Protein 7Y3H (pdb70)

Foldseek 3Di:
DVCLVVVLVVLCVVVVCVVVVVPDDDPVSVVVNVVSVVVVCVVVDDPVVVVVVVVLVVLLLVLLQVCLVLLLLLLADQDDKDFLVSSCVVSVHDSVVSVVSVVSCCVVVQWPADPDTIIHGDPNSNVSNDDALVVLLSNCCVVQQVLLVVCVVVLCVVVNPDQFADQFQFSRCVSVVHRGDGPVVVCVVDVVSVVSVVRNCVVCVPPPAPQVQDDCQVLLVVCVVDVPAQAEEEAQVQLCPSLQVNAVSHVSRHQQSYEYEHAPVSLVVSVVPDDDPDDHYHYYHDDLLDADPHAAYQEYEYAPPQQLGDLVSLLSSLLNVLVRHDQNHKYKYWFFAADVPGDPVQVVVQVSSSSNRGGHHHVVSVQVSQVSSQKHFPDWGADPPGRTIITIIGGD

B-factor: mean 44.66, std 18.36, range [20.9, 107.46]

Solvent-accessible surface area: 21126 Å² total; per-residue (Å²): 144,77,116,62,94,85,70,15,53,63,26,76,88,57,72,41,76,20,108,177,112,67,63,108,53,78,116,77,40,80,70,90,10,58,123,9,84,102,30,14,47,49,80,115,34,117,60,201,78,66,118,42,82,99,118,74,62,120,62,40,39,52,0,13,29,49,0,22,131,60,121,0,0,100,18,2,59,98,134,47,61,32,24,11,62,85,0,7,84,197,31,67,43,85,58,97,70,0,20,166,22,1,131,26,0,41,85,35,30,5,2,106,52,66,64,100,60,73,1,44,5,21,81,130,0,78,40,44,15,67,159,30,41,103,4,3,80,20,28,8,23,55,51,3,53,60,51,0,61,150,23,24,94,35,11,48,105,89,69,32,169,150,98,14,75,41,119,106,63,4,0,8,0,54,37,76,57,78,36,106,69,15,27,110,98,2,24,56,84,41,113,119,45,86,25,14,32,80,40,4,82,48,54,59,96,129,63,72,84,2,23,72,58,24,116,3,62,78,0,12,58,64,2,73,98,59,88,137,35,43,0,0,0,2,0,14,15,49,112,1,96,31,0,57,56,0,8,112,90,6,131,49,0,47,3,102,51,1,6,1,0,20,95,77,197,51,6,89,76,20,104,105,102,66,122,118,78,60,100,48,14,93,45,46,31,18,58,30,36,107,129,2,66,17,106,17,0,0,0,0,0,0,37,69,14,1,30,53,57,16,41,123,38,0,32,123,0,0,25,49,2,7,76,5,7,37,95,56,1,9,0,0,0,0,2,18,19,17,69,137,111,55,41,123,84,16,36,107,76,34,85,29,16,14,0,36,3,2,45,14,3,36,64,117,27,4,29,46,2,1,42,180,11,35,4,128,51,124,26,66,44,119,24,157,59,23,22,9,2,5,0,28,0,17,83,100

Sequence (396 aa):
VADQLDSLAALLTSRAQAVRNGAAVPPQQHVQLVKGLKDAAGLVNEAREDLGDLMMSFVQVTALRLLIKWKVFEAIPLEGTISYADVAARVGIDVNLITRLSWVLVATGVLKQDGSDKIQHTARSRPYASRNPLSAMMIIGFDEYLPALLAMPGYFDTYGKKEPFGEKHTVKAFSEGNPELTVNQILASSPERLGNMTLAMAAMENMYPLSGVYDFSWVAAKAASDSNRPLIVDVGGAKGHTLQAICKDTPALPIERCVLEDLPRVIQVVKDTSDAGAQAPQLLGMDFNQEQPVKGAVVYLIRRCLHDYSDEQCVRILGHLAAAMAADSVLLIGETVLTNPPSRPTAMMDILLATIGGKERTIDAFGAVVGRAGLRIKGVCKQEGGDFSYIECVKA

InterPro domains:
  IPR001077 O-methyltransferase, C-terminal domain [PF00891] (241-386)
  IPR012967 Caffeic acid 3-O-methyltransferase-like, dimerisation domain [PF08100] (65-139)
  IPR016461 O-methyltransferase-like [PS51683] (63-406)
  IPR029063 S-adenosyl-L-methionine-dependent methyltransferase superfamily [G3DSA:3.40.50.150] (148-405)
  IPR029063 S-adenosyl-L-methionine-dependent methyltransferase superfamily [SSF53335] (225-404)
  IPR036388 Winged helix-like DNA-binding domain superfamily [G3DSA:1.10.10.10] (57-147)
  IPR036390 Winged helix DNA-binding domain superfamily [SSF46785] (61-140)

Organism: NCBI:txid1149870

Radius of gyration: 24.53 Å; Cα contacts (8 Å, |Δi|>4): 609; chains: 1; bounding box: 54×55×73 Å

Nearest PDB structures (foldseek):
  7y3h-assembly1_A  TM=1.003E+00  e=1.665E-76  Apiospora montagnei NRRL 25634
  8gx4-assembly1_A  TM=9.996E-01  e=8.232E-72  Apiospora montagnei NRRL 25634
  8gzi-assembly1_A  TM=9.915E-01  e=2.692E-68  Apiospora montagnei NRRL 25634
  7ww0-assembly1_A  TM=8.535E-01  e=2.372E-49  Aspergillus carbonarius ITEM 5010
  7wvs-assembly1_A  TM=8.451E-01  e=5.154E-49  Aspergillus carbonarius ITEM 5010

Secondary structure (DSSP, 8-state):
-HHHHHHHHHHHHHHHHHHHHT----HHHHHHHHHHHHHHHHHH--HHHHHHHHHHHHHHHHHHHHHHHTTHHHHS-SSS-EEHHHHHHHHT--HHHHHHHHHHHHHHTSEEEETTTEEEE-TTTGGGGS-SHHHHHHHHIIIIIHHHHHTHHHHHHHH-SS---SSSS-HHHHHHT-TTS-HHHHHTTSHHHHHHHHHHHGGGSSSS-HHHH---HHHHHHHHH-TTS--EEEET-TT-HHHHHHHTT-TT--GGG-EEEE-HHHHHHHHHTS-TT----EEEE--TTS--SS-S-SEEEEES-GGGS-HHHHHHHHHHHHHH--TT-EEEEEEEEE-SSPPHHHHHHHHHHHTTT---EEHHHHHHHHHHTTEEEEEEEEPTTS-EEEEEEEE-

Structure (mmCIF, N/CA/C/O backbone):
data_7Y3H
#
_entry.id   7Y3H
#
_cell.length_a   98.467
_cell.length_b   98.467
_cell.length_c   80.612
_cell.angle_alpha   90.000
_cell.angle_beta   90.000
_cell.angle_gamma   120.000
#
_symmetry.space_group_name_H-M   'P 31 2 1'
#
loop_
_entity.id
_entity.type
_entity.pdbx_description
1 polymer ApiI
2 non-polymer S-ADENOSYLMETHIONINE
3 non-polymer 1,2-ETHANEDIOL
4 non-polymer 3-[[(1R,2R,4aS,8aR)-2-methyl-1,2,4a,5,6,7,8,8a-octahydronaphthalen-1-yl]carbonyl]-5-(4-hydroxyphenyl)-4-oxidanyl-1H-pyridin-2-one
5 non-polymer GLYCEROL
6 water water
#
loop_
_atom_site.group_PDB
_atom_site.id
_atom_site.type_symbol
_atom_site.label_atom_id
_atom_site.label_alt_id
_atom_site.label_comp_id
_atom_site.label_asym_id
_atom_site.label_entity_id
_atom_site.label_seq_id
_atom_site.pdbx_PDB_ins_code
_atom_site.Cartn_x
_atom_site.Cartn_y
_atom_site.Cartn_z
_atom_site.occupancy
_atom_site.B_iso_or_equiv
_atom_site.auth_seq_id
_atom_site.auth_comp_id
_atom_site.auth_asym_id
_atom_site.auth_atom_id
_atom_site.pdbx_PDB_model_num
ATOM 1 N N . VAL A 1 12 ? 9.93324 -12.08143 -4.15350 1.000 92.94182 12 VAL A N 1
ATOM 2 C CA . VAL A 1 12 ? 10.42443 -10.90481 -4.86284 1.000 95.83219 12 VAL A CA 1
ATOM 3 C C . VAL A 1 12 ? 9.46047 -10.51788 -5.97503 1.000 94.79993 12 VAL A C 1
ATOM 4 O O . VAL A 1 12 ? 9.82071 -9.80402 -6.91206 1.000 92.22102 12 VAL A O 1
ATOM 8 N N . ALA A 1 13 ? 8.22416 -11.00103 -5.86682 1.000 96.75831 13 ALA A N 1
ATOM 9 C CA . ALA A 1 13 ? 7.20685 -10.61784 -6.83647 1.000 96.94213 13 ALA A CA 1
ATOM 10 C C . ALA A 1 13 ? 6.73618 -9.18854 -6.60054 1.000 95.90996 13 ALA A C 1
ATOM 11 O O . ALA A 1 13 ? 6.60168 -8.40801 -7.55052 1.000 94.13881 13 ALA A O 1
ATOM 13 N N . ASP A 1 14 ? 6.49263 -8.82532 -5.33748 1.000 96.81599 14 ASP A N 1
ATOM 14 C CA . ASP A 1 14 ? 5.98061 -7.50067 -5.00511 1.000 95.65969 14 ASP A CA 1
ATOM 15 C C . ASP A 1 14 ? 7.03997 -6.41156 -5.10037 1.000 92.60681 14 ASP A C 1
ATOM 16 O O . ASP A 1 14 ? 6.68789 -5.22570 -5.11767 1.000 89.27860 14 ASP A O 1
ATOM 21 N N . GLN A 1 15 ? 8.32274 -6.78126 -5.15059 1.000 92.89018 15 GLN A N 1
ATOM 22 C CA . GLN A 1 15 ? 9.36619 -5.77927 -5.34380 1.000 91.74189 15 GLN A CA 1
ATOM 23 C C . GLN A 1 15 ? 9.25498 -5.13261 -6.72112 1.000 89.72030 15 GLN A C 1
ATOM 24 O O . GLN A 1 15 ? 9.40944 -3.91291 -6.85490 1.000 89.47247 15 GLN A O 1
ATOM 30 N N . LEU A 1 16 ? 8.96777 -5.92968 -7.75404 1.000 89.77702 16 LEU A N 1
ATOM 31 C CA . LEU A 1 16 ? 8.81369 -5.38680 -9.09972 1.000 88.64305 16 LEU A CA 1
ATOM 32 C C . LEU A 1 16 ? 7.60335 -4.46836 -9.21805 1.000 89.76206 16 LEU A C 1
ATOM 33 O O . LEU A 1 16 ? 7.56856 -3.62232 -10.11845 1.000 86.89409 16 LEU A O 1
ATOM 38 N N . ASP A 1 17 ? 6.61576 -4.61735 -8.33214 1.000 91.59014 17 ASP A N 1
ATOM 39 C CA . ASP A 1 17 ? 5.38696 -3.83228 -8.37450 1.000 90.72729 17 ASP A CA 1
ATOM 40 C C . ASP A 1 17 ? 5.51506 -2.51303 -7.62598 1.000 88.55061 17 ASP A C 1
ATOM 41 O O . ASP A 1 17 ? 4.98616 -1.49356 -8.08142 1.000 89.44535 17 ASP A O 1
ATOM 46 N N . SER A 1 18 ? 6.19553 -2.51190 -6.47717 1.000 88.19058 18 SER A N 1
ATOM 47 C CA . SER A 1 18 ? 6.48733 -1.25047 -5.80532 1.000 88.56668 18 SER A CA 1
ATOM 48 C C . SER A 1 18 ? 7.28327 -0.32318 -6.71556 1.000 88.71792 18 SER A C 1
ATOM 49 O O . SER A 1 18 ? 7.07676 0.89657 -6.70998 1.000 89.69265 18 SER A O 1
ATOM 52 N N . LEU A 1 19 ? 8.18975 -0.88861 -7.51699 1.000 87.13610 19 LEU A N 1
ATOM 53 C CA . LEU A 1 19 ? 8.96611 -0.08658 -8.45558 1.000 87.61684 19 LEU A CA 1
ATOM 54 C C . LEU A 1 19 ? 8.13190 0.32666 -9.66332 1.000 86.85305 19 LEU A C 1
ATOM 55 O O . LEU A 1 19 ? 8.23127 1.46920 -10.12501 1.000 86.17814 19 LEU A O 1
ATOM 60 N N . ALA A 1 20 ? 7.30993 -0.58829 -10.18975 1.000 88.17760 20 ALA A N 1
ATOM 61 C CA . ALA A 1 20 ? 6.44454 -0.24849 -11.31660 1.000 88.52787 20 ALA A CA 1
ATOM 62 C C . ALA A 1 20 ? 5.37733 0.76511 -10.92205 1.000 89.89622 20 ALA A C 1
ATOM 63 O O . ALA A 1 20 ? 4.92569 1.54527 -11.76839 1.000 90.76438 20 ALA A O 1
ATOM 65 N N . ALA A 1 21 ? 4.95578 0.76380 -9.65368 1.000 88.80972 21 ALA A N 1
ATOM 66 C CA . ALA A 1 21 ? 4.06991 1.80681 -9.15120 1.000 90.56196 21 ALA A CA 1
ATOM 67 C C . ALA A 1 21 ? 4.81578 3.09919 -8.84665 1.000 91.90025 21 ALA A C 1
ATOM 68 O O . ALA A 1 21 ? 4.20407 4.17413 -8.86148 1.000 91.24201 21 ALA A O 1
ATOM 70 N N . LEU A 1 22 ? 6.11944 3.01429 -8.56861 1.000 91.31927 22 LEU A N 1
ATOM 71 C CA . LEU A 1 22 ? 6.93513 4.20675 -8.37610 1.000 89.51652 22 LEU A CA 1
ATOM 72 C C . LEU A 1 22 ? 7.37462 4.80721 -9.70667 1.000 90.29935 22 LEU A C 1
ATOM 73 O O . LEU A 1 22 ? 7.58896 6.02253 -9.79525 1.000 89.80689 22 LEU A O 1
ATOM 78 N N . LEU A 1 23 ? 7.50406 3.98146 -10.74732 1.000 89.85223 23 LEU A N 1
ATOM 79 C CA . LEU A 1 23 ? 7.81529 4.47832 -12.08185 1.000 89.09826 23 LEU A CA 1
ATOM 80 C C . LEU A 1 23 ? 6.59870 5.04335 -12.79793 1.000 91.22813 23 LEU A C 1
ATOM 81 O O . LEU A 1 23 ? 6.75125 5.62607 -13.87715 1.000 91.47279 23 LEU A O 1
ATOM 86 N N . THR A 1 24 ? 5.40265 4.86944 -12.23990 1.000 91.03873 24 THR A N 1
ATOM 87 C CA . THR A 1 24 ? 4.22415 5.53961 -12.76897 1.000 92.86315 24 THR A CA 1
ATOM 88 C C . THR A 1 24 ? 4.02898 6.90827 -12.12768 1.000 92.17378 24 THR A C 1
ATOM 89 O O . THR A 1 24 ? 3.62470 7.85790 -12.80800 1.000 92.01314 24 THR A O 1
ATOM 93 N N . SER A 1 25 ? 4.32117 7.02653 -10.82890 1.000 91.21545 25 SER A N 1
ATOM 94 C CA . SER A 1 25 ? 4.30840 8.33328 -10.17837 1.000 89.44821 25 SER A CA 1
ATOM 95 C C . SER A 1 25 ? 5.29529 9.27849 -10.84968 1.000 92.50931 25 SER A C 1
ATOM 96 O O . SER A 1 25 ? 4.93399 10.38513 -11.26471 1.000 94.50413 25 SER A O 1
ATOM 99 N N . ARG A 1 26 ? 6.55061 8.84573 -10.97914 1.000 93.32250 26 ARG A N 1
ATOM 100 C CA . ARG A 1 26 ? 7.57013 9.65284 -11.64077 1.000 94.88487 26 ARG A CA 1
ATOM 101 C C . ARG A 1 26 ? 7.28044 9.84788 -13.12693 1.000 95.72560 26 ARG A C 1
ATOM 102 O O . ARG A 1 26 ? 7.81836 10.77987 -13.73589 1.000 95.92549 26 ARG A O 1
ATOM 110 N N . ALA A 1 27 ? 6.42072 9.01113 -13.71390 1.000 95.07867 27 ALA A N 1
ATOM 111 C CA . ALA A 1 27 ? 6.22741 9.01811 -15.16162 1.000 95.64748 27 ALA A CA 1
ATOM 112 C C . ALA A 1 27 ? 5.60337 10.32217 -15.64118 1.000 98.94859 27 ALA A C 1
ATOM 113 O O . ALA A 1 27 ? 6.14677 10.99854 -16.52390 1.000 98.65274 27 ALA A O 1
ATOM 115 N N . GLN A 1 28 ? 4.44966 10.68520 -15.08374 1.000 99.67196 28 GLN A N 1
ATOM 116 C CA . GLN A 1 28 ? 3.72193 11.84595 -15.57406 1.000 102.19558 28 GLN A CA 1
ATOM 117 C C . GLN A 1 28 ? 4.00302 13.11357 -14.77705 1.000 102.86081 28 GLN A C 1
ATOM 118 O O . GLN A 1 28 ? 3.65574 14.20461 -15.24297 1.000 104.18325 28 GLN A O 1
ATOM 124 N N . ALA A 1 29 ? 4.64771 13.00778 -13.61060 1.000 100.75125 29 ALA A N 1
ATOM 125 C CA . ALA A 1 29 ? 5.32551 14.17430 -13.05857 1.000 101.40894 29 ALA A CA 1
ATOM 126 C C . ALA A 1 29 ? 6.34797 14.73623 -14.04220 1.000 104.05912 29 ALA A C 1
ATOM 127 O O . ALA A 1 29 ? 6.68787 15.92261 -13.95998 1.000 103.55666 29 ALA A O 1
ATOM 129 N N . VAL A 1 30 ? 6.84352 13.90456 -14.96602 1.000 104.20846 30 VAL A N 1
ATOM 130 C CA . VAL A 1 30 ? 7.66730 14.38245 -16.07354 1.000 103.58084 30 VAL A CA 1
ATOM 131 C C . VAL A 1 30 ? 6.79915 15.02202 -17.15150 1.000 104.10760 30 VAL A C 1
ATOM 132 O O . VAL A 1 30 ? 7.11620 16.10299 -17.6625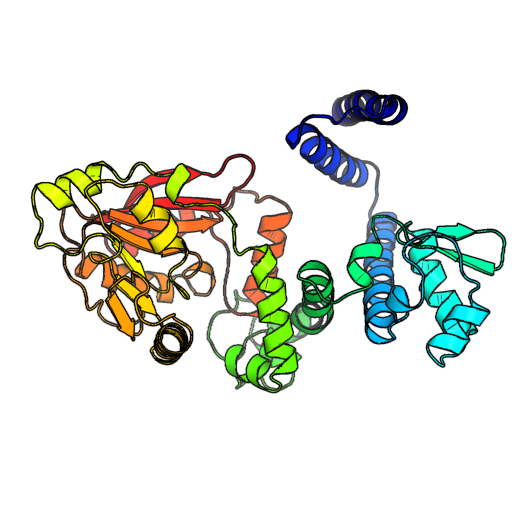3 1.000 103.44364 30 VAL A O 1
ATOM 136 N N . ARG A 1 31 ? 5.69331 14.36119 -17.51744 1.000 103.96924 31 ARG A N 1
ATOM 137 C CA . ARG A 1 31 ? 4.78423 14.93103 -18.50883 1.000 105.17142 31 ARG A CA 1
ATOM 138 C C . ARG A 1 31 ? 4.15323 16.22334 -18.01204 1.000 107.05873 31 ARG A C 1
ATOM 139 O O . ARG A 1 31 ? 3.80176 17.09467 -18.81646 1.000 107.45770 31 ARG A O 1
ATOM 147 N N . ASN A 1 32 ? 3.99595 16.36476 -16.69851 1.000 106.15955 32 ASN A N 1
ATOM 148 C CA . ASN A 1 32 ? 3.42726 17.58049 -16.13456 1.000 105.88241 32 ASN A CA 1
ATOM 149 C C . ASN A 1 32 ? 4.47794 18.65940 -15.90642 1.000 105.65796 32 ASN A C 1
ATOM 150 O O . ASN A 1 32 ? 4.16370 19.85119 -16.01132 1.000 104.31004 32 ASN A O 1
ATOM 155 N N . GLY A 1 33 ? 5.71821 18.27057 -15.61608 1.000 105.60982 33 GLY A N 1
ATOM 156 C CA . GLY A 1 33 ? 6.77313 19.21583 -15.31358 1.000 103.04160 33 GLY A CA 1
ATOM 157 C C . GLY A 1 33 ? 6.86824 19.62153 -13.86158 1.000 101.52492 33 GLY A C 1
ATOM 158 O O . GLY A 1 33 ? 7.65612 20.51849 -13.53563 1.000 100.74093 33 GLY A O 1
ATOM 159 N N . ALA A 1 34 ? 6.09788 18.98860 -12.98072 1.000 101.56240 34 ALA A N 1
ATOM 160 C CA . ALA A 1 34 ? 6.05340 19.35227 -11.57240 1.000 99.16599 34 ALA A CA 1
ATOM 161 C C . ALA A 1 34 ? 7.04412 18.50703 -10.78111 1.000 99.43842 34 ALA A C 1
ATOM 162 O O . ALA A 1 34 ? 7.02538 17.27460 -10.86843 1.000 100.00251 34 ALA A O 1
ATOM 164 N N . ALA A 1 35 ? 7.90258 19.17357 -10.00912 1.000 99.08526 35 ALA A N 1
ATOM 165 C CA . ALA A 1 35 ? 8.91111 18.47565 -9.22208 1.000 98.65576 35 ALA A CA 1
ATOM 166 C C . ALA A 1 35 ? 8.25746 17.59048 -8.16320 1.000 99.68309 35 ALA A C 1
ATOM 167 O O . ALA A 1 35 ? 7.13346 17.83947 -7.71895 1.000 99.04884 35 ALA A O 1
ATOM 169 N N . VAL A 1 36 ? 8.97992 16.55002 -7.75610 1.000 101.52606 36 VAL A N 1
ATOM 170 C CA . VAL A 1 36 ? 8.45606 15.53857 -6.83666 1.000 100.82543 36 VAL A CA 1
ATOM 171 C C . VAL A 1 36 ? 9.43507 15.38756 -5.68018 1.000 98.94573 36 VAL A C 1
ATOM 172 O O . VAL A 1 36 ? 10.60550 15.79202 -5.79453 1.000 97.63294 36 VAL A O 1
ATOM 176 N N . PRO A 1 37 ? 8.99293 14.82120 -4.54648 1.000 99.23742 37 PRO A N 1
ATOM 177 C CA . PRO A 1 37 ? 9.76526 14.92610 -3.28342 1.000 99.45704 37 PRO A CA 1
ATOM 178 C C . PRO A 1 37 ? 11.22343 14.53927 -3.45090 1.000 98.53405 37 PRO A C 1
ATOM 179 O O . PRO A 1 37 ? 11.56197 13.68053 -4.28007 1.000 97.68573 37 PRO A O 1
ATOM 183 N N . PRO A 1 38 ? 12.11757 15.15690 -2.66911 1.000 99.67032 38 PRO A N 1
ATOM 184 C CA . PRO A 1 38 ? 13.55041 14.84675 -2.81051 1.000 98.84223 38 PRO A CA 1
ATOM 185 C C . PRO A 1 38 ? 13.88168 13.39475 -2.52375 1.000 97.70160 38 PRO A C 1
ATOM 186 O O . PRO A 1 38 ? 14.75732 12.82194 -3.18667 1.000 96.16693 38 PRO A O 1
ATOM 190 N N . GLN A 1 39 ? 13.20682 12.77955 -1.55293 1.000 95.17305 39 GLN A N 1
ATOM 191 C CA . GLN A 1 39 ? 13.48933 11.40445 -1.17180 1.000 93.61282 39 GLN A CA 1
ATOM 192 C C . GLN A 1 39 ? 12.51309 10.40634 -1.79099 1.000 92.71911 39 GLN A C 1
ATOM 193 O O . GLN A 1 39 ? 12.50241 9.23512 -1.39183 1.000 91.19609 39 GLN A O 1
ATOM 199 N N . GLN A 1 40 ? 11.70164 10.83801 -2.76308 1.000 91.65435 40 GLN A N 1
ATOM 200 C CA . GLN A 1 40 ? 11.05782 9.89291 -3.66680 1.000 91.15072 40 GLN A CA 1
ATOM 201 C C . GLN A 1 40 ? 11.89123 9.63252 -4.91682 1.000 89.88388 40 GLN A C 1
ATOM 202 O O . GLN A 1 40 ? 11.68586 8.61278 -5.58821 1.000 85.61742 40 GLN A O 1
ATOM 208 N N . HIS A 1 41 ? 12.82100 10.53465 -5.24330 1.000 88.96400 41 HIS A N 1
ATOM 209 C CA . HIS A 1 41 ? 13.80538 10.24707 -6.27812 1.000 85.43268 41 HIS A CA 1
ATOM 210 C C . HIS A 1 41 ? 14.83418 9.23650 -5.78347 1.000 84.83920 41 HIS A C 1
ATOM 211 O O . HIS A 1 41 ? 15.29124 8.38050 -6.55137 1.000 82.72270 41 HIS A O 1
ATOM 218 N N . VAL A 1 42 ? 15.19737 9.30780 -4.49922 1.000 86.66825 42 VAL A N 1
ATOM 219 C CA . VAL A 1 42 ? 16.23689 8.42430 -3.97996 1.000 85.03901 42 VAL A CA 1
ATOM 220 C C . VAL A 1 42 ? 15.71791 7.00009 -3.78675 1.000 83.94318 42 VAL A C 1
ATOM 221 O O . VAL A 1 42 ? 16.48600 6.03772 -3.91172 1.000 81.77633 42 VAL A O 1
ATOM 225 N N . GLN A 1 43 ? 14.42708 6.82693 -3.49274 1.000 84.45854 43 GLN A N 1
ATOM 226 C CA . GLN A 1 43 ? 13.89594 5.47360 -3.38858 1.000 81.40495 43 GLN A CA 1
ATOM 227 C C . GLN A 1 43 ? 13.70629 4.85830 -4.76828 1.000 77.44690 43 GLN A C 1
ATOM 228 O O . GLN A 1 43 ? 13.90216 3.65157 -4.94436 1.000 73.75822 43 GLN A O 1
ATOM 234 N N . LEU A 1 44 ? 13.31687 5.67279 -5.75302 1.000 79.23258 44 LEU A N 1
ATOM 235 C CA . LEU A 1 44 ? 13.23756 5.19233 -7.12972 1.000 77.13892 44 LEU A CA 1
ATOM 236 C C . LEU A 1 44 ? 14.61635 4.80691 -7.65145 1.000 73.67772 44 LEU A C 1
ATOM 237 O O . LEU A 1 44 ? 14.76611 3.79488 -8.34829 1.000 71.03729 44 LEU A O 1
ATOM 242 N N . VAL A 1 45 ? 15.63517 5.60697 -7.32040 1.000 75.59378 45 VAL A N 1
ATOM 243 C CA . VAL A 1 45 ? 17.01130 5.28737 -7.69577 1.000 72.28018 45 VAL A CA 1
ATOM 244 C C . VAL A 1 45 ? 17.43892 3.96243 -7.07480 1.000 67.42506 45 VAL A C 1
ATOM 245 O O . VAL A 1 45 ? 18.07242 3.12555 -7.73226 1.000 59.78121 45 VAL A O 1
ATOM 249 N N . LYS A 1 46 ? 17.08319 3.74250 -5.80461 1.000 67.62488 46 LYS A N 1
ATOM 250 C CA . LYS A 1 46 ? 17.45225 2.49983 -5.13370 1.000 64.21794 46 LYS A CA 1
ATOM 251 C C . LYS A 1 46 ? 16.69408 1.31134 -5.71755 1.000 63.68437 46 LYS A C 1
ATOM 252 O O . LYS A 1 46 ? 17.26373 0.22694 -5.88861 1.000 61.84745 46 LYS A O 1
ATOM 258 N N . GLY A 1 47 ? 15.41605 1.50048 -6.04914 1.000 63.79555 47 GLY A N 1
ATOM 259 C CA . GLY A 1 47 ? 14.63439 0.40048 -6.58870 1.000 61.78712 47 GLY A CA 1
ATOM 260 C C . GLY A 1 47 ? 15.15368 -0.09172 -7.92567 1.000 63.24877 47 GLY A C 1
ATOM 261 O O . GLY A 1 47 ? 15.25325 -1.29955 -8.15586 1.000 61.74843 47 GLY A O 1
ATOM 262 N N . LEU A 1 48 ? 15.49699 0.83772 -8.82283 1.000 61.02455 48 LEU A N 1
ATOM 263 C CA . LEU A 1 48 ? 16.03140 0.46117 -10.12891 1.000 60.27325 48 LEU A CA 1
ATOM 264 C C . LEU A 1 48 ? 17.31193 -0.36202 -9.99812 1.000 56.21713 48 LEU A C 1
ATOM 265 O O . LEU A 1 48 ? 17.50008 -1.34757 -10.72190 1.000 53.98250 48 LEU A O 1
ATOM 270 N N . LYS A 1 49 ? 18.21062 0.03486 -9.09124 1.000 56.29836 49 LYS A N 1
ATOM 271 C CA . LYS A 1 49 ? 19.40208 -0.76591 -8.81767 1.000 53.85254 49 LYS A CA 1
ATOM 272 C C . LYS A 1 49 ? 19.02195 -2.17086 -8.37416 1.000 56.92108 49 LYS A C 1
ATOM 273 O O . LYS A 1 49 ? 19.50944 -3.16516 -8.92536 1.000 56.47513 49 LYS A O 1
ATOM 279 N N . ASP A 1 50 ? 18.15975 -2.26690 -7.35652 1.000 59.64454 50 ASP A N 1
ATOM 280 C CA . ASP A 1 50 ? 17.81833 -3.56300 -6.77890 1.000 60.06966 50 ASP A CA 1
ATOM 281 C C . ASP A 1 50 ? 17.10697 -4.44973 -7.79241 1.000 63.17374 50 ASP A C 1
ATOM 282 O O . ASP A 1 50 ? 17.39487 -5.64606 -7.89688 1.000 64.74641 50 ASP A O 1
ATOM 287 N N . ALA A 1 51 ? 16.16843 -3.87670 -8.54860 1.000 62.20307 51 ALA A N 1
ATOM 288 C CA . ALA A 1 51 ? 15.49233 -4.63165 -9.60007 1.000 62.23799 51 ALA A CA 1
ATOM 289 C C . ALA A 1 51 ? 16.48735 -5.12864 -10.63664 1.000 65.83601 51 ALA A C 1
ATOM 290 O O . ALA A 1 51 ? 16.44677 -6.29585 -11.04229 1.000 64.95391 51 ALA A O 1
ATOM 292 N N . ALA A 1 52 ? 17.38634 -4.24434 -11.08598 1.000 63.62837 52 ALA A N 1
ATOM 293 C CA . ALA A 1 52 ? 18.47608 -4.66606 -11.95904 1.000 63.08042 52 ALA A CA 1
ATOM 294 C C . ALA A 1 52 ? 19.23007 -5.83920 -11.35125 1.000 62.27328 52 ALA A C 1
ATOM 295 O O . ALA A 1 52 ? 19.62102 -6.77215 -12.06045 1.000 61.76223 52 ALA A O 1
ATOM 297 N N . GLY A 1 53 ? 19.41893 -5.82042 -10.03134 1.000 62.93959 53 GLY A N 1
ATOM 298 C CA . GLY A 1 53 ? 20.04050 -6.95565 -9.36993 1.000 62.11711 53 GLY A CA 1
ATOM 299 C C . GLY A 1 53 ? 19.23666 -8.23190 -9.53278 1.000 64.33020 53 GLY A C 1
ATOM 300 O O . GLY A 1 53 ? 19.77534 -9.27695 -9.90896 1.000 63.99982 53 GLY A O 1
ATOM 301 N N . LEU A 1 54 ? 17.92865 -8.15792 -9.26822 1.000 65.42867 54 LEU A N 1
ATOM 302 C CA . LEU A 1 54 ? 17.08270 -9.34656 -9.32984 1.000 66.04673 54 LEU A CA 1
ATOM 303 C C . LEU A 1 54 ? 17.02868 -9.92161 -10.74070 1.000 67.35762 54 LEU A C 1
ATOM 304 O O . LEU A 1 54 ? 17.30096 -11.10977 -10.94687 1.000 70.22307 54 LEU A O 1
ATOM 309 N N . VAL A 1 55 ? 16.68163 -9.09240 -11.72769 1.000 64.59388 55 VAL A N 1
ATOM 310 C CA . VAL A 1 55 ? 16.44095 -9.60903 -13.06949 1.000 64.60741 55 VAL A CA 1
ATOM 311 C C . VAL A 1 55 ? 17.73312 -10.10688 -13.70530 1.000 65.97689 55 VAL A C 1
ATOM 312 O O . VAL A 1 55 ? 17.71118 -11.03295 -14.52482 1.000 67.30562 55 VAL A O 1
ATOM 316 N N . ASN A 1 56 ? 18.87380 -9.53573 -13.33286 1.000 64.66195 56 ASN A N 1
ATOM 317 C CA . ASN A 1 56 ? 20.11364 -9.84964 -14.02719 1.000 62.95258 56 ASN A CA 1
ATOM 318 C C . ASN A 1 56 ? 20.73635 -11.13296 -13.50359 1.000 57.61481 56 ASN A C 1
ATOM 319 O O . ASN A 1 56 ? 20.55251 -11.52029 -12.34721 1.000 58.41493 56 ASN A O 1
ATOM 324 N N . GLU A 1 57 ? 21.48044 -11.79198 -14.37708 1.000 54.87972 57 GLU A N 1
ATOM 325 C CA . GLU A 1 57 ? 22.27959 -12.94666 -14.01607 1.000 53.53187 57 GLU A CA 1
ATOM 326 C C . GLU A 1 57 ? 23.74486 -12.61001 -14.29109 1.000 52.40105 57 GLU A C 1
ATOM 327 O O . GLU A 1 57 ? 24.06266 -11.56948 -14.87432 1.000 52.23658 57 GLU A O 1
ATOM 333 N N . ALA A 1 58 ? 24.64241 -13.49012 -13.83721 1.000 47.97573 58 ALA A N 1
ATOM 334 C CA . ALA A 1 58 ? 26.06521 -13.16910 -13.75945 1.000 49.69138 58 ALA A CA 1
ATOM 335 C C . ALA A 1 58 ? 26.62106 -12.67517 -15.09026 1.000 50.45976 58 ALA A C 1
ATOM 336 O O . ALA A 1 58 ? 27.47530 -11.78127 -15.11875 1.000 44.34669 58 ALA A O 1
ATOM 338 N N . ARG A 1 59 ? 26.14973 -13.24717 -16.20087 1.000 47.75154 59 ARG A N 1
ATOM 339 C CA . ARG A 1 59 ? 26.63182 -12.82533 -17.51059 1.000 53.92532 59 ARG A CA 1
ATOM 340 C C . ARG A 1 59 ? 26.33433 -11.35133 -17.74995 1.000 49.59375 59 ARG A C 1
ATOM 341 O O . ARG A 1 59 ? 27.19101 -10.60228 -18.23342 1.000 48.74290 59 ARG A O 1
ATOM 349 N N . GLU A 1 60 ? 25.12247 -10.91194 -17.41668 1.000 48.30502 60 GLU A N 1
ATOM 350 C CA . GLU A 1 60 ? 24.79675 -9.51258 -17.64947 1.000 49.44145 60 GLU A CA 1
ATOM 351 C C . GLU A 1 60 ? 25.49773 -8.61539 -16.64032 1.000 48.40267 60 GLU A C 1
ATOM 352 O O . GLU A 1 60 ? 25.84924 -7.47507 -16.96720 1.000 46.47610 60 GLU A O 1
ATOM 358 N N . ASP A 1 61 ? 25.72889 -9.12352 -15.42670 1.000 45.16392 61 ASP A N 1
ATOM 359 C CA . ASP A 1 61 ? 26.52182 -8.39577 -14.44207 1.000 45.31937 61 ASP A CA 1
ATOM 360 C C . ASP A 1 61 ? 27.89762 -8.06140 -14.99959 1.000 40.49224 61 ASP A C 1
ATOM 361 O O . ASP A 1 61 ? 28.33441 -6.91140 -14.93364 1.000 38.46602 61 ASP A O 1
ATOM 366 N N . LEU A 1 62 ? 28.59553 -9.05920 -15.55900 1.000 39.45647 62 LEU A N 1
ATOM 367 C CA . LEU A 1 62 ? 29.92730 -8.81173 -16.11062 1.000 39.41563 62 LEU A CA 1
ATOM 368 C C . LEU A 1 62 ? 29.87691 -7.81002 -17.26127 1.000 35.90199 62 LEU A C 1
ATOM 369 O O . LEU A 1 62 ? 30.75291 -6.94760 -17.37273 1.000 33.24254 62 LEU A O 1
ATOM 374 N N . GLY A 1 63 ? 28.88047 -7.93375 -18.14460 1.000 40.99038 63 GLY A N 1
ATOM 375 C CA . GLY A 1 63 ? 28.74914 -6.98736 -19.24434 1.000 36.81555 63 GLY A CA 1
ATOM 376 C C . GLY A 1 63 ? 28.47422 -5.57716 -18.75964 1.000 33.50228 63 GLY A C 1
ATOM 377 O O . GLY A 1 63 ? 29.08003 -4.61542 -19.24479 1.000 33.09370 63 GLY A O 1
ATOM 378 N N . ASP A 1 64 ? 27.57020 -5.43965 -17.78565 1.000 37.70405 64 ASP A N 1
ATOM 379 C CA . ASP A 1 64 ? 27.30079 -4.13751 -17.18030 1.000 38.03545 64 ASP A CA 1
ATOM 380 C C . ASP A 1 64 ? 28.54292 -3.56777 -16.51380 1.000 34.77673 64 ASP A C 1
ATOM 381 O O . ASP A 1 64 ? 28.81157 -2.36696 -16.61931 1.000 31.56968 64 ASP A O 1
ATOM 386 N N . LEU A 1 65 ? 29.28888 -4.40118 -15.78076 1.000 31.24194 65 LEU A N 1
ATOM 387 C CA . LEU A 1 65 ? 30.50874 -3.90628 -15.15150 1.000 33.17093 65 LEU A CA 1
ATOM 388 C C . LEU A 1 65 ? 31.50156 -3.44299 -16.20849 1.000 33.45768 65 LEU A C 1
ATOM 389 O O . LEU A 1 65 ? 32.04262 -2.33933 -16.12151 1.000 29.42574 65 LEU A O 1
ATOM 394 N N . MET A 1 66 ? 31.75296 -4.27584 -17.22091 1.000 31.26198 66 MET A N 1
ATOM 395 C CA . MET A 1 66 ? 32.72742 -3.89424 -18.24175 1.000 31.19157 66 MET A CA 1
ATOM 396 C C . MET A 1 66 ? 32.29709 -2.62990 -18.97370 1.000 28.16497 66 MET A C 1
ATOM 397 O O . MET A 1 66 ? 33.13916 -1.81139 -19.35971 1.000 34.80464 66 MET A O 1
ATOM 402 N N . MET A 1 67 ? 30.99049 -2.45748 -19.18285 1.000 29.66680 67 MET A N 1
ATOM 403 C CA . MET A 1 67 ? 30.49183 -1.23762 -19.81251 1.000 29.50261 67 MET A CA 1
ATOM 404 C C . MET A 1 67 ? 30.78468 -0.01376 -18.94347 1.000 32.35424 67 MET A C 1
ATOM 405 O O . MET A 1 67 ? 31.14494 1.05661 -19.45664 1.000 28.09483 67 MET A O 1
ATOM 410 N N . SER A 1 68 ? 30.66717 -0.16091 -17.61883 1.000 32.49934 68 SER A N 1
ATOM 411 C CA . SER A 1 68 ? 31.00374 0.94078 -16.71480 1.000 29.06359 68 SER A CA 1
ATOM 412 C C . SER A 1 68 ? 32.46399 1.34421 -16.82902 1.000 26.05450 68 SER A C 1
ATOM 413 O O . SER A 1 68 ? 32.78390 2.53788 -16.78437 1.000 29.88782 68 SER A O 1
ATOM 416 N N . PHE A 1 69 ? 33.37047 0.37473 -16.95455 1.000 25.56073 69 PHE A N 1
ATOM 417 C CA . PHE A 1 69 ? 34.78051 0.72408 -17.09956 1.000 25.63475 69 PHE A CA 1
ATOM 418 C C . PHE A 1 69 ? 35.05077 1.44711 -18.42125 1.000 27.39406 69 PHE A C 1
ATOM 419 O O . PHE A 1 69 ? 35.83582 2.40617 -18.46179 1.000 27.11680 69 PHE A O 1
ATOM 427 N N . VAL A 1 70 ? 34.43235 0.99805 -19.51266 1.000 26.99712 70 VAL A N 1
ATOM 428 C CA . VAL A 1 70 ? 34.62998 1.69810 -20.78565 1.000 26.16531 70 VAL A CA 1
ATOM 429 C C . VAL A 1 70 ? 34.01050 3.08972 -20.72305 1.000 26.20395 70 VAL A C 1
ATOM 430 O O . VAL A 1 70 ? 34.59617 4.07194 -21.20395 1.000 27.63517 70 VAL A O 1
ATOM 434 N N . GLN A 1 71 ? 32.81989 3.20001 -20.12584 1.000 27.40839 71 GLN A N 1
ATOM 435 C CA . GLN A 1 71 ? 32.17722 4.50344 -19.98206 1.000 29.14606 71 GLN A CA 1
ATOM 436 C C . GLN A 1 71 ? 33.06560 5.48916 -19.22015 1.000 31.27215 71 GLN A C 1
ATOM 437 O O . GLN A 1 71 ? 33.25406 6.63025 -19.66394 1.000 31.04637 71 GLN A O 1
ATOM 443 N N . VAL A 1 72 ? 33.62893 5.07174 -18.07656 1.000 28.08604 72 VAL A N 1
ATOM 444 C CA . VAL A 1 72 ? 34.46526 6.00440 -17.31327 1.000 30.91909 72 VAL A CA 1
ATOM 445 C C . VAL A 1 72 ? 35.72729 6.35551 -18.09500 1.000 29.11919 72 VAL A C 1
ATOM 446 O O . VAL A 1 72 ? 36.22445 7.48393 -17.99803 1.000 29.66583 72 VAL A O 1
ATOM 450 N N . THR A 1 73 ? 36.26196 5.41435 -18.87540 1.000 27.48469 73 THR A N 1
ATOM 451 C CA . THR A 1 73 ? 37.45481 5.69655 -19.67349 1.000 25.31217 73 THR A CA 1
ATOM 452 C C . THR A 1 73 ? 37.16115 6.74347 -20.74174 1.000 28.35915 73 THR A C 1
ATOM 453 O O . THR A 1 73 ? 37.95337 7.67904 -20.93219 1.000 27.62660 73 THR A O 1
ATOM 457 N N . ALA A 1 74 ? 36.00807 6.62217 -21.41603 1.000 25.40757 74 ALA A N 1
ATOM 458 C CA . ALA A 1 74 ? 35.59018 7.62802 -22.38731 1.000 30.42426 74 ALA A CA 1
ATOM 459 C C . ALA A 1 74 ? 35.37095 8.97759 -21.72162 1.000 30.92038 74 ALA A C 1
ATOM 460 O O . ALA A 1 74 ? 35.75743 10.01942 -22.26915 1.000 27.58151 74 ALA A O 1
ATOM 462 N N . LEU A 1 75 ? 34.74693 8.98149 -20.54162 1.000 27.48449 75 LEU A N 1
ATOM 463 C CA . LEU A 1 75 ? 34.57169 10.23338 -19.80605 1.000 28.96269 75 LEU A CA 1
ATOM 464 C C . LEU A 1 75 ? 35.91423 10.88078 -19.52234 1.000 29.92717 75 LEU A C 1
ATOM 465 O O . LEU A 1 75 ? 36.11037 12.07488 -19.77865 1.000 33.55230 75 LEU A O 1
ATOM 470 N N . ARG A 1 76 ? 36.86222 10.09419 -19.00565 1.000 28.32721 76 ARG A N 1
ATOM 471 C CA . ARG A 1 76 ? 38.15335 10.63559 -18.59519 1.000 30.27821 76 ARG A CA 1
ATOM 472 C C . ARG A 1 76 ? 38.89396 11.25119 -19.77437 1.000 31.55662 76 ARG A C 1
ATOM 473 O O . ARG A 1 76 ? 39.47165 12.34166 -19.66259 1.000 29.57551 76 ARG A O 1
ATOM 481 N N . LEU A 1 77 ? 38.89565 10.55421 -20.91366 1.000 29.09916 77 LEU A N 1
ATOM 482 C CA . LEU A 1 77 ? 39.62353 11.01476 -22.09185 1.000 30.29063 77 LEU A CA 1
ATOM 483 C C . LEU A 1 77 ? 38.97957 12.25939 -22.69229 1.000 28.71127 77 LEU A C 1
ATOM 484 O O . LEU A 1 77 ? 39.67576 13.20117 -23.07915 1.000 30.47626 77 LEU A O 1
ATOM 489 N N . LEU A 1 78 ? 37.65214 12.27867 -22.79312 1.000 28.95024 78 LEU A N 1
ATOM 490 C CA . LEU A 1 78 ? 36.99529 13.41947 -23.42833 1.000 29.71228 78 LEU A CA 1
ATOM 491 C C . LEU A 1 78 ? 37.07747 14.66202 -22.54227 1.000 33.64199 78 LEU A C 1
ATOM 492 O O . LEU A 1 78 ? 37.08048 15.79213 -23.05280 1.000 33.10828 78 LEU A O 1
ATOM 497 N N . ILE A 1 79 ? 37.16586 14.47081 -21.22129 1.000 28.62670 79 ILE A N 1
ATOM 498 C CA . ILE A 1 79 ? 37.49822 15.57374 -20.31827 1.000 31.81146 79 ILE A CA 1
ATOM 499 C C . ILE A 1 79 ? 38.91845 16.04506 -20.57630 1.000 29.78816 79 ILE A C 1
ATOM 500 O O . ILE A 1 79 ? 39.17121 17.23454 -20.81525 1.000 33.82215 79 ILE A O 1
ATOM 505 N N . LYS A 1 80 ? 39.86905 15.10841 -20.54155 1.000 33.89506 80 LYS A N 1
ATOM 506 C CA . LYS A 1 80 ? 41.27587 15.44523 -20.72552 1.000 34.17533 80 LYS A CA 1
ATOM 507 C C . LYS A 1 80 ? 41.51904 16.15219 -22.05353 1.000 35.70153 80 LYS A C 1
ATOM 508 O O . LYS A 1 80 ? 42.31752 17.09611 -22.12513 1.000 32.17822 80 LYS A O 1
ATOM 514 N N . TRP A 1 81 ? 40.85948 15.69604 -23.12079 1.000 30.76352 81 TRP A N 1
ATOM 515 C CA . TRP A 1 81 ? 41.06384 16.24397 -24.45817 1.000 33.17491 81 TRP A CA 1
ATOM 516 C C . TRP A 1 81 ? 40.25388 17.50651 -24.72976 1.000 32.32697 81 TRP A C 1
ATOM 517 O O . TRP A 1 81 ? 40.30625 18.01336 -25.85857 1.000 37.50884 81 TRP A O 1
ATOM 528 N N . LYS A 1 82 ? 39.48371 17.99017 -23.74830 1.000 34.86041 82 LYS A N 1
ATOM 529 C CA . LYS A 1 82 ? 38.66839 19.20058 -23.86632 1.000 35.18317 82 LYS A CA 1
ATOM 530 C C . LYS A 1 82 ? 37.52689 19.02273 -24.86866 1.000 35.72010 82 LYS A C 1
ATOM 531 O O . LYS A 1 82 ? 37.01695 19.99558 -25.43355 1.000 31.02618 82 LYS A O 1
ATOM 537 N N . VAL A 1 83 ? 37.09368 17.78112 -25.07642 1.000 32.60465 83 VAL A N 1
ATOM 538 C CA . VAL A 1 83 ? 36.01638 17.52471 -26.02235 1.000 31.86972 83 VAL A CA 1
ATOM 539 C C . VAL A 1 83 ? 34.69202 18.02409 -25.47268 1.000 34.08441 83 VAL A C 1
ATOM 540 O O . VAL A 1 83 ? 33.89988 18.63428 -26.19719 1.000 33.99822 83 VAL A O 1
ATOM 544 N N . PHE A 1 84 ? 34.42991 17.79066 -24.18110 1.000 33.93520 84 PHE A N 1
ATOM 545 C CA . PHE A 1 84 ? 33.20901 18.32429 -23.58151 1.000 35.68125 84 PHE A CA 1
ATOM 546 C C . PHE A 1 84 ? 33.16673 19.85224 -23.67561 1.000 35.46803 84 PHE A C 1
ATOM 547 O O . PHE A 1 84 ? 32.10312 20.43544 -23.91435 1.000 36.69391 84 PHE A O 1
ATOM 555 N N . GLU A 1 85 ? 34.31702 20.51399 -23.50169 1.000 37.66293 85 GLU A N 1
ATOM 556 C CA . GLU A 1 85 ? 34.39860 21.96655 -23.70007 1.000 40.79265 85 GLU A CA 1
ATOM 557 C C . GLU A 1 85 ? 34.04820 22.36104 -25.12817 1.000 37.97460 85 GLU A C 1
ATOM 558 O O . GLU A 1 85 ? 33.47089 23.42851 -25.36965 1.000 41.38659 85 GLU A O 1
ATOM 564 N N . ALA A 1 86 ? 34.42450 21.53267 -26.09119 1.000 37.77004 86 ALA A N 1
ATOM 565 C CA . ALA A 1 86 ? 34.22278 21.87347 -27.48984 1.000 38.87439 86 ALA A CA 1
ATOM 566 C C . ALA A 1 86 ? 32.78404 21.66080 -27.94002 1.000 40.34422 86 ALA A C 1
ATOM 567 O O . ALA A 1 86 ? 32.38323 22.21558 -28.96645 1.000 40.20704 86 ALA A O 1
ATOM 569 N N . ILE A 1 87 ? 31.99482 20.89264 -27.19827 1.000 37.13373 87 ILE A N 1
ATOM 570 C CA . ILE A 1 87 ? 30.58839 20.67947 -27.51911 1.000 36.83017 87 ILE A CA 1
ATOM 571 C C . ILE A 1 87 ? 29.79045 21.80741 -26.85362 1.000 39.93908 87 ILE A C 1
ATOM 572 O O . ILE A 1 87 ? 29.88545 21.96364 -25.63102 1.000 37.78634 87 ILE A O 1
ATOM 577 N N . PRO A 1 88 ? 29.03618 22.59461 -27.61144 1.000 38.76312 88 PRO A N 1
ATOM 578 C CA . PRO A 1 88 ? 28.28638 23.69150 -26.98618 1.000 40.70500 88 PRO A CA 1
ATOM 579 C C . PRO A 1 88 ? 27.25414 23.13908 -26.02271 1.000 38.45445 88 PRO A C 1
ATOM 580 O O . PRO A 1 88 ? 26.68450 22.06658 -26.24278 1.000 37.89725 88 PRO A O 1
ATOM 584 N N . LEU A 1 89 ? 26.99583 23.89625 -24.95076 1.000 36.66830 89 LEU A N 1
ATOM 585 C CA . LEU A 1 89 ? 26.06582 23.41946 -23.93170 1.000 39.29572 89 LEU A CA 1
ATOM 586 C C . LEU A 1 89 ? 24.66886 23.20184 -24.49507 1.000 42.79198 89 LEU A C 1
ATOM 587 O O . LEU A 1 89 ? 23.92458 22.35566 -23.98492 1.000 38.86753 89 LEU A O 1
ATOM 592 N N . GLU A 1 90 ? 24.29139 23.94908 -25.53524 1.000 39.88055 90 GLU A N 1
ATOM 593 C CA . GLU A 1 90 ? 23.03768 23.72595 -26.23419 1.000 43.15016 90 GLU A CA 1
ATOM 594 C C . GLU A 1 90 ? 23.30020 23.62950 -27.73412 1.000 38.70029 90 GLU A C 1
ATOM 595 O O . GLU A 1 90 ? 24.31093 24.12144 -28.24564 1.000 40.47837 90 GLU A O 1
ATOM 601 N N . GLY A 1 91 ? 22.38048 22.96606 -28.43089 1.000 39.83430 91 GLY A N 1
ATOM 602 C CA . GLY A 1 91 ? 22.51332 22.73900 -29.85722 1.000 42.54283 91 GLY A CA 1
ATOM 603 C C . GLY A 1 91 ? 23.50644 21.63249 -30.17304 1.000 44.15401 91 GLY A C 1
ATOM 604 O O . GLY A 1 91 ? 24.06113 20.96890 -29.29177 1.000 43.14725 91 GLY A O 1
ATOM 605 N N . THR A 1 92 ? 23.75370 21.44682 -31.46846 1.000 39.10573 92 THR A N 1
ATOM 606 C CA . THR A 1 92 ? 24.54161 20.31929 -31.93743 1.000 37.96611 92 THR A CA 1
ATOM 607 C C . THR A 1 92 ? 25.79025 20.79539 -32.66895 1.000 42.50101 92 THR A C 1
ATOM 608 O O . THR A 1 92 ? 25.86456 21.92141 -33.16401 1.000 40.23146 92 THR A O 1
ATOM 612 N N . ILE A 1 93 ? 26.77867 19.90936 -32.73140 1.000 34.72291 93 ILE A N 1
ATOM 613 C CA . ILE A 1 93 ? 28.00093 20.13506 -33.48699 1.000 35.90456 93 ILE A CA 1
ATOM 614 C C . ILE A 1 93 ? 28.40530 18.80171 -34.09772 1.000 37.29508 93 ILE A C 1
ATOM 615 O O . ILE A 1 93 ? 28.19083 17.74395 -33.50101 1.000 36.57355 93 ILE A O 1
ATOM 620 N N . SER A 1 94 ? 28.97146 18.84891 -35.30558 1.000 33.86967 94 SER A N 1
ATOM 621 C CA . SER A 1 94 ? 29.38460 17.62644 -35.97988 1.000 34.78650 94 SER A CA 1
ATOM 622 C C . SER A 1 94 ? 30.62057 17.03445 -35.30706 1.000 32.89680 94 SER A C 1
ATOM 623 O O . SER A 1 94 ? 31.40280 17.74596 -34.66862 1.000 30.93819 94 SER A O 1
ATOM 626 N N . TYR A 1 95 ? 30.77598 15.70687 -35.43594 1.000 32.00452 95 TYR A N 1
ATOM 627 C CA . TYR A 1 95 ? 31.99999 15.05850 -34.96298 1.000 32.55334 95 TYR A CA 1
ATOM 628 C C . TYR A 1 95 ? 33.21665 15.66372 -35.64384 1.000 34.06361 95 TYR A C 1
ATOM 629 O O . TYR A 1 95 ? 34.24340 15.90090 -34.99918 1.000 31.43537 95 TYR A O 1
ATOM 638 N N . ALA A 1 96 ? 33.10704 15.94817 -36.94760 1.000 31.33122 96 ALA A N 1
ATOM 639 C CA . ALA A 1 96 ? 34.21895 16.58094 -37.65589 1.000 35.15363 96 ALA A CA 1
ATOM 640 C C . ALA A 1 96 ? 34.59157 17.92428 -37.03635 1.000 33.23668 96 ALA A C 1
ATOM 641 O O . ALA A 1 96 ? 35.77725 18.22302 -36.86252 1.000 35.40822 96 ALA A O 1
ATOM 643 N N . ASP A 1 97 ? 33.59977 18.76246 -36.72753 1.000 32.36471 97 ASP A N 1
ATOM 644 C CA . ASP A 1 97 ? 33.91287 20.08192 -36.18519 1.000 33.70394 97 ASP A CA 1
ATOM 645 C C . ASP A 1 97 ? 34.53844 19.96173 -34.79960 1.000 35.23682 97 ASP A C 1
ATOM 646 O O . ASP A 1 97 ? 35.51000 20.66220 -34.48843 1.000 33.73859 97 ASP A O 1
ATOM 651 N N . VAL A 1 98 ? 34.01451 19.05857 -33.96476 1.000 32.86834 98 VAL A N 1
ATOM 652 C CA . VAL A 1 98 ? 34.62957 18.80667 -32.66184 1.000 32.43409 98 VAL A CA 1
ATOM 653 C C . VAL A 1 98 ? 36.08756 18.41150 -32.83697 1.000 33.34341 98 VAL A C 1
ATOM 654 O O . VAL A 1 98 ? 36.98750 18.97658 -32.20622 1.000 34.73790 98 VAL A O 1
ATOM 658 N N . ALA A 1 99 ? 36.34265 17.45970 -33.73493 1.000 34.31786 99 ALA A N 1
ATOM 659 C CA . ALA A 1 99 ? 37.68932 16.92833 -33.90881 1.000 31.72282 99 ALA A CA 1
ATOM 660 C C . ALA A 1 99 ? 38.65334 17.99469 -34.40497 1.000 37.98140 99 ALA A C 1
ATOM 661 O O . ALA A 1 99 ? 39.81811 18.03626 -33.98722 1.000 36.86238 99 ALA A O 1
ATOM 663 N N . ALA A 1 100 ? 38.19758 18.84578 -35.32682 1.000 35.73974 100 ALA A N 1
ATOM 664 C CA . ALA A 1 100 ? 39.01835 19.97019 -35.75383 1.000 35.71659 100 ALA A CA 1
ATOM 665 C C . ALA A 1 100 ? 39.29312 20.92447 -34.59926 1.000 35.90345 100 ALA A C 1
ATOM 666 O O . ALA A 1 100 ? 40.40265 21.45444 -34.47562 1.000 40.62025 100 ALA A O 1
ATOM 668 N N . ARG A 1 101 ? 38.29597 21.16336 -33.74755 1.000 35.28551 101 ARG A N 1
ATOM 669 C CA . ARG A 1 101 ? 38.48842 22.09643 -32.64221 1.000 39.23462 101 ARG A CA 1
ATOM 670 C C . ARG A 1 101 ? 39.56247 21.60796 -31.67266 1.000 40.49782 101 ARG A C 1
ATOM 671 O O . ARG A 1 101 ? 40.41875 22.38839 -31.24044 1.000 41.02779 101 ARG A O 1
ATOM 679 N N . VAL A 1 102 ? 39.53622 20.31816 -31.31425 1.000 37.46334 102 VAL A N 1
ATOM 680 C CA . VAL A 1 102 ? 40.49647 19.78279 -30.35246 1.000 36.80342 102 VAL A CA 1
ATOM 681 C C . VAL A 1 102 ? 41.72446 19.17880 -31.01289 1.000 36.81504 102 VAL A C 1
ATOM 682 O O . VAL A 1 102 ? 42.62514 18.71158 -30.30333 1.000 36.35992 102 VAL A O 1
ATOM 686 N N . GLY A 1 103 ? 41.79515 19.17339 -32.34228 1.000 36.64286 103 GLY A N 1
ATOM 687 C CA . GLY A 1 103 ? 42.97158 18.68808 -33.04503 1.000 36.11342 103 GLY A CA 1
ATOM 688 C C . GLY A 1 103 ? 43.22882 17.20403 -32.90003 1.000 38.30690 103 GLY A C 1
ATOM 689 O O . GLY A 1 103 ? 44.38831 16.79233 -32.73932 1.000 36.95818 103 GLY A O 1
ATOM 690 N N . ILE A 1 104 ? 42.17874 16.38437 -32.97424 1.000 34.67390 104 ILE A N 1
ATOM 691 C CA . ILE A 1 104 ? 42.27679 14.95346 -32.71463 1.000 32.00198 104 ILE A CA 1
ATOM 692 C C . ILE A 1 104 ? 41.51892 14.18327 -33.78708 1.000 30.92476 104 ILE A C 1
ATOM 693 O O . ILE A 1 104 ? 40.41959 14.57746 -34.18906 1.000 30.68742 104 ILE A O 1
ATOM 698 N N . ASP A 1 105 ? 42.11816 13.07693 -34.23702 1.000 30.89484 105 ASP A N 1
ATOM 699 C CA . ASP A 1 105 ? 41.51653 12.06100 -35.10086 1.000 34.17377 105 ASP A CA 1
ATOM 700 C C . ASP A 1 105 ? 40.00627 11.91139 -34.90496 1.000 30.92144 105 ASP A C 1
ATOM 701 O O . ASP A 1 105 ? 39.55436 11.41764 -33.86467 1.000 28.95053 105 ASP A O 1
ATOM 706 N N . VAL A 1 106 ? 39.22125 12.30575 -35.91542 1.000 30.97352 106 VAL A N 1
ATOM 707 C CA . VAL A 1 106 ? 37.76120 12.24557 -35.81329 1.000 27.67393 106 VAL A CA 1
ATOM 708 C C . VAL A 1 106 ? 37.27410 10.82365 -35.57517 1.000 25.84404 106 VAL A C 1
ATOM 709 O O . VAL A 1 106 ? 36.23248 10.61575 -34.94134 1.000 28.98261 106 VAL A O 1
ATOM 713 N N . ASN A 1 107 ? 37.99850 9.82454 -36.07908 1.000 23.30805 107 ASN A N 1
ATOM 714 C CA . ASN A 1 107 ? 37.59573 8.44052 -35.84496 1.000 26.13876 107 ASN A CA 1
ATOM 715 C C . ASN A 1 107 ? 37.65771 8.08958 -34.36547 1.000 29.07882 107 ASN A C 1
ATOM 716 O O . ASN A 1 107 ? 36.75982 7.42547 -33.83831 1.000 27.98201 107 ASN A O 1
ATOM 721 N N . LEU A 1 108 ? 38.72406 8.50820 -33.68727 1.000 29.95917 108 LEU A N 1
ATOM 722 C CA . LEU A 1 108 ? 38.86388 8.22315 -32.26388 1.000 27.66126 108 LEU A CA 1
ATOM 723 C C . LEU A 1 108 ? 37.84280 9.00454 -31.43712 1.000 27.55240 108 LEU A C 1
ATOM 724 O O . LEU A 1 108 ? 37.23582 8.45293 -30.50527 1.000 23.96450 108 LEU A O 1
ATOM 729 N N . ILE A 1 109 ? 37.62700 10.28368 -31.77149 1.000 28.34924 109 ILE A N 1
ATOM 730 C CA . ILE A 1 109 ? 36.56978 11.06056 -31.12316 1.000 25.71848 109 ILE A CA 1
ATOM 731 C C . ILE A 1 109 ? 35.22765 10.36478 -31.27514 1.000 27.08868 109 ILE A C 1
ATOM 732 O O . ILE A 1 109 ? 34.44201 10.29563 -30.32220 1.000 26.94870 109 ILE A O 1
ATOM 737 N N . THR A 1 110 ? 34.92731 9.86503 -32.48318 1.000 26.49396 110 THR A N 1
ATOM 738 C CA . THR A 1 110 ? 33.61894 9.25771 -32.72651 1.000 27.17468 110 THR A CA 1
ATOM 739 C C . THR A 1 110 ? 33.44297 7.98325 -31.90866 1.000 27.44881 110 THR A C 1
ATOM 740 O O . THR A 1 110 ? 32.40323 7.78563 -31.26976 1.000 26.96050 110 THR A O 1
ATOM 744 N N . ARG A 1 111 ? 34.44998 7.10269 -31.91541 1.000 25.11316 111 ARG A N 1
ATOM 745 C CA . ARG A 1 111 ? 34.31108 5.83395 -31.19896 1.000 24.46795 111 ARG A CA 1
ATOM 746 C C . ARG A 1 111 ? 34.10923 6.05782 -29.69721 1.000 24.86328 111 ARG A C 1
ATOM 747 O O . ARG A 1 111 ? 33.29977 5.37058 -29.05763 1.000 24.25266 111 ARG A O 1
ATOM 755 N N . LEU A 1 112 ? 34.82225 7.01879 -29.11198 1.000 23.37043 112 LEU A N 1
ATOM 756 C CA . LEU A 1 112 ? 34.66772 7.23717 -27.67197 1.000 26.42100 112 LEU A CA 1
ATOM 757 C C . LEU A 1 112 ? 33.35623 7.94395 -27.36932 1.000 26.28997 112 LEU A C 1
ATOM 758 O O . LEU A 1 112 ? 32.71866 7.66808 -26.33920 1.000 26.01030 112 LEU A O 1
ATOM 763 N N . SER A 1 113 ? 32.93697 8.85499 -28.25935 1.000 27.10373 113 SER A N 1
ATOM 764 C CA . SER A 1 113 ? 31.65334 9.53096 -28.09266 1.000 27.98305 113 SER A CA 1
ATOM 765 C C . SER A 1 113 ? 30.50765 8.53821 -28.15912 1.000 26.27752 113 SER A C 1
ATOM 766 O O . SER A 1 113 ? 29.51833 8.67257 -27.42993 1.000 25.58297 113 SER A O 1
ATOM 769 N N . TRP A 1 114 ? 30.62361 7.54178 -29.04253 1.000 25.40277 114 TRP A N 1
ATOM 770 C CA . TRP A 1 114 ? 29.59038 6.52414 -29.19955 1.000 25.08953 114 TRP A CA 1
ATOM 771 C C . TRP A 1 114 ? 29.35769 5.74552 -27.91518 1.000 28.04027 114 TRP A C 1
ATOM 772 O O . TRP A 1 114 ? 28.22931 5.30098 -27.66042 1.000 26.72393 114 TRP A O 1
ATOM 783 N N . VAL A 1 115 ? 30.41408 5.51711 -27.12692 1.000 24.16215 115 VAL A N 1
ATOM 784 C CA . VAL A 1 115 ? 30.23278 4.9131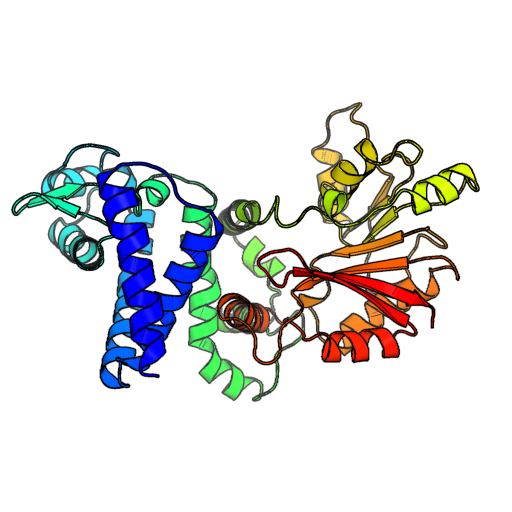8 -25.80745 1.000 24.68438 115 VAL A CA 1
ATOM 785 C C . VAL A 1 115 ? 29.26976 5.75069 -24.97458 1.000 25.61535 115 VAL A C 1
ATOM 786 O O . VAL A 1 115 ? 28.33033 5.23071 -24.35472 1.000 25.00668 115 VAL A O 1
ATOM 790 N N . LEU A 1 116 ? 29.48328 7.06502 -24.96070 1.000 27.06256 116 LEU A N 1
ATOM 791 C CA . LEU A 1 116 ? 28.63730 7.94189 -24.16210 1.000 27.58099 116 LEU A CA 1
ATOM 792 C C . LEU A 1 116 ? 27.26505 8.14424 -24.79825 1.000 29.92679 116 LEU A C 1
ATOM 793 O O . LEU A 1 116 ? 26.27909 8.34588 -24.07739 1.000 30.69506 116 LEU A O 1
ATOM 798 N N . VAL A 1 117 ? 27.16706 8.08408 -26.13427 1.000 27.94295 117 VAL A N 1
ATOM 799 C CA . VAL A 1 117 ? 25.85018 8.06808 -26.77736 1.000 29.05933 117 VAL A CA 1
ATOM 800 C C . VAL A 1 117 ? 25.07842 6.82685 -26.35340 1.000 31.85502 117 VAL A C 1
ATOM 801 O O . VAL A 1 117 ? 23.88775 6.89363 -26.01462 1.000 29.78420 117 VAL A O 1
ATOM 805 N N . ALA A 1 118 ? 25.74585 5.66779 -26.36843 1.000 28.06116 118 ALA A N 1
ATOM 806 C CA . ALA A 1 118 ? 25.03794 4.42496 -26.08118 1.000 28.45791 118 ALA A CA 1
ATOM 807 C C . ALA A 1 118 ? 24.55620 4.37381 -24.63384 1.000 29.24489 118 ALA A C 1
ATOM 808 O O . ALA A 1 118 ? 23.50225 3.79055 -24.35915 1.000 37.17867 118 ALA A O 1
ATOM 810 N N . THR A 1 119 ? 25.29440 4.96222 -23.69745 1.000 30.93560 119 THR A N 1
ATOM 811 C CA . THR A 1 119 ? 24.84421 4.95780 -22.30877 1.000 32.60114 119 THR A CA 1
ATOM 812 C C . THR A 1 119 ? 23.97483 6.16229 -21.97161 1.000 33.72346 119 THR A C 1
ATOM 813 O O . THR A 1 119 ? 23.44019 6.22859 -20.86058 1.000 38.65839 119 THR A O 1
ATOM 817 N N . GLY A 1 120 ? 23.82557 7.10820 -22.89391 1.000 33.58499 120 GLY A N 1
ATOM 818 C CA . GLY A 1 120 ? 22.96292 8.24944 -22.69451 1.000 34.71755 120 GLY A CA 1
ATOM 819 C C . GLY A 1 120 ? 23.60382 9.44174 -22.02389 1.000 35.15370 120 GLY A C 1
ATOM 820 O O . GLY A 1 120 ? 22.88107 10.35768 -21.61196 1.000 35.05961 120 GLY A O 1
ATOM 821 N N . VAL A 1 121 ? 24.93098 9.46243 -21.89769 1.000 30.56161 121 VAL A N 1
ATOM 822 C CA . VAL A 1 121 ? 25.62610 10.62545 -21.35598 1.000 33.68926 121 VAL A CA 1
ATOM 823 C C . VAL A 1 121 ? 25.68714 11.73614 -22.39658 1.000 35.65093 121 VAL A C 1
ATOM 824 O O . VAL A 1 121 ? 25.51138 12.92227 -22.08031 1.000 29.51033 121 VAL A O 1
ATOM 828 N N . LEU A 1 122 ? 25.92978 11.37457 -23.64955 1.000 30.59046 122 LEU A N 1
ATOM 829 C CA . LEU A 1 122 ? 25.78324 12.28016 -24.77313 1.000 30.75966 122 LEU A CA 1
ATOM 830 C C . LEU A 1 122 ? 24.60227 11.84051 -25.61975 1.000 32.36339 122 LEU A C 1
ATOM 831 O O . LEU A 1 122 ? 24.04850 10.75568 -25.44119 1.000 35.19715 122 LEU A O 1
ATOM 836 N N . LYS A 1 123 ? 24.20927 12.70830 -26.54340 1.000 31.96303 123 LYS A N 1
ATOM 837 C CA . LYS A 1 123 ? 23.13133 12.41175 -27.47329 1.000 35.78114 123 LYS A CA 1
ATOM 838 C C . LYS A 1 123 ? 23.61938 12.68067 -28.88963 1.000 33.3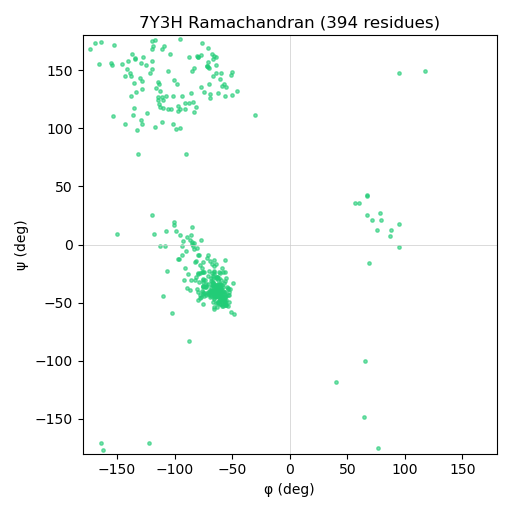5862 123 LYS A C 1
ATOM 839 O O . LYS A 1 123 ? 24.24505 13.71165 -29.14416 1.000 34.30808 123 LYS A O 1
ATOM 845 N N . GLN A 1 124 ? 23.35513 11.74783 -29.80030 1.000 32.39704 124 GLN A N 1
ATOM 846 C CA . GLN A 1 124 ? 23.70545 11.90863 -31.20201 1.000 34.59884 124 GLN A CA 1
ATOM 847 C C . GLN A 1 124 ? 22.48298 12.38154 -31.97928 1.000 36.54075 124 GLN A C 1
ATOM 848 O O . GLN A 1 124 ? 21.37043 11.90392 -31.74905 1.000 37.83204 124 GLN A O 1
ATOM 854 N N . ASP A 1 125 ? 22.69675 13.32910 -32.89089 1.000 39.01844 125 ASP A N 1
ATOM 855 C CA . ASP A 1 125 ? 21.64220 13.86752 -33.74693 1.000 40.94932 125 ASP A CA 1
ATOM 856 C C . ASP A 1 125 ? 21.95044 13.45640 -35.17914 1.000 38.90103 125 ASP A C 1
ATOM 857 O O . ASP A 1 125 ? 23.02288 13.77444 -35.69701 1.000 40.80388 125 ASP A O 1
ATOM 862 N N . GLY A 1 126 ? 21.02840 12.73426 -35.80771 1.000 38.89643 126 GLY A N 1
ATOM 863 C CA . GLY A 1 126 ? 21.32769 12.26671 -37.14591 1.000 41.00900 126 GLY A CA 1
ATOM 864 C C . GLY A 1 126 ? 22.49158 11.28637 -37.14446 1.000 38.94088 126 GLY A C 1
ATOM 865 O O . GLY A 1 126 ? 22.71783 10.55021 -36.18632 1.000 38.41589 126 GLY A O 1
ATOM 866 N N . SER A 1 127 ? 23.25182 11.28956 -38.23354 1.000 36.47608 127 SER A N 1
ATOM 867 C CA . SER A 1 127 ? 24.36339 10.35801 -38.38884 1.000 35.05808 127 SER A CA 1
ATOM 868 C C . SER A 1 127 ? 25.70174 10.91919 -37.93014 1.000 36.61036 127 SER A C 1
ATOM 869 O O . SER A 1 127 ? 26.67605 10.16156 -37.84711 1.000 36.42311 127 SER A O 1
ATOM 872 N N . ASP A 1 128 ? 25.78360 12.20916 -37.61678 1.000 34.40876 128 ASP A N 1
ATOM 873 C CA . ASP A 1 128 ? 27.10392 12.81452 -37.50868 1.000 37.06547 128 ASP A CA 1
ATOM 874 C C . ASP A 1 128 ? 27.20874 13.97376 -36.52118 1.000 36.21694 128 ASP A C 1
ATOM 875 O O . ASP A 1 128 ? 28.24692 14.64571 -36.51315 1.000 37.67216 128 ASP A O 1
ATOM 880 N N . LYS A 1 129 ? 26.19678 14.24982 -35.70760 1.000 36.47529 129 LYS A N 1
ATOM 881 C CA . LYS A 1 129 ? 26.22918 15.37836 -34.78847 1.000 38.71177 129 LYS A CA 1
ATOM 882 C C . LYS A 1 129 ? 26.06179 14.90406 -33.34912 1.000 36.65826 129 LYS A C 1
ATOM 883 O O . LYS A 1 129 ? 25.37195 13.91794 -33.07636 1.000 35.06816 129 LYS A O 1
ATOM 889 N N . ILE A 1 130 ? 26.70410 15.62825 -32.43183 1.000 34.42071 130 ILE A N 1
ATOM 890 C CA . ILE A 1 130 ? 26.73157 15.28753 -31.01799 1.000 36.79886 130 ILE A CA 1
ATOM 891 C C . ILE A 1 130 ? 26.23278 16.49240 -30.22952 1.000 34.59201 130 ILE A C 1
ATOM 892 O O . ILE A 1 130 ? 26.27888 17.62929 -30.71230 1.000 34.20863 130 ILE A O 1
ATOM 897 N N . GLN A 1 131 ? 25.69947 16.23470 -29.03365 1.000 36.23804 131 GLN A N 1
ATOM 898 C CA . GLN A 1 131 ? 25.17748 17.29825 -28.18117 1.000 36.43674 131 GLN A CA 1
ATOM 899 C C . GLN A 1 131 ? 25.22401 16.85503 -26.72252 1.000 39.51923 131 GLN A C 1
ATOM 900 O O . GLN A 1 131 ? 25.19171 15.66134 -26.41601 1.000 34.23765 131 GLN A O 1
ATOM 906 N N . HIS A 1 132 ? 25.29791 17.84490 -25.82602 1.000 36.32459 132 HIS A N 1
ATOM 907 C CA . HIS A 1 132 ? 25.31227 17.60860 -24.38604 1.000 34.31420 132 HIS A CA 1
ATOM 908 C C . HIS A 1 132 ? 23.94222 17.17180 -23.88920 1.000 35.75252 132 HIS A C 1
ATOM 909 O O . HIS A 1 132 ? 22.90683 17.49248 -24.48103 1.000 40.46379 132 HIS A O 1
ATOM 916 N N . THR A 1 133 ? 23.94320 16.42711 -22.79430 1.000 32.93327 133 THR A N 1
ATOM 917 C CA . THR A 1 133 ? 22.74968 16.20829 -21.98816 1.000 37.79952 133 THR A CA 1
ATOM 918 C C . THR A 1 133 ? 23.00393 16.80670 -20.61990 1.000 33.09373 133 THR A C 1
ATOM 919 O O . THR A 1 133 ? 24.09637 17.29801 -20.33789 1.000 35.12912 133 THR A O 1
ATOM 923 N N . ALA A 1 134 ? 21.98199 16.76561 -19.76630 1.000 38.07174 134 ALA A N 1
ATOM 924 C CA . ALA A 1 134 ? 22.18109 17.17973 -18.38352 1.000 39.27562 134 ALA A CA 1
ATOM 925 C C . ALA A 1 134 ? 23.29732 16.38164 -17.72876 1.000 39.61227 134 ALA A C 1
ATOM 926 O O . ALA A 1 134 ? 24.01344 16.90285 -16.86345 1.000 37.64620 134 ALA A O 1
ATOM 928 N N . ARG A 1 135 ? 23.47928 15.12505 -18.14308 1.000 34.59570 135 ARG A N 1
ATOM 929 C CA . ARG A 1 135 ? 24.46123 14.26494 -17.49459 1.000 36.15970 135 ARG A CA 1
ATOM 930 C C . ARG A 1 135 ? 25.89074 14.58768 -17.89704 1.000 36.53191 135 ARG A C 1
ATOM 931 O O . ARG A 1 135 ? 26.82208 14.22113 -17.17267 1.000 38.67338 135 ARG A O 1
ATOM 939 N N . SER A 1 136 ? 26.09425 15.26610 -19.02633 1.000 34.81584 136 SER A N 1
ATOM 940 C CA . SER A 1 136 ? 27.43594 15.53251 -19.51680 1.000 31.33651 136 SER A CA 1
ATOM 941 C C . SER A 1 136 ? 27.87112 16.97789 -19.34176 1.000 31.55523 136 SER A C 1
ATOM 942 O O . SER A 1 136 ? 29.07656 17.24144 -19.31479 1.000 34.92504 136 SER A O 1
ATOM 945 N N . ARG A 1 137 ? 26.93034 17.91360 -19.21781 1.000 33.04372 137 ARG A N 1
ATOM 946 C CA . ARG A 1 137 ? 27.29469 19.31978 -19.05654 1.000 37.35052 137 ARG A CA 1
ATOM 947 C C . ARG A 1 137 ? 28.26126 19.58461 -17.90445 1.000 33.99518 137 ARG A C 1
ATOM 948 O O . ARG A 1 137 ? 29.16622 20.41642 -18.08859 1.000 37.19429 137 ARG A O 1
ATOM 956 N N . PRO A 1 138 ? 28.18004 18.92538 -16.74095 1.000 33.91645 138 PRO A N 1
ATOM 957 C CA . PRO A 1 138 ? 29.18259 19.20964 -15.69648 1.000 37.76523 138 PRO A CA 1
ATOM 958 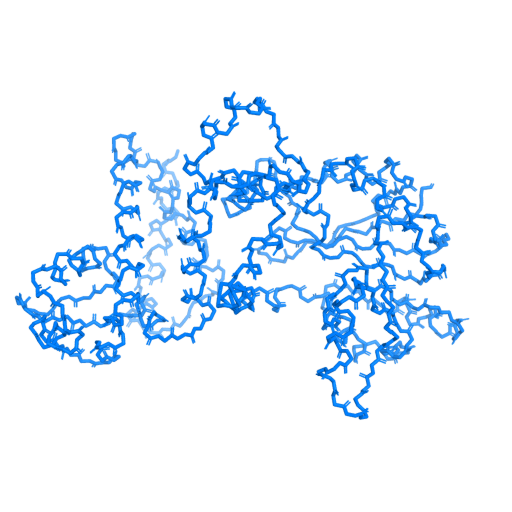C C . PRO A 1 138 ? 30.60924 18.95686 -16.14520 1.000 38.78461 138 PRO A C 1
ATOM 959 O O . PRO A 1 138 ? 31.53501 19.56386 -15.58883 1.000 40.02447 138 PRO A O 1
ATOM 963 N N . TYR A 1 139 ? 30.82392 18.10798 -17.14863 1.000 36.87103 139 TYR A N 1
ATOM 964 C CA . TYR A 1 139 ? 32.18337 17.77775 -17.56053 1.000 34.63026 139 TYR A CA 1
ATOM 965 C C . TYR A 1 139 ? 32.77284 18.78507 -18.53921 1.000 38.18625 139 TYR A C 1
ATOM 966 O O . TYR A 1 139 ? 33.92742 18.62309 -18.96141 1.000 34.84837 139 TYR A O 1
ATOM 975 N N . ALA A 1 140 ? 32.02144 19.82203 -18.89787 1.000 39.24593 140 ALA A N 1
ATOM 976 C CA . ALA A 1 140 ? 32.51580 20.84065 -19.81362 1.000 40.45705 140 ALA A CA 1
ATOM 977 C C . ALA A 1 140 ? 33.31632 21.94042 -19.11927 1.000 45.09359 140 ALA A C 1
ATOM 978 O O . ALA A 1 140 ? 33.75480 22.87409 -19.79785 1.000 43.68196 140 ALA A O 1
ATOM 980 N N . SER A 1 141 ? 33.52306 21.86022 -17.80325 1.000 39.09161 141 SER A N 1
ATOM 981 C CA . SER A 1 141 ? 34.29895 22.86739 -17.08313 1.000 43.02043 141 SER A CA 1
ATOM 982 C C . SER A 1 141 ? 34.93729 22.24760 -15.84976 1.000 41.23942 141 SER A C 1
ATOM 983 O O . SER A 1 141 ? 34.65204 21.10656 -15.48098 1.000 40.08351 141 SER A O 1
ATOM 986 N N . ARG A 1 142 ? 35.80453 23.02587 -15.20603 1.000 42.11974 142 ARG A N 1
ATOM 987 C CA . ARG A 1 142 ? 36.41872 22.61012 -13.95282 1.000 43.71281 142 ARG A CA 1
ATOM 988 C C . ARG A 1 142 ? 35.48220 22.94336 -12.79341 1.000 43.44036 142 ARG A C 1
ATOM 989 O O . ARG A 1 142 ? 35.08673 24.09736 -12.61447 1.000 43.12399 142 ARG A O 1
ATOM 997 N N . ASN A 1 143 ? 35.11510 21.92817 -12.01976 1.000 40.74226 143 ASN A N 1
ATOM 998 C CA . ASN A 1 143 ? 34.18229 22.06378 -10.90903 1.000 41.39590 143 ASN A CA 1
ATOM 999 C C . ASN A 1 143 ? 34.31573 20.81686 -10.03860 1.000 41.35411 143 ASN A C 1
ATOM 1000 O O . ASN A 1 143 ? 35.05776 19.88250 -10.39213 1.000 37.98389 143 ASN A O 1
ATOM 1005 N N . PRO A 1 144 ? 33.63879 20.76956 -8.88230 1.000 39.57227 144 PRO A N 1
ATOM 1006 C CA . PRO A 1 144 ? 33.81737 19.59573 -8.00449 1.000 42.89909 144 PRO A CA 1
ATOM 1007 C C . PRO A 1 144 ? 33.40810 18.26604 -8.63771 1.000 40.69092 144 PRO A C 1
ATOM 1008 O O . PRO A 1 144 ? 34.03273 17.23865 -8.34620 1.000 41.78689 144 PRO A O 1
ATOM 1012 N N . LEU A 1 145 ? 32.39063 18.24851 -9.49407 1.000 41.84122 145 LEU A N 1
ATOM 1013 C CA . LEU A 1 145 ? 31.98616 16.99829 -10.13254 1.000 45.13271 14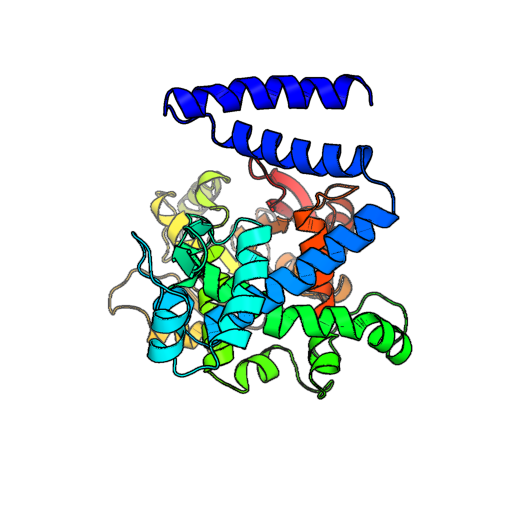5 LEU A CA 1
ATOM 1014 C C . LEU A 1 145 ? 33.05605 16.48488 -11.09126 1.000 40.14444 145 LEU A C 1
ATOM 1015 O O . LEU A 1 145 ? 33.43798 15.30942 -11.03363 1.000 41.93159 145 LEU A O 1
ATOM 1020 N N . SER A 1 146 ? 33.55580 17.34392 -11.98377 1.000 38.84951 146 SER A N 1
ATOM 1021 C CA . SER A 1 146 ? 34.56134 16.86880 -12.93141 1.000 41.38940 146 SER A CA 1
ATOM 1022 C C . SER A 1 146 ? 35.87080 16.54970 -12.22228 1.000 41.01367 146 SER A C 1
ATOM 1023 O O . SER A 1 146 ? 36.58300 15.61660 -12.61869 1.000 34.87010 146 SER A O 1
ATOM 1026 N N . ALA A 1 147 ? 36.17520 17.26795 -11.13940 1.000 37.52841 147 ALA A N 1
ATOM 1027 C CA . ALA A 1 147 ? 37.31950 16.89993 -10.31786 1.000 41.30799 147 ALA A CA 1
ATOM 1028 C C . ALA A 1 147 ? 37.13180 15.51951 -9.70063 1.000 36.04654 147 ALA A C 1
ATOM 1029 O O . ALA A 1 147 ? 38.08394 14.73614 -9.61957 1.000 34.77096 147 ALA A O 1
ATOM 1031 N N . MET A 1 148 ? 35.91200 15.20491 -9.25772 1.000 39.35892 148 MET A N 1
ATOM 1032 C CA . MET A 1 148 ? 35.66186 13.89051 -8.66794 1.000 38.07114 148 MET A CA 1
ATOM 1033 C C . MET A 1 148 ? 35.80227 12.79483 -9.71271 1.000 39.43261 148 MET A C 1
ATOM 1034 O O . MET A 1 148 ? 36.33480 11.71705 -9.42511 1.000 37.60249 148 MET A O 1
ATOM 1039 N N . MET A 1 149 ? 35.30922 13.05326 -10.92592 1.000 34.58631 149 MET A N 1
ATOM 1040 C CA . MET A 1 149 ? 35.53473 12.13319 -12.03765 1.000 36.78405 149 MET A CA 1
ATOM 1041 C C . MET A 1 149 ? 37.02383 11.84598 -12.20353 1.000 32.64894 149 MET A C 1
ATOM 1042 O O . MET A 1 149 ? 37.45050 10.68635 -12.20931 1.000 31.86100 149 MET A O 1
ATOM 1047 N N . ILE A 1 150 ? 37.83614 12.90209 -12.30449 1.000 33.91100 150 ILE A N 1
ATOM 1048 C CA . ILE A 1 150 ? 39.26862 12.75118 -12.55644 1.000 32.30483 150 ILE A CA 1
ATOM 1049 C C . ILE A 1 150 ? 39.94939 12.01192 -11.41124 1.000 34.77747 150 ILE A C 1
ATOM 1050 O O . ILE A 1 150 ? 40.79097 11.13099 -11.63080 1.000 33.60608 150 ILE A O 1
ATOM 1055 N N . ILE A 1 151 ? 39.60613 12.36305 -10.17280 1.000 33.37460 151 ILE A N 1
ATOM 1056 C CA . ILE A 1 151 ? 40.24985 11.73932 -9.01804 1.000 36.28734 151 ILE A CA 1
ATOM 1057 C C . ILE A 1 151 ? 39.90104 10.26137 -8.94325 1.000 29.83555 151 ILE A C 1
ATOM 1058 O O . ILE A 1 151 ? 40.77119 9.41209 -8.72193 1.000 34.11276 151 ILE A O 1
ATOM 1063 N N . GLY A 1 152 ? 38.62363 9.93360 -9.10996 1.000 35.29107 152 GLY A N 1
ATOM 1064 C CA . GLY A 1 152 ? 38.23318 8.53602 -9.08568 1.000 34.38405 152 GLY A CA 1
ATOM 1065 C C . GLY A 1 152 ? 39.04939 7.71171 -10.05315 1.000 32.57404 152 GLY A C 1
ATOM 1066 O O . GLY A 1 152 ? 39.54424 6.63711 -9.70669 1.000 34.73635 152 GLY A O 1
ATOM 1067 N N . PHE A 1 153 ? 39.26356 8.24276 -11.25759 1.000 32.58916 153 PHE A N 1
ATOM 1068 C CA . PHE A 1 153 ? 39.95972 7.51485 -12.31140 1.000 31.54129 153 PHE A CA 1
ATOM 1069 C C . PHE A 1 153 ? 41.46736 7.49464 -12.09369 1.000 31.67673 153 PHE A C 1
ATOM 1070 O O . PHE A 1 153 ? 42.10982 6.45745 -12.28354 1.000 34.68548 153 PHE A O 1
ATOM 1078 N N . ASP A 1 154 ? 42.04881 8.63355 -11.74286 1.000 29.08976 154 ASP A N 1
ATOM 1079 C CA . ASP A 1 154 ? 43.50199 8.75116 -11.66759 1.000 34.59955 154 ASP A CA 1
ATOM 1080 C C . ASP A 1 154 ? 44.06187 8.22538 -10.34973 1.000 35.44297 154 ASP A C 1
ATOM 1081 O O . ASP A 1 154 ? 45.18974 7.72925 -10.31640 1.000 41.65797 154 ASP A O 1
ATOM 1086 N N . GLU A 1 155 ? 43.30531 8.32250 -9.26751 1.000 32.04278 155 GLU A N 1
ATOM 1087 C CA . GLU A 1 155 ? 43.80963 7.94725 -7.94697 1.000 42.72556 155 GLU A CA 1
ATOM 1088 C C . GLU A 1 155 ? 43.29481 6.58480 -7.49747 1.000 38.49579 155 GLU A C 1
ATOM 1089 O O . GLU A 1 155 ? 44.08201 5.66378 -7.24380 1.000 46.22279 155 GLU A O 1
ATOM 1095 N N . TYR A 1 156 ? 41.97611 6.44175 -7.40678 1.000 29.97015 156 TYR A N 1
ATOM 1096 C CA . TYR A 1 156 ? 41.39220 5.26590 -6.77452 1.000 32.39746 156 TYR A CA 1
ATOM 1097 C C . TYR A 1 156 ? 41.34922 4.05199 -7.68902 1.000 32.84522 156 TYR A C 1
ATOM 1098 O O . TYR A 1 156 ? 41.53745 2.92532 -7.21634 1.000 28.08476 156 TYR A O 1
ATOM 1107 N N . LEU A 1 157 ? 41.05624 4.22889 -8.98286 1.000 28.41589 157 LEU A N 1
ATOM 1108 C CA . LEU A 1 157 ? 40.98922 3.05005 -9.84587 1.000 29.39534 157 LEU A CA 1
ATOM 1109 C C . LEU A 1 157 ? 42.30374 2.29315 -9.89391 1.000 25.24523 157 LEU A C 1
ATOM 1110 O O . LEU A 1 157 ? 42.26898 1.05633 -9.81371 1.000 28.29674 157 LEU A O 1
ATOM 1115 N N . PRO A 1 158 ? 43.47689 2.92635 -10.03526 1.000 28.92388 158 PRO A N 1
ATOM 1116 C CA . PRO A 1 158 ? 44.70745 2.11915 -10.04884 1.000 29.01559 158 PRO A CA 1
ATOM 1117 C C . PRO A 1 158 ? 44.93021 1.36062 -8.75375 1.000 29.50713 158 PRO A C 1
ATOM 1118 O O . PRO A 1 158 ? 45.45170 0.23672 -8.78346 1.000 26.63525 158 PRO A O 1
ATOM 1122 N N . ALA A 1 159 ? 44.53209 1.93782 -7.61527 1.000 27.37185 159 ALA A N 1
ATOM 1123 C CA . ALA A 1 159 ? 44.71075 1.25625 -6.34358 1.000 27.39688 159 ALA A CA 1
ATOM 1124 C C . ALA A 1 159 ? 43.81646 0.03463 -6.25247 1.000 25.63970 159 ALA A C 1
ATOM 1125 O O . ALA A 1 159 ? 44.24354 -1.00968 -5.74414 1.000 28.64830 159 ALA A O 1
ATOM 1127 N N . LEU A 1 160 ? 42.57118 0.14128 -6.74020 1.000 24.52571 160 LEU A N 1
ATOM 1128 C CA . LEU A 1 160 ? 41.67779 -1.00963 -6.72567 1.000 27.55265 160 LEU A CA 1
ATOM 1129 C C . LEU A 1 160 ? 42.20284 -2.11003 -7.62480 1.000 30.30743 160 LEU A C 1
ATOM 1130 O O . LEU A 1 160 ? 42.16789 -3.28879 -7.25720 1.000 25.88676 160 LEU A O 1
ATOM 1135 N N . LEU A 1 161 ? 42.65419 -1.74156 -8.83152 1.000 28.05802 161 LEU A N 1
ATOM 1136 C CA . LEU A 1 161 ? 43.22441 -2.70923 -9.74952 1.000 28.75268 161 LEU A CA 1
ATOM 1137 C C . LEU A 1 161 ? 44.42849 -3.43061 -9.15031 1.000 26.67059 161 LEU A C 1
ATOM 1138 O O . LEU A 1 161 ? 44.66477 -4.60476 -9.45131 1.000 29.96334 161 LEU A O 1
ATOM 1143 N N . ALA A 1 162 ? 45.22066 -2.73661 -8.34535 1.000 27.69568 162 ALA A N 1
ATOM 1144 C CA . ALA A 1 162 ? 46.43659 -3.28033 -7.76029 1.000 27.57420 162 ALA A CA 1
ATOM 1145 C C . ALA A 1 162 ? 46.19450 -4.14498 -6.52925 1.000 30.28426 162 ALA A C 1
ATOM 1146 O O . ALA A 1 162 ? 47.16789 -4.65587 -5.97038 1.000 30.17820 162 ALA A O 1
ATOM 1148 N N . MET A 1 163 ? 44.95314 -4.28740 -6.06580 1.000 28.81902 163 MET A N 1
ATOM 1149 C CA . MET A 1 163 ? 44.69771 -4.96482 -4.79441 1.000 29.68648 163 MET A CA 1
ATOM 1150 C C . MET A 1 163 ? 45.02951 -6.45609 -4.81791 1.000 29.60171 163 MET A C 1
ATOM 1151 O O . MET A 1 163 ? 45.57975 -6.95979 -3.82969 1.000 28.37642 163 MET A O 1
ATOM 1156 N N . PRO A 1 164 ? 44.70188 -7.21048 -5.87987 1.000 28.29325 164 PRO A N 1
ATOM 1157 C CA . PRO A 1 164 ? 45.10616 -8.62880 -5.88110 1.000 29.79069 164 PRO A CA 1
ATOM 1158 C C . PRO A 1 164 ? 46.59668 -8.81509 -5.67659 1.000 32.45063 164 PRO A C 1
ATOM 1159 O O . PRO A 1 164 ? 47.00575 -9.63222 -4.83673 1.000 32.83423 164 PRO A O 1
ATOM 1163 N N . GLY A 1 165 ? 47.42404 -8.06948 -6.41871 1.000 31.61344 165 GLY A N 1
ATOM 1164 C CA . GLY A 1 165 ? 48.85741 -8.11782 -6.19381 1.000 31.33462 165 GLY A CA 1
ATOM 1165 C C . GLY A 1 165 ? 49.26813 -7.54093 -4.85579 1.000 32.08117 165 GLY A C 1
ATOM 1166 O O . GLY A 1 165 ? 50.21879 -8.02293 -4.23133 1.000 33.59928 165 GLY A O 1
ATOM 1167 N N . TYR A 1 166 ? 48.56864 -6.50391 -4.39059 1.000 31.71234 166 TYR A N 1
ATOM 1168 C CA . TYR A 1 166 ? 48.89567 -5.93542 -3.08745 1.000 30.05710 166 TYR A CA 1
ATOM 1169 C C . TYR A 1 166 ? 48.73874 -6.97142 -1.98185 1.000 28.09964 166 TYR A C 1
ATOM 1170 O O . TYR A 1 166 ? 49.61283 -7.10900 -1.12354 1.000 30.30041 166 TYR A O 1
ATOM 1179 N N . PHE A 1 167 ? 47.61798 -7.69913 -1.96232 1.000 30.71710 167 PHE A N 1
ATOM 1180 C CA . PHE A 1 167 ? 47.40694 -8.61822 -0.84452 1.000 26.95625 167 PHE A CA 1
ATOM 1181 C C . PHE A 1 167 ? 48.25804 -9.88013 -0.96201 1.000 35.16342 167 PHE A C 1
ATOM 1182 O O . PHE A 1 167 ? 48.54051 -10.51860 0.06205 1.000 33.75033 167 PHE A O 1
ATOM 1190 N N . ASP A 1 168 ? 48.68797 -10.24603 -2.17978 1.000 33.42897 168 ASP A N 1
ATOM 1191 C CA . ASP A 1 168 ? 49.72129 -11.27057 -2.31073 1.000 37.47415 168 ASP A CA 1
ATOM 1192 C C . ASP A 1 168 ? 51.04827 -10.77379 -1.75574 1.000 37.36750 168 ASP A C 1
ATOM 1193 O O . ASP A 1 168 ? 51.79980 -11.53960 -1.14048 1.000 37.85890 168 ASP A O 1
ATOM 1198 N N . THR A 1 169 ? 51.33155 -9.48717 -1.92925 1.000 35.65273 169 THR A N 1
ATOM 1199 C CA . THR A 1 169 ? 52.62063 -8.94140 -1.53279 1.000 34.90484 169 THR A CA 1
ATOM 1200 C C . THR A 1 169 ? 52.69256 -8.67574 -0.02851 1.000 41.50992 169 THR A C 1
ATOM 1201 O O . THR A 1 169 ? 53.72005 -8.96380 0.59845 1.000 43.05230 169 THR A O 1
ATOM 1205 N N . TYR A 1 170 ? 51.61744 -8.14908 0.57430 1.000 33.72689 170 TYR A N 1
ATOM 1206 C CA . TYR A 1 170 ? 51.64143 -7.71250 1.96258 1.000 34.04620 170 TYR A CA 1
ATOM 1207 C C . TYR A 1 170 ? 50.85209 -8.62361 2.88572 1.000 37.05549 170 TYR A C 1
ATOM 1208 O O . TYR A 1 170 ? 50.82594 -8.38451 4.09560 1.000 35.54563 170 TYR A O 1
ATOM 1217 N N . GLY A 1 171 ? 50.22370 -9.65440 2.35917 1.000 34.84930 171 GLY A N 1
ATOM 1218 C CA . GLY A 1 171 ? 49.40909 -10.48668 3.21935 1.000 36.52943 171 GLY A CA 1
ATOM 1219 C C . GLY A 1 171 ? 47.95477 -10.07174 3.18675 1.000 35.71265 171 GLY A C 1
ATOM 1220 O O . GLY A 1 171 ? 47.60829 -8.90037 3.03023 1.000 33.68780 171 GLY A O 1
ATOM 1221 N N . LYS A 1 172 ? 47.08166 -11.06398 3.33495 1.000 36.68258 172 LYS A N 1
ATOM 1222 C CA . LYS A 1 172 ? 45.65212 -10.85889 3.12127 1.000 34.83761 172 LYS A CA 1
ATOM 1223 C C . LYS A 1 172 ? 45.01870 -10.44344 4.44639 1.000 33.15574 172 LYS A C 1
ATOM 1224 O O . LYS A 1 172 ? 44.36439 -11.22367 5.13888 1.000 31.03051 172 LYS A O 1
ATOM 1230 N N . LYS A 1 173 ? 45.21401 -9.17258 4.79031 1.000 32.96448 173 LYS A N 1
ATOM 1231 C CA . LYS A 1 173 ? 44.71038 -8.60605 6.04093 1.000 30.25659 173 LYS A CA 1
ATOM 1232 C C . LYS A 1 173 ? 44.33109 -7.16008 5.77572 1.000 27.58914 173 LYS A C 1
ATOM 1233 O O . LYS A 1 173 ? 44.85965 -6.53933 4.85256 1.000 27.16928 173 LYS A O 1
ATOM 1239 N N . GLU A 1 174 ? 43.41676 -6.62221 6.59486 1.000 26.29306 174 GLU A N 1
ATOM 1240 C CA . GLU A 1 174 ? 43.03968 -5.21845 6.45710 1.000 27.29696 174 GLU A CA 1
ATOM 1241 C C . GLU A 1 174 ? 44.29113 -4.35298 6.40738 1.000 27.08759 174 GLU A C 1
ATOM 1242 O O . GLU A 1 174 ? 45.13598 -4.44816 7.31101 1.000 27.00707 174 GLU A O 1
ATOM 1248 N N . PRO A 1 175 ? 44.42917 -3.47345 5.41749 1.000 24.91308 175 PRO A N 1
ATOM 1249 C CA . PRO A 1 175 ? 45.63488 -2.63645 5.35142 1.000 28.17037 175 PRO A CA 1
ATOM 1250 C C . PRO A 1 175 ? 45.50070 -1.37909 6.20454 1.000 27.33491 175 PRO A C 1
ATOM 1251 O O . PRO A 1 175 ? 44.51476 -0.64172 6.11023 1.000 27.39364 175 PRO A O 1
ATOM 1255 N N . PHE A 1 176 ? 46.51890 -1.12902 7.02632 1.000 29.65233 176 PHE A N 1
ATOM 1256 C CA . PHE A 1 176 ? 46.60344 0.05499 7.86822 1.000 30.26962 176 PHE A CA 1
ATOM 1257 C C . PHE A 1 176 ? 48.04378 0.54011 7.87338 1.000 29.54190 176 PHE A C 1
ATOM 1258 O O . PHE A 1 176 ? 48.97955 -0.23654 7.67495 1.000 30.18902 176 PHE A O 1
ATOM 1266 N N . GLY A 1 177 ? 48.22022 1.81551 8.18597 1.000 30.47756 177 GLY A N 1
ATOM 1267 C CA . GLY A 1 177 ? 49.56063 2.35556 8.26716 1.000 35.37026 177 GLY A CA 1
ATOM 1268 C C . GLY A 1 177 ? 49.76748 3.44927 7.24383 1.000 35.35009 177 GLY A C 1
ATOM 1269 O O . GLY A 1 177 ? 49.14341 3.44130 6.18108 1.000 33.02374 177 GLY A O 1
ATOM 1270 N N . GLU A 1 178 ? 50.62775 4.40559 7.58327 1.000 37.14637 178 GLU A N 1
ATOM 1271 C CA . GLU A 1 178 ? 50.83876 5.58755 6.75655 1.000 39.54725 178 GLU A CA 1
ATOM 1272 C C . GLU A 1 178 ? 51.62762 5.26135 5.49859 1.000 35.96887 178 GLU A C 1
ATOM 1273 O O . GLU A 1 178 ? 51.38923 5.85037 4.43864 1.000 38.85750 178 GLU A O 1
ATOM 1279 N N . LYS A 1 179 ? 52.59138 4.35945 5.60522 1.000 34.58151 179 LYS A N 1
ATOM 1280 C CA . LYS A 1 179 ? 53.37665 3.91448 4.46362 1.000 39.38869 179 LYS A CA 1
ATOM 1281 C C . LYS A 1 179 ? 52.90873 2.53420 4.03027 1.000 36.02160 179 LYS A C 1
ATOM 1282 O O . LYS A 1 179 ? 52.19077 1.84351 4.75886 1.000 32.57389 179 LYS A O 1
ATOM 1288 N N . HIS A 1 180 ? 53.30451 2.15680 2.81278 1.000 32.01711 180 HIS A N 1
ATOM 1289 C CA . HIS A 1 180 ? 52.90606 0.89991 2.18010 1.000 34.81684 180 HIS A CA 1
ATOM 1290 C C . HIS A 1 180 ? 51.38790 0.78573 2.01519 1.000 29.06043 180 HIS A C 1
ATOM 1291 O O . HIS A 1 180 ? 50.82162 -0.30638 2.13015 1.000 31.40229 180 HIS A O 1
ATOM 1298 N N . THR A 1 181 ? 50.72433 1.90886 1.73682 1.000 30.75169 181 THR A N 1
ATOM 1299 C CA . THR A 1 181 ? 49.31154 1.87726 1.37886 1.000 31.51712 181 THR A CA 1
ATOM 1300 C C . THR A 1 181 ? 49.12500 1.18609 0.03268 1.000 31.72182 181 THR A C 1
ATOM 1301 O O . THR A 1 181 ? 50.06427 1.05175 -0.76291 1.000 30.32388 181 THR A O 1
ATOM 1305 N N . VAL A 1 182 ? 47.89555 0.71070 -0.21140 1.000 28.87002 182 VAL A N 1
ATOM 1306 C CA . VAL A 1 182 ? 47.58500 0.19074 -1.53262 1.000 27.52205 182 VAL A CA 1
ATOM 1307 C C . VAL A 1 182 ? 47.87247 1.25803 -2.57674 1.000 30.82291 182 VAL A C 1
ATOM 1308 O O . VAL A 1 182 ? 48.44138 0.97012 -3.63823 1.000 31.73586 182 VAL A O 1
ATOM 1312 N N . LYS A 1 183 ? 47.49487 2.50500 -2.28297 1.000 28.83588 183 LYS A N 1
ATOM 1313 C CA . LYS A 1 183 ? 47.70120 3.59771 -3.23032 1.000 31.89634 183 LYS A CA 1
ATOM 1314 C C . LYS A 1 183 ? 49.17728 3.75300 -3.56856 1.000 33.98294 183 LYS A C 1
ATOM 1315 O O . LYS A 1 183 ? 49.55549 3.77271 -4.74670 1.000 34.44268 183 LYS A O 1
ATOM 1321 N N . ALA A 1 184 ? 50.03201 3.84632 -2.54340 1.000 31.95734 184 ALA A N 1
ATOM 1322 C CA . ALA A 1 184 ? 51.46190 4.03649 -2.78739 1.000 35.77571 184 ALA A CA 1
ATOM 1323 C C . ALA A 1 184 ? 52.06074 2.84208 -3.51339 1.000 39.33672 184 ALA A C 1
ATOM 1324 O O . ALA A 1 184 ? 52.91335 3.00447 -4.39834 1.000 40.39060 184 ALA A O 1
ATOM 1326 N N . PHE A 1 185 ? 51.62043 1.63306 -3.15804 1.000 33.41432 185 PHE A N 1
ATOM 1327 C CA . PHE A 1 185 ? 52.02921 0.43610 -3.88412 1.000 35.79092 185 PHE A CA 1
ATOM 1328 C C . PHE A 1 185 ? 51.64579 0.51920 -5.35927 1.000 35.99314 185 PHE A C 1
ATOM 1329 O O . PHE A 1 185 ? 52.45664 0.21207 -6.24013 1.000 36.78725 185 PHE A O 1
ATOM 1337 N N . SER A 1 186 ? 50.40333 0.91559 -5.64967 1.000 32.41092 186 SER A N 1
ATOM 1338 C CA . SER A 1 186 ? 49.95866 1.02848 -7.03377 1.000 35.24745 186 SER A CA 1
ATOM 1339 C C . SER A 1 186 ? 50.70027 2.11704 -7.79584 1.000 35.95587 186 SER A C 1
ATOM 1340 O O . SER A 1 186 ? 50.75854 2.05985 -9.02878 1.000 39.08192 186 SER A O 1
ATOM 1343 N N . GLU A 1 187 ? 51.25333 3.10216 -7.09142 1.000 38.33413 187 GLU A N 1
ATOM 1344 C CA . GLU A 1 187 ? 52.02011 4.18546 -7.69034 1.000 44.50352 187 GLU A CA 1
ATOM 1345 C C . GLU A 1 187 ? 53.46301 3.79234 -7.99858 1.000 47.49238 187 GLU A C 1
ATOM 1346 O O . GLU A 1 187 ? 54.13915 4.49978 -8.75262 1.000 44.97950 187 GLU A O 1
ATOM 1352 N N . GLY A 1 188 ? 53.94569 2.68019 -7.45529 1.000 45.85654 188 GLY A N 1
ATOM 1353 C CA . GLY A 1 188 ? 55.31990 2.26857 -7.63136 1.000 43.75318 188 GLY A CA 1
ATOM 1354 C C . GLY A 1 188 ? 56.26180 2.69190 -6.52588 1.000 49.08944 188 GLY A C 1
ATOM 1355 O O . GLY A 1 188 ? 57.44359 2.32869 -6.57308 1.000 52.37050 188 GLY A O 1
ATOM 1356 N N . ASN A 1 189 ? 55.78552 3.43344 -5.52727 1.000 44.49484 189 ASN A N 1
ATOM 1357 C CA . ASN A 1 189 ? 56.62203 3.89577 -4.41771 1.000 50.18734 189 ASN A CA 1
ATOM 1358 C C . ASN A 1 189 ? 55.93928 3.61242 -3.08646 1.000 43.48169 189 ASN A C 1
ATOM 1359 O O . ASN A 1 189 ? 55.39136 4.52296 -2.45156 1.000 39.20120 189 ASN A O 1
ATOM 1364 N N . PRO A 1 190 ? 55.97623 2.36286 -2.61758 1.000 45.39805 190 PRO A N 1
ATOM 1365 C CA . PRO A 1 190 ? 55.26613 2.02830 -1.36684 1.000 43.13221 190 PRO A CA 1
ATOM 1366 C C . PRO A 1 190 ? 55.83564 2.70128 -0.12644 1.000 45.15143 190 PRO A C 1
ATOM 1367 O O . PRO A 1 190 ? 55.15938 2.70602 0.91123 1.000 44.54324 190 PRO A O 1
ATOM 1371 N N . GLU A 1 191 ? 57.03228 3.29144 -0.19313 1.000 45.75190 191 GLU A N 1
ATOM 1372 C CA . GLU A 1 191 ? 57.59764 3.96072 0.96834 1.000 46.25372 191 GLU A CA 1
ATOM 1373 C C . GLU A 1 191 ? 57.06753 5.37252 1.16809 1.000 47.20507 191 GLU A C 1
ATOM 1374 O O . GLU A 1 191 ? 57.23223 5.92168 2.26223 1.000 49.62360 191 GLU A O 1
ATOM 1380 N N . LEU A 1 192 ? 56.42979 5.96884 0.16611 1.000 46.51251 192 LEU A N 1
ATOM 1381 C CA . LEU A 1 192 ? 55.86033 7.30122 0.31879 1.000 47.60677 192 LEU A CA 1
ATOM 1382 C C . LEU A 1 192 ? 54.46690 7.23407 0.94120 1.000 45.82489 192 LEU A C 1
ATOM 1383 O O . LEU A 1 192 ? 53.72466 6.27049 0.74314 1.000 41.83434 192 LEU A O 1
ATOM 1388 N N . THR A 1 193 ? 54.12142 8.27669 1.69278 1.000 45.99311 193 THR A N 1
ATOM 1389 C CA . THR A 1 193 ? 52.77055 8.46296 2.20171 1.000 45.80796 193 THR A CA 1
ATOM 1390 C C . THR A 1 193 ? 51.86128 9.04992 1.11720 1.000 47.63517 193 THR A C 1
ATOM 1391 O O . THR A 1 193 ? 52.32131 9.63106 0.13230 1.000 46.88411 193 THR A O 1
ATOM 1395 N N . VAL A 1 194 ? 50.54982 8.90887 1.32834 1.000 45.24499 194 VAL A N 1
ATOM 1396 C CA . VAL A 1 194 ? 49.56624 9.46260 0.39711 1.000 47.60809 194 VAL A CA 1
ATOM 1397 C C . VAL A 1 194 ? 49.71222 10.97889 0.28827 1.000 52.75945 194 VAL A C 1
ATOM 1398 O O . VAL A 1 194 ? 49.51952 11.55659 -0.79052 1.000 55.32666 194 VAL A O 1
ATOM 1402 N N . ASN A 1 195 ? 50.06743 11.64715 1.39181 1.000 49.97808 195 ASN A N 1
ATOM 1403 C CA . ASN A 1 195 ? 50.29171 13.09016 1.33680 1.000 53.80423 195 ASN A CA 1
ATOM 1404 C C . ASN A 1 195 ? 51.46443 13.42419 0.42822 1.000 58.66533 195 ASN A C 1
ATOM 1405 O O . ASN A 1 195 ? 51.35614 14.28655 -0.45206 1.000 58.85043 195 ASN A O 1
ATOM 1410 N N . GLN A 1 196 ? 52.60433 12.75928 0.64596 1.000 55.75339 196 GLN A N 1
ATOM 1411 C CA . GLN A 1 196 ? 53.77931 12.97951 -0.19036 1.000 57.45988 196 GLN A CA 1
ATOM 1412 C C . GLN A 1 196 ? 53.47977 12.72165 -1.66121 1.000 60.45167 196 GLN A C 1
ATOM 1413 O O . GLN A 1 196 ? 54.02981 13.40114 -2.53601 1.000 64.72910 196 GLN A O 1
ATOM 1419 N N . ILE A 1 197 ? 52.59850 11.76554 -1.95240 1.000 59.19736 197 ILE A N 1
ATOM 1420 C CA . ILE A 1 197 ? 52.32953 11.39238 -3.33500 1.000 58.48227 197 ILE A CA 1
ATOM 1421 C C . ILE A 1 197 ? 51.40634 12.40650 -4.00418 1.000 63.67406 197 ILE A C 1
ATOM 1422 O O . ILE A 1 197 ? 51.62141 12.79426 -5.15911 1.000 62.78094 197 ILE A O 1
ATOM 1427 N N . LEU A 1 198 ? 50.35791 12.84643 -3.30026 1.000 61.37711 198 LEU A N 1
ATOM 1428 C CA . LEU A 1 198 ? 49.48296 13.87526 -3.85569 1.000 63.24264 198 LEU A CA 1
ATOM 1429 C C . LEU A 1 198 ? 50.16965 15.23551 -3.92047 1.000 67.76528 198 LEU A C 1
ATOM 1430 O O . LEU A 1 198 ? 49.76146 16.08748 -4.72011 1.000 67.91630 198 LEU A O 1
ATOM 1435 N N . ALA A 1 199 ? 51.20311 15.45382 -3.10519 1.000 64.45560 199 ALA A N 1
ATOM 1436 C CA . ALA A 1 199 ? 52.02831 16.65100 -3.20623 1.000 64.04439 199 ALA A CA 1
ATOM 1437 C C . ALA A 1 199 ? 53.05482 16.57970 -4.32866 1.000 67.16348 199 ALA A C 1
ATOM 1438 O O . ALA A 1 199 ? 53.70546 17.58897 -4.60987 1.000 70.69778 199 ALA A O 1
ATOM 1440 N N . SER A 1 200 ? 53.22479 15.41830 -4.96541 1.000 70.21815 200 SER A N 1
ATOM 1441 C CA . SER A 1 200 ? 54.20055 15.27100 -6.04097 1.000 69.03241 200 SER A CA 1
ATOM 1442 C C . SER A 1 200 ? 53.95051 16.23162 -7.19316 1.000 71.88743 200 SER A C 1
ATOM 1443 O O . SER A 1 200 ? 54.85750 16.46111 -8.00314 1.000 73.16783 200 SER A O 1
ATOM 1446 N N . SER A 1 201 ? 52.74255 16.76071 -7.30554 1.000 71.58113 201 SER A N 1
ATOM 1447 C CA . SER A 1 201 ? 52.36410 17.68251 -8.36150 1.000 72.41252 201 SER A CA 1
ATOM 1448 C C . SER A 1 201 ? 51.22507 18.54365 -7.84057 1.000 72.48695 201 SER A C 1
ATOM 1449 O O . SER A 1 201 ? 50.10902 18.03974 -7.64802 1.000 71.39009 201 SER A O 1
ATOM 1452 N N . PRO A 1 202 ? 51.46239 19.83554 -7.59661 1.000 72.12754 202 PRO A N 1
ATOM 1453 C CA . PRO A 1 202 ? 50.39493 20.69248 -7.05290 1.000 72.18366 202 PRO A CA 1
ATOM 1454 C C . PRO A 1 202 ? 49.12192 20.71166 -7.89257 1.000 70.22279 202 PRO A C 1
ATOM 1455 O O . PRO A 1 202 ? 48.08542 21.17270 -7.40128 1.000 71.68752 202 PRO A O 1
ATOM 1459 N N . GLU A 1 203 ? 49.15701 20.21144 -9.12642 1.000 68.07482 203 GLU A N 1
ATOM 1460 C CA . GLU A 1 203 ? 47.93384 20.08551 -9.90774 1.000 69.16475 203 GLU A CA 1
ATOM 1461 C C . GLU A 1 203 ? 47.08888 18.92703 -9.38708 1.000 67.77643 203 GLU A C 1
ATOM 1462 O O . GLU A 1 203 ? 45.86375 19.03502 -9.27460 1.000 66.04055 203 GLU A O 1
ATOM 1468 N N . ARG A 1 204 ? 47.73293 17.80569 -9.05085 1.000 68.25088 204 ARG A N 1
ATOM 1469 C CA . ARG A 1 204 ? 47.00367 16.69289 -8.45717 1.000 66.50645 204 ARG A CA 1
ATOM 1470 C C . ARG A 1 204 ? 46.44966 17.06899 -7.08990 1.000 60.47924 204 ARG A C 1
ATOM 1471 O O . ARG A 1 204 ? 45.32143 16.69816 -6.74812 1.000 61.11506 204 ARG A O 1
ATOM 1479 N N . LEU A 1 205 ? 47.22456 17.81348 -6.29363 1.000 61.36726 205 LEU A N 1
ATOM 1480 C CA . LEU A 1 205 ? 46.70046 18.31824 -5.02836 1.000 59.28777 205 LEU A CA 1
ATOM 1481 C C . LEU A 1 205 ? 45.50112 19.22245 -5.26115 1.000 60.00602 205 LEU A C 1
ATOM 1482 O O . LEU A 1 205 ? 44.53369 19.19649 -4.48780 1.000 59.28133 205 LEU A O 1
ATOM 1487 N N . GLY A 1 206 ? 45.55171 20.03527 -6.31910 1.000 60.71659 206 GLY A N 1
ATOM 1488 C CA . GLY A 1 206 ? 44.47334 20.97199 -6.57108 1.000 57.51791 206 GLY A CA 1
ATOM 1489 C C . GLY A 1 206 ? 43.18571 20.28338 -6.97062 1.000 51.79888 206 GLY A C 1
ATOM 1490 O O . GLY A 1 206 ? 42.09689 20.71398 -6.58230 1.000 52.89181 206 GLY A O 1
ATOM 1491 N N . ASN A 1 207 ? 43.28617 19.20202 -7.74230 1.000 50.40346 207 ASN A N 1
ATOM 1492 C CA . ASN A 1 207 ? 42.07916 18.47205 -8.10455 1.000 51.40004 207 ASN A CA 1
ATOM 1493 C C . ASN A 1 207 ? 41.43298 17.83505 -6.87569 1.000 49.16987 207 ASN A C 1
ATOM 1494 O O . ASN A 1 207 ? 40.21059 17.91378 -6.70297 1.000 43.38587 207 ASN A O 1
ATOM 1499 N N . MET A 1 208 ? 42.23424 17.22230 -5.99880 1.000 46.78903 208 MET A N 1
ATOM 1500 C CA . MET A 1 208 ? 41.66266 16.61217 -4.79911 1.000 49.10618 208 MET A CA 1
ATOM 1501 C C . MET A 1 208 ? 40.99996 17.65463 -3.90680 1.000 46.79475 208 MET A C 1
ATOM 1502 O O . MET A 1 208 ? 39.92648 17.41063 -3.34289 1.000 46.60357 208 MET A O 1
ATOM 1507 N N . THR A 1 209 ? 41.61952 18.82562 -3.76905 1.000 47.81224 209 THR A N 1
ATOM 1508 C CA . THR A 1 209 ? 41.01308 19.87501 -2.96061 1.000 49.12598 209 THR A CA 1
ATOM 1509 C C . THR A 1 209 ? 39.67032 20.29919 -3.54396 1.000 51.52581 209 THR A C 1
ATOM 1510 O O . THR A 1 209 ? 38.65693 20.33635 -2.83611 1.000 50.22498 209 THR A O 1
ATOM 1514 N N . LEU A 1 210 ? 39.63733 20.58914 -4.84830 1.000 49.98070 210 LEU A N 1
ATOM 1515 C CA . LEU A 1 210 ? 38.37898 20.95421 -5.49319 1.000 47.70384 210 LEU A CA 1
ATOM 1516 C C . LEU A 1 210 ? 37.34497 19.83706 -5.37537 1.000 45.25662 210 LEU A C 1
ATOM 1517 O O . LEU A 1 210 ? 36.16943 20.09097 -5.09181 1.000 44.11315 210 LEU A O 1
ATOM 1522 N N . ALA A 1 211 ? 37.76253 18.59488 -5.61167 1.000 46.95464 211 ALA A N 1
ATOM 1523 C CA . ALA A 1 211 ? 36.83399 17.47410 -5.54921 1.000 44.62865 211 ALA A CA 1
ATOM 1524 C C . ALA A 1 211 ? 36.22443 17.33672 -4.15709 1.000 48.67824 211 ALA A C 1
ATOM 1525 O O . ALA A 1 211 ? 35.01635 17.10077 -4.01896 1.000 45.62466 211 ALA A O 1
ATOM 1527 N N . MET A 1 212 ? 37.04691 17.47728 -3.11442 1.000 45.05188 212 MET A N 1
ATOM 1528 C CA . MET A 1 212 ? 36.54630 17.36828 -1.74984 1.000 50.48931 212 MET A CA 1
ATOM 1529 C C . MET A 1 212 ? 35.64432 18.53267 -1.36344 1.000 54.92645 212 MET A C 1
ATOM 1530 O O . MET A 1 212 ? 34.94604 18.44046 -0.34861 1.000 51.75065 212 MET A O 1
ATOM 1535 N N . ALA A 1 213 ? 35.63260 19.62065 -2.14224 1.000 51.84869 213 ALA A N 1
ATOM 1536 C CA . ALA A 1 213 ? 34.67426 20.68830 -1.88062 1.000 54.43521 213 ALA A CA 1
ATOM 1537 C C . ALA A 1 213 ? 33.23788 20.19802 -1.99863 1.000 56.97997 213 ALA A C 1
ATOM 1538 O O . ALA A 1 213 ? 32.34057 20.78159 -1.38016 1.000 63.30170 213 ALA A O 1
ATOM 1540 N N . ALA A 1 214 ? 33.00592 19.12406 -2.76229 1.000 59.86793 214 ALA A N 1
ATOM 1541 C CA . ALA A 1 214 ? 31.65681 18.58623 -2.91587 1.000 59.22571 214 ALA A CA 1
ATOM 1542 C C . ALA A 1 214 ? 31.07590 18.10219 -1.59150 1.000 66.44689 214 ALA A C 1
ATOM 1543 O O . ALA A 1 214 ? 29.85215 18.13419 -1.40732 1.000 71.63595 214 ALA A O 1
ATOM 1545 N N . MET A 1 215 ? 31.92269 17.63525 -0.66819 1.000 65.29121 215 MET A N 1
ATOM 1546 C CA . MET A 1 215 ? 31.48111 17.21631 0.65786 1.000 65.06641 215 MET A CA 1
ATOM 1547 C C . MET A 1 215 ? 31.75064 18.27178 1.72085 1.000 66.94995 215 MET A C 1
ATOM 1548 O O . MET A 1 215 ? 31.73243 17.95465 2.91581 1.000 69.86307 215 MET A O 1
ATOM 1553 N N . GLU A 1 216 ? 32.00986 19.51416 1.30922 1.000 67.72392 216 GLU A N 1
ATOM 1554 C CA . GLU A 1 216 ? 32.29636 20.57849 2.26702 1.000 71.47527 216 GLU A CA 1
ATOM 1555 C C . GLU A 1 216 ? 31.10470 20.83778 3.18041 1.000 76.23488 216 GLU A C 1
ATOM 1556 O O . GLU A 1 216 ? 31.24370 20.89149 4.40979 1.000 74.73060 216 GLU A O 1
ATOM 1562 N N . ASN A 1 217 ? 29.92099 21.01033 2.59233 1.000 77.37326 217 ASN A N 1
ATOM 1563 C CA . ASN A 1 217 ? 28.74072 21.35066 3.37839 1.000 77.74740 217 ASN A CA 1
ATOM 1564 C C . ASN A 1 217 ? 28.19969 20.14562 4.13690 1.000 74.19903 217 ASN A C 1
ATOM 1565 O O . ASN A 1 217 ? 27.65478 20.30825 5.23491 1.000 74.56529 217 ASN A O 1
ATOM 1570 N N . MET A 1 218 ? 28.34437 18.94597 3.56694 1.000 74.61021 218 MET A N 1
ATOM 1571 C CA . MET A 1 218 ? 28.12703 17.67392 4.25348 1.000 69.66942 218 MET A CA 1
ATOM 1572 C C . MET A 1 218 ? 26.92486 17.70454 5.18633 1.000 64.80007 218 MET A C 1
ATOM 1573 O O . MET A 1 218 ? 25.79440 17.93355 4.74665 1.000 70.19761 218 MET A O 1
ATOM 1578 N N . TYR A 1 219 ? 27.15451 17.49990 6.47833 1.000 65.47702 219 TYR A N 1
ATOM 1579 C CA . TYR A 1 219 ? 26.06821 17.44552 7.45389 1.000 62.67509 219 TYR A CA 1
ATOM 1580 C C . TYR A 1 219 ? 26.36386 18.39326 8.60223 1.000 62.62440 219 TYR A C 1
ATOM 1581 O O . TYR A 1 219 ? 27.19200 18.07649 9.47459 1.000 61.91759 219 TYR A O 1
ATOM 1590 N N . PRO A 1 220 ? 25.69967 19.54658 8.64446 1.000 64.54141 220 PRO A N 1
ATOM 1591 C CA . PRO A 1 220 ? 26.03448 20.56346 9.64880 1.000 60.84862 220 PRO A CA 1
ATOM 1592 C C . PRO A 1 220 ? 25.79510 20.05171 11.06008 1.000 60.55802 220 PRO A C 1
ATOM 1593 O O . PRO A 1 220 ? 24.73627 19.50218 11.37524 1.000 63.36918 220 PRO A O 1
ATOM 1597 N N . LEU A 1 221 ? 26.80224 20.23009 11.91010 1.000 56.61821 221 LEU A N 1
ATOM 1598 C CA . LEU A 1 221 ? 26.62556 19.93634 13.32159 1.000 55.52151 221 LEU A CA 1
ATOM 1599 C C . LEU A 1 221 ? 25.64472 20.90756 13.96439 1.000 60.41649 221 LEU A C 1
ATOM 1600 O O . LEU A 1 221 ? 24.99594 20.56120 14.95593 1.000 60.69923 221 LEU A O 1
ATOM 1605 N N . SER A 1 222 ? 25.49584 22.10566 13.38694 1.000 63.09864 222 SER A N 1
ATOM 1606 C CA . SER A 1 222 ? 24.67446 23.14928 13.99557 1.000 62.74522 222 SER A CA 1
ATOM 1607 C C . SER A 1 222 ? 23.22370 22.71027 14.13957 1.000 64.75873 222 SER A C 1
ATOM 1608 O O . SER A 1 222 ? 22.63426 22.82185 15.22220 1.000 68.49802 222 SER A O 1
ATOM 1611 N N . GLY A 1 223 ? 22.62516 22.21809 13.05284 1.000 64.24361 223 GLY A N 1
ATOM 1612 C CA . GLY A 1 223 ? 21.22399 21.84299 13.09797 1.000 62.95966 223 GLY A CA 1
ATOM 1613 C C . GLY A 1 223 ? 20.93279 20.55616 13.83683 1.000 66.19383 223 GLY A C 1
ATOM 1614 O O . GLY A 1 223 ? 19.81128 20.37311 14.32135 1.000 66.90699 223 GLY A O 1
ATOM 1615 N N . VAL A 1 224 ? 21.91523 19.66615 13.94930 1.000 67.70247 224 VAL A N 1
ATOM 1616 C CA . VAL A 1 224 ? 21.64628 18.33514 14.48227 1.000 64.91237 224 VAL A CA 1
ATOM 1617 C C . VAL A 1 224 ? 21.76421 18.28258 16.00269 1.000 65.39777 224 VAL A C 1
ATOM 1618 O O . VAL A 1 224 ? 21.11763 17.44564 16.64166 1.000 66.67910 224 VAL A O 1
ATOM 1622 N N . TYR A 1 225 ? 22.53830 19.18182 16.60256 1.000 61.84115 225 TYR A N 1
ATOM 1623 C CA . TYR A 1 225 ? 22.93463 19.06505 17.99436 1.000 62.55476 225 TYR A CA 1
ATOM 1624 C C . TYR A 1 225 ? 22.65816 20.38196 18.71239 1.000 61.04777 225 TYR A C 1
ATOM 1625 O O . TYR A 1 225 ? 22.83704 21.46131 18.14296 1.000 61.84604 225 TYR A O 1
ATOM 1634 N N . ASP A 1 226 ? 22.22827 20.28636 19.97156 1.000 60.89256 226 ASP A N 1
ATOM 1635 C CA . ASP A 1 226 ? 21.49935 21.38310 20.60573 1.000 62.41378 226 ASP A CA 1
ATOM 1636 C C . ASP A 1 226 ? 22.42246 22.49780 21.10021 1.000 65.08053 226 ASP A C 1
ATOM 1637 O O . ASP A 1 226 ? 22.13083 23.68293 20.90393 1.000 69.88427 226 ASP A O 1
ATOM 1642 N N . PHE A 1 227 ? 23.49829 22.14171 21.80151 1.000 62.33511 227 PHE A N 1
ATOM 1643 C CA . PHE A 1 227 ? 24.57752 23.06307 22.16174 1.000 59.40617 227 PHE A CA 1
ATOM 1644 C C . PHE A 1 227 ? 24.20225 24.13130 23.18693 1.000 59.55869 227 PHE A C 1
ATOM 1645 O O . PHE A 1 227 ? 25.08908 24.74610 23.78823 1.000 61.29979 227 PHE A O 1
ATOM 1653 N N . SER A 1 228 ? 22.91380 24.36040 23.42490 1.000 62.93580 228 SER A N 1
ATOM 1654 C CA . SER A 1 228 ? 22.56007 25.34702 24.43927 1.000 61.34082 228 SER A CA 1
ATOM 1655 C C . SER A 1 228 ? 23.04163 24.92687 25.82629 1.000 61.19415 228 SER A C 1
ATOM 1656 O O . SER A 1 228 ? 23.35313 25.78692 26.66160 1.000 61.18491 228 SER A O 1
ATOM 1659 N N . TRP A 1 229 ? 23.16722 23.62020 26.07890 1.000 59.10063 229 TRP A N 1
ATOM 1660 C CA . TRP A 1 229 ? 23.75331 23.18930 27.34381 1.000 56.12354 229 TRP A CA 1
ATOM 1661 C C . TRP A 1 229 ? 25.20207 23.64408 27.46022 1.000 56.29202 229 TRP A C 1
ATOM 1662 O O . TRP A 1 229 ? 25.70009 23.86916 28.56994 1.000 51.91365 229 TRP A O 1
ATOM 1673 N N . VAL A 1 230 ? 25.88504 23.81047 26.32597 1.000 59.03727 230 VAL A N 1
ATOM 1674 C CA . VAL A 1 230 ? 27.23483 24.36058 26.35104 1.000 56.89813 230 VAL A CA 1
ATOM 1675 C C . VAL A 1 230 ? 27.19627 25.84257 26.70628 1.000 51.58162 230 VAL A C 1
ATOM 1676 O O . VAL A 1 230 ? 28.04062 26.33857 27.46680 1.000 50.96980 230 VAL A O 1
ATOM 1680 N N . ALA A 1 231 ? 26.22097 26.57174 26.15513 1.000 57.99733 231 ALA A N 1
ATOM 1681 C CA . ALA A 1 231 ? 26.02859 27.96961 26.52977 1.000 58.27146 231 ALA A CA 1
ATOM 1682 C C . ALA A 1 231 ? 25.82973 28.10771 28.03397 1.000 60.44553 231 ALA A C 1
ATOM 1683 O O . ALA A 1 231 ? 26.42952 28.98359 28.67273 1.000 58.68705 231 ALA A O 1
ATOM 1685 N N . ALA A 1 232 ? 24.99457 27.24212 28.61747 1.000 61.95763 232 ALA A N 1
ATOM 1686 C CA . ALA A 1 232 ? 24.84173 27.21521 30.06662 1.000 52.68941 232 ALA A CA 1
ATOM 1687 C C . ALA A 1 232 ? 26.19387 27.07524 30.74598 1.000 57.25604 232 ALA A C 1
ATOM 1688 O O . ALA A 1 232 ? 26.53189 27.85132 31.64527 1.000 54.93891 232 ALA A O 1
ATOM 1690 N N . LYS A 1 233 ? 26.99821 26.10026 30.30512 1.000 57.90070 233 LYS A N 1
ATOM 1691 C CA . LYS A 1 233 ? 28.35784 25.98673 30.82320 1.000 53.57659 233 LYS A CA 1
ATOM 1692 C C . LYS A 1 233 ? 29.17569 27.21781 30.46197 1.000 52.46397 233 LYS A C 1
ATOM 1693 O O . LYS A 1 233 ? 30.04262 27.64388 31.23114 1.000 52.93317 233 LYS A O 1
ATOM 1699 N N . ALA A 1 234 ? 28.92651 27.78931 29.27627 1.000 59.40973 234 ALA A N 1
ATOM 1700 C CA . ALA A 1 234 ? 29.60855 29.02049 28.88543 1.000 56.24920 234 ALA A CA 1
ATOM 1701 C C . ALA A 1 234 ? 29.21988 30.17345 29.80333 1.000 57.57006 234 ALA A C 1
ATOM 1702 O O . ALA A 1 234 ? 30.06727 30.99420 30.17319 1.000 55.12812 234 ALA A O 1
ATOM 1704 N N . ALA A 1 235 ? 27.94637 30.23942 30.19937 1.000 56.52272 235 ALA A N 1
ATOM 1705 C CA . ALA A 1 235 ? 27.53491 31.24299 31.17707 1.000 56.36458 235 ALA A CA 1
ATOM 1706 C C . ALA A 1 235 ? 27.98125 30.85594 32.58294 1.000 56.54178 235 ALA A C 1
ATOM 1707 O O . ALA A 1 235 ? 28.61458 31.65402 33.28135 1.000 54.25660 235 ALA A O 1
ATOM 1709 N N . SER A 1 236 ? 27.66929 29.62320 33.01161 1.000 59.74511 236 SER A N 1
ATOM 1710 C CA . SER A 1 236 ? 28.03489 29.16390 34.35250 1.000 54.80112 236 SER A CA 1
ATOM 1711 C C . SER A 1 236 ? 29.53764 29.14678 34.57176 1.000 52.75988 236 SER A C 1
ATOM 1712 O O . SER A 1 236 ? 29.98996 29.16315 35.71967 1.000 51.13808 236 SER A O 1
ATOM 1715 N N . ASP A 1 237 ? 30.31676 29.05305 33.50069 1.000 54.18746 237 ASP A N 1
ATOM 1716 C CA . ASP A 1 237 ? 31.76459 29.23681 33.55160 1.000 53.93543 237 ASP A CA 1
ATOM 1717 C C . ASP A 1 237 ? 32.15353 29.94879 32.25929 1.000 58.21070 237 ASP A C 1
ATOM 1718 O O . ASP A 1 237 ? 32.16706 29.33921 31.18295 1.000 51.60297 237 ASP A O 1
ATOM 1723 N N . SER A 1 238 ? 32.42319 31.24632 32.36551 1.000 58.08889 238 SER A N 1
ATOM 1724 C CA . SER A 1 238 ? 32.86230 32.08086 31.25520 1.000 52.47407 238 SER A CA 1
ATOM 1725 C C . SER A 1 238 ? 34.38177 32.09773 31.09246 1.000 53.94815 238 SER A C 1
ATOM 1726 O O . SER A 1 238 ? 34.89551 32.84939 30.25216 1.000 56.22250 238 SER A O 1
ATOM 1729 N N . ASN A 1 239 ? 35.09690 31.27686 31.87018 1.000 53.82020 239 ASN A N 1
ATOM 1730 C CA . ASN A 1 239 ? 36.54557 31.11524 31.81270 1.000 55.55068 239 ASN A CA 1
ATOM 1731 C C . ASN A 1 239 ? 36.93863 29.76785 31.19005 1.000 60.92077 239 ASN A C 1
ATOM 1732 O O . ASN A 1 239 ? 38.09431 29.34424 31.27986 1.000 61.07443 239 ASN A O 1
ATOM 1737 N N . ARG A 1 240 ? 35.99341 29.05845 30.59303 1.000 55.13420 240 ARG A N 1
ATOM 1738 C CA . ARG A 1 240 ? 36.31688 27.65672 30.32218 1.000 54.27650 240 ARG A CA 1
ATOM 1739 C C . ARG A 1 240 ? 36.37382 27.40223 28.82389 1.000 46.66317 240 ARG A C 1
ATOM 1740 O O . ARG A 1 240 ? 35.54315 27.93891 28.08586 1.000 48.07973 240 ARG A O 1
ATOM 1748 N N . PRO A 1 241 ? 37.33314 26.61229 28.33994 1.000 49.05362 241 PRO A N 1
ATOM 1749 C CA . PRO A 1 241 ? 37.33629 26.26614 26.91288 1.000 44.76428 241 PRO A CA 1
ATOM 1750 C C . PRO A 1 241 ? 36.01515 25.61477 26.53304 1.000 41.17478 241 PRO A C 1
ATOM 1751 O O . PRO A 1 241 ? 35.54860 24.68980 27.19568 1.000 44.14669 241 PRO A O 1
ATOM 1755 N N . LEU A 1 242 ? 35.38005 26.14061 25.49341 1.000 44.81185 242 LEU A N 1
ATOM 1756 C CA . LEU A 1 242 ? 34.07719 25.60984 25.12184 1.000 45.40267 242 LEU A CA 1
ATOM 1757 C C . LEU A 1 242 ? 34.22418 24.42690 24.16513 1.000 42.50863 242 LEU A C 1
ATOM 1758 O O . LEU A 1 242 ? 34.21077 23.27367 24.61277 1.000 40.33737 242 LEU A O 1
ATOM 1763 N N . ILE A 1 243 ? 34.38674 24.68030 22.86699 1.000 39.32983 243 ILE A N 1
ATOM 1764 C CA . ILE A 1 243 ? 34.41944 23.61409 21.87088 1.000 37.14739 243 ILE A CA 1
ATOM 1765 C C . ILE A 1 243 ? 35.79870 23.55153 21.22888 1.000 39.29184 243 ILE A C 1
ATOM 1766 O O . ILE A 1 243 ? 36.26318 24.53713 20.64105 1.000 36.46388 243 ILE A O 1
ATOM 1771 N N . VAL A 1 244 ? 36.41742 22.37304 21.29550 1.000 32.60496 244 VAL A N 1
ATOM 1772 C CA . VAL A 1 244 ? 37.70316 22.07764 20.67365 1.000 32.21906 244 VAL A CA 1
ATOM 1773 C C . VAL A 1 244 ? 37.43757 21.20433 19.44222 1.000 29.93378 244 VAL A C 1
ATOM 1774 O O . VAL A 1 244 ? 36.90871 20.09262 19.56786 1.000 30.91383 244 VAL A O 1
ATOM 1778 N N . ASP A 1 245 ? 37.77125 21.70811 18.24650 1.000 29.99403 245 ASP A N 1
ATOM 1779 C CA . ASP A 1 245 ? 37.58990 20.95442 16.99849 1.000 32.34996 245 ASP A CA 1
ATOM 1780 C C . ASP A 1 245 ? 38.91690 20.26900 16.69109 1.000 32.64111 245 ASP A C 1
ATOM 1781 O O . ASP A 1 245 ? 39.85378 20.89183 16.18158 1.000 31.83616 245 ASP A O 1
ATOM 1786 N N . VAL A 1 246 ? 38.99601 18.98346 17.01987 1.000 29.63554 246 VAL A N 1
ATOM 1787 C CA . VAL A 1 246 ? 40.23377 18.21610 16.92834 1.000 28.12339 246 VAL A CA 1
ATOM 1788 C C . VAL A 1 246 ? 40.40081 17.74581 15.49003 1.000 30.38204 246 VAL A C 1
ATOM 1789 O O . VAL A 1 246 ? 39.62575 16.91487 15.00587 1.000 29.17451 246 VAL A O 1
ATOM 1793 N N . GLY A 1 247 ? 41.43243 18.24653 14.81599 1.000 30.01988 247 GLY A N 1
ATOM 1794 C CA . GLY A 1 247 ? 41.57547 18.00320 13.38111 1.000 28.88154 247 GLY A CA 1
ATOM 1795 C C . GLY A 1 247 ? 40.49566 18.67402 12.55434 1.000 32.74603 247 GLY A C 1
ATOM 1796 O O . GLY A 1 247 ? 39.95565 18.06216 11.61767 1.000 31.12924 247 GLY A O 1
ATOM 1797 N N . GLY A 1 248 ? 40.15746 19.91264 12.88332 1.000 30.57763 248 GLY A N 1
ATOM 1798 C CA . GLY A 1 248 ? 39.03375 20.58636 12.27327 1.000 33.39906 248 GLY A CA 1
ATOM 1799 C C . GLY A 1 248 ? 39.30879 21.31406 10.97377 1.000 34.51225 248 GLY A C 1
ATOM 1800 O O . GLY A 1 248 ? 38.40359 21.97639 10.45530 1.000 35.02887 248 GLY A O 1
ATOM 1801 N N . ALA A 1 249 ? 40.53094 21.22531 10.44600 1.000 32.36804 249 ALA A N 1
ATOM 1802 C CA . ALA A 1 249 ? 40.89065 21.75323 9.12872 1.000 35.38627 249 ALA A CA 1
ATOM 1803 C C . ALA A 1 249 ? 40.79240 23.27228 9.06645 1.000 37.69919 249 ALA A C 1
ATOM 1804 O O . ALA A 1 249 ? 41.69749 23.97530 9.51652 1.000 41.92860 249 ALA A O 1
ATOM 1806 N N . LYS A 1 250 ? 39.70865 23.79135 8.50215 1.000 45.48360 250 LYS A N 1
ATOM 1807 C CA . LYS A 1 250 ? 39.54821 25.22762 8.34519 1.000 46.58905 250 LYS A CA 1
ATOM 1808 C C . LYS A 1 250 ? 38.71512 25.85513 9.44534 1.000 49.34740 250 LYS A C 1
ATOM 1809 O O . LYS A 1 250 ? 38.69352 27.08671 9.55579 1.000 54.49146 250 LYS A O 1
ATOM 1815 N N . GLY A 1 251 ? 38.03330 25.05222 10.25726 1.000 46.21441 251 GLY A N 1
ATOM 1816 C CA . GLY A 1 251 ? 37.18404 25.61335 11.28003 1.000 49.35206 251 GLY A CA 1
ATOM 1817 C C . GLY A 1 251 ? 35.84618 26.10424 10.78231 1.000 52.67988 251 GLY A C 1
ATOM 1818 O O . GLY A 1 251 ? 35.21821 26.93705 11.44035 1.000 52.63582 251 GLY A O 1
ATOM 1819 N N . HIS A 1 252 ? 35.38337 25.61791 9.63274 1.000 52.56536 252 HIS A N 1
ATOM 1820 C CA . HIS A 1 252 ? 34.06412 26.03276 9.17268 1.000 54.66495 252 HIS A CA 1
ATOM 1821 C C . HIS A 1 252 ? 32.95985 25.39114 10.00694 1.000 54.15921 252 HIS A C 1
ATOM 1822 O O . HIS A 1 252 ? 31.93285 26.02959 10.26239 1.000 55.40040 252 HIS A O 1
ATOM 1829 N N . THR A 1 253 ? 33.16515 24.15562 10.47626 1.000 51.84877 253 THR A N 1
ATOM 1830 C CA . THR A 1 253 ? 32.22428 23.56302 11.42480 1.000 48.56613 253 THR A CA 1
ATOM 1831 C C . THR A 1 253 ? 32.07005 24.44318 12.65590 1.000 50.25776 253 THR A C 1
ATOM 1832 O O . THR A 1 253 ? 30.95121 24.77697 13.06483 1.000 52.57662 253 THR A O 1
ATOM 1836 N N . LEU A 1 254 ? 33.19518 24.83369 13.25422 1.000 47.87666 254 LEU A N 1
ATOM 1837 C CA . LEU A 1 254 ? 33.17133 25.62888 14.47353 1.000 46.28581 254 LEU A CA 1
ATOM 1838 C C . LEU A 1 254 ? 32.44682 26.95303 14.26651 1.000 54.73404 254 LEU A C 1
ATOM 1839 O O . LEU A 1 254 ? 31.63613 27.36332 15.10467 1.000 56.51097 254 LEU A O 1
ATOM 1844 N N . GLN A 1 255 ? 32.72514 27.64251 13.15994 1.000 55.93850 255 GLN A N 1
ATOM 1845 C CA . GLN A 1 255 ? 32.08534 28.93516 12.93969 1.000 60.49846 255 GLN A CA 1
ATOM 1846 C C . GLN A 1 255 ? 30.58375 28.77223 12.74780 1.000 57.32055 255 GLN A C 1
ATOM 1847 O O . GLN A 1 255 ? 29.78969 29.51616 13.33254 1.000 65.08804 255 GLN A O 1
ATOM 1853 N N . ALA A 1 256 ? 30.17558 27.78436 11.94590 1.000 56.43710 256 ALA A N 1
ATOM 1854 C CA . ALA A 1 256 ? 28.75399 27.55464 11.71440 1.000 58.92579 256 ALA A CA 1
ATOM 1855 C C . ALA A 1 256 ? 27.99170 27.34990 13.01486 1.000 59.99445 256 ALA A C 1
ATOM 1856 O O . ALA A 1 256 ? 26.80506 27.68239 13.09499 1.000 61.10082 256 ALA A O 1
ATOM 1858 N N . ILE A 1 257 ? 28.66077 26.83149 14.04939 1.000 62.44230 257 ILE A N 1
ATOM 1859 C CA . ILE A 1 257 ? 27.99439 26.54560 15.31579 1.000 57.91528 257 ILE A CA 1
ATOM 1860 C C . ILE A 1 257 ? 27.73738 27.82657 16.09861 1.000 64.30628 257 ILE A C 1
ATOM 1861 O O . ILE A 1 257 ? 26.66195 28.00722 16.68058 1.000 65.78107 257 ILE A O 1
ATOM 1866 N N . CYS A 1 258 ? 28.71887 28.73155 16.14078 1.000 63.42529 258 CYS A N 1
ATOM 1867 C CA . CYS A 1 258 ? 28.74471 29.74552 17.19202 1.000 62.97966 258 CYS A CA 1
ATOM 1868 C C . CYS A 1 258 ? 27.81019 30.92437 16.94611 1.000 65.61893 258 CYS A C 1
ATOM 1869 O O . CYS A 1 258 ? 27.41809 31.59205 17.91887 1.000 66.72638 258 CYS A O 1
ATOM 1872 N N . LYS A 1 259 ? 27.46080 31.20681 15.68633 1.000 61.51948 259 LYS A N 1
ATOM 1873 C CA . LYS A 1 259 ? 26.38359 32.15565 15.42592 1.000 67.44828 259 LYS A CA 1
ATOM 1874 C C . LYS A 1 259 ? 25.06234 31.63697 15.97807 1.000 68.91355 259 LYS A C 1
ATOM 1875 O O . LYS A 1 259 ? 24.18228 32.42501 16.34607 1.000 68.92946 259 LYS A O 1
ATOM 1881 N N . ASP A 1 260 ? 24.91444 30.31121 16.03367 1.000 66.31384 260 ASP A N 1
ATOM 1882 C CA . ASP A 1 260 ? 23.68810 29.68479 16.51298 1.000 66.61592 260 ASP A CA 1
ATOM 1883 C C . ASP A 1 260 ? 23.55080 29.82576 18.02345 1.000 68.14959 260 ASP A C 1
ATOM 1884 O O . ASP A 1 260 ? 22.44362 30.02034 18.53720 1.000 71.53456 260 ASP A O 1
ATOM 1889 N N . THR A 1 261 ? 24.66819 29.74540 18.74735 1.000 65.68766 261 THR A N 1
ATOM 1890 C CA . THR A 1 261 ? 24.67779 29.58134 20.19455 1.000 66.30026 261 THR A CA 1
ATOM 1891 C C . THR A 1 261 ? 24.90017 30.92628 20.88283 1.000 64.20674 261 THR A C 1
ATOM 1892 O O . THR A 1 261 ? 26.05337 31.37720 20.99693 1.000 60.10729 261 THR A O 1
ATOM 1896 N N . PRO A 1 262 ? 23.83567 31.59545 21.37785 1.000 64.05833 262 PRO A N 1
ATOM 1897 C CA . PRO A 1 262 ? 23.98328 32.96340 21.89497 1.000 59.87476 262 PRO A CA 1
ATOM 1898 C C . PRO A 1 262 ? 25.13738 33.15076 22.86545 1.000 58.27222 262 PRO A C 1
ATOM 1899 O O . PRO A 1 262 ? 26.04307 33.94449 22.58778 1.000 61.62566 262 PRO A O 1
ATOM 1903 N N . ALA A 1 263 ? 25.13595 32.42237 23.98224 1.000 54.08411 263 ALA A N 1
ATOM 1904 C CA . ALA A 1 263 ? 26.11739 32.65200 25.03748 1.000 57.15512 263 ALA A CA 1
ATOM 1905 C C . ALA A 1 263 ? 27.43169 31.91990 24.80164 1.000 60.56348 263 ALA A C 1
ATOM 1906 O O . ALA A 1 263 ? 28.23236 31.81393 25.74095 1.000 55.49704 263 ALA A O 1
ATOM 1908 N N . LEU A 1 264 ? 27.65442 31.44160 23.58086 1.000 56.78026 264 LEU A N 1
ATOM 1909 C CA . LEU A 1 264 ? 28.83832 30.66918 23.20227 1.000 59.99249 264 LEU A CA 1
ATOM 1910 C C . LEU A 1 264 ? 29.45603 31.28431 21.95142 1.000 58.49064 264 LEU A C 1
ATOM 1911 O O . LEU A 1 264 ? 28.89159 31.13918 20.84678 1.000 59.77951 264 LEU A O 1
ATOM 1916 N N . PRO A 1 265 ? 30.57975 31.95802 22.06211 1.000 54.37762 265 PRO A N 1
ATOM 1917 C CA . PRO A 1 265 ? 31.13792 32.67573 20.90505 1.000 55.94762 265 PRO A CA 1
ATOM 1918 C C . PRO A 1 265 ? 32.35667 32.01000 20.27731 1.000 53.11189 265 PRO A C 1
ATOM 1919 O O . PRO A 1 265 ? 33.15997 31.38557 20.97763 1.000 47.48207 265 PRO A O 1
ATOM 1923 N N . ILE A 1 266 ? 32.52353 32.18954 18.96004 1.000 50.03871 266 ILE A N 1
ATOM 1924 C CA . ILE A 1 266 ? 33.63332 31.57456 18.22439 1.000 48.65042 266 ILE A CA 1
ATOM 1925 C C . ILE A 1 266 ? 34.97086 31.81599 18.92003 1.000 45.34319 266 ILE A C 1
ATOM 1926 O O . ILE A 1 266 ? 35.85019 30.94504 18.90853 1.000 44.84380 266 ILE A O 1
ATOM 1931 N N . GLU A 1 267 ? 35.12877 32.97020 19.58134 1.000 46.39826 267 GLU A N 1
ATOM 1932 C CA . GLU A 1 267 ? 36.38361 33.31035 20.25639 1.000 44.72335 267 GLU A CA 1
ATOM 1933 C C . GLU A 1 267 ? 36.68997 32.42568 21.45969 1.000 39.23152 267 GLU A C 1
ATOM 1934 O O . GLU A 1 267 ? 37.83201 32.41097 21.92456 1.000 40.31285 267 GLU A O 1
ATOM 1940 N N . ARG A 1 268 ? 35.71016 31.70474 21.98915 1.000 46.84451 268 ARG A N 1
ATOM 1941 C CA . ARG A 1 268 ? 35.93385 30.83463 23.13743 1.000 44.87909 268 ARG A CA 1
ATOM 1942 C C . ARG A 1 268 ? 36.20100 29.38381 22.72465 1.000 44.04480 268 ARG A C 1
ATOM 1943 O O . ARG A 1 268 ? 36.28738 28.49836 23.58339 1.000 38.51289 268 ARG A O 1
ATOM 1951 N N . CYS A 1 269 ? 36.35996 29.13002 21.43356 1.000 43.02650 269 CYS A N 1
ATOM 1952 C CA . CYS A 1 269 ? 36.58440 27.79182 20.91255 1.000 40.67656 269 CYS A CA 1
ATOM 1953 C C . CYS A 1 269 ? 38.01719 27.65730 20.40996 1.000 41.93967 269 CYS A C 1
ATOM 1954 O O . CYS A 1 269 ? 38.77428 28.62790 20.35227 1.000 39.24127 269 CYS A O 1
ATOM 1957 N N . VAL A 1 270 ? 38.40973 26.42752 20.08168 1.000 36.88262 270 VAL A N 1
ATOM 1958 C CA . VAL A 1 270 ? 39.79139 26.13051 19.72013 1.000 35.36326 270 VAL A CA 1
ATOM 1959 C C . VAL A 1 270 ? 39.77907 25.23495 18.48907 1.000 35.73388 270 VAL A C 1
ATOM 1960 O O . VAL A 1 270 ? 39.24909 24.12006 18.54194 1.000 32.51390 270 VAL A O 1
ATOM 1964 N N . LEU A 1 271 ? 40.34655 25.72801 17.38565 1.000 33.59060 271 LEU A N 1
ATOM 1965 C CA . LEU A 1 271 ? 40.57432 24.92672 16.18984 1.000 32.86933 271 LEU A CA 1
ATOM 1966 C C . LEU A 1 271 ? 41.96072 24.30488 16.28399 1.000 34.85751 271 LEU A C 1
ATOM 1967 O O . LEU A 1 271 ? 42.96014 25.02307 16.40876 1.000 34.24295 271 LEU A O 1
ATOM 1972 N N . GLU A 1 272 ? 42.02260 22.97462 16.23962 1.000 33.65496 272 GLU A N 1
ATOM 1973 C CA . GLU A 1 272 ? 43.27728 22.23829 16.32373 1.000 31.82022 272 GLU A CA 1
ATOM 1974 C C . GLU A 1 272 ? 43.49660 21.48399 15.02524 1.000 30.80067 272 GLU A C 1
ATOM 1975 O O . GLU A 1 272 ? 42.57244 20.83919 14.51921 1.000 30.16533 272 GLU A O 1
ATOM 1981 N N . ASP A 1 273 ? 44.71626 21.54709 14.50027 1.000 34.23712 273 ASP A N 1
ATOM 1982 C CA . ASP A 1 273 ? 45.10198 20.72932 13.35466 1.000 29.46115 273 ASP A CA 1
ATOM 1983 C C . ASP A 1 273 ? 46.62434 20.69505 13.29331 1.000 29.53959 273 ASP A C 1
ATOM 1984 O O . ASP A 1 273 ? 47.30822 21.22710 14.16943 1.000 32.32204 273 ASP A O 1
ATOM 1989 N N . LEU A 1 274 ? 47.15596 20.04552 12.26061 1.000 35.01425 274 LEU A N 1
ATOM 1990 C CA . LEU A 1 274 ? 48.60027 20.03249 12.09904 1.000 33.80291 274 LEU A CA 1
ATOM 1991 C C . LEU A 1 274 ? 49.11469 21.46840 11.95158 1.000 36.80403 274 LEU A C 1
ATOM 1992 O O . LEU A 1 274 ? 48.40484 22.33901 11.43325 1.000 34.75078 274 LEU A O 1
ATOM 1997 N N . PRO A 1 275 ? 50.3319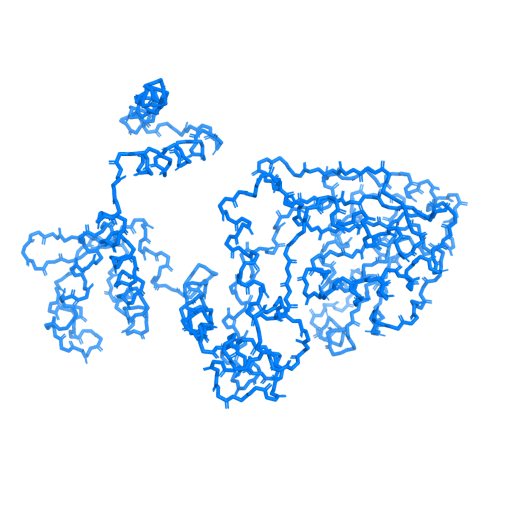8 21.74776 12.43465 1.000 40.12463 275 PRO A N 1
ATOM 1998 C CA . PRO A 1 275 ? 50.87628 23.11479 12.32290 1.000 40.01000 275 PRO A CA 1
ATOM 1999 C C . PRO A 1 275 ? 50.84879 23.68393 10.91282 1.000 40.46030 275 PRO A C 1
ATOM 2000 O O . PRO A 1 275 ? 50.53802 24.86983 10.74569 1.000 44.56830 275 PRO A O 1
ATOM 2004 N N . ARG A 1 276 ? 51.17494 22.88192 9.89635 1.000 38.73710 276 ARG A N 1
ATOM 2005 C CA . ARG A 1 276 ? 51.15298 23.38865 8.52659 1.000 47.01362 276 ARG A CA 1
ATOM 2006 C C . ARG A 1 276 ? 49.73838 23.76655 8.10465 1.000 46.58830 276 ARG A C 1
ATOM 2007 O O . ARG A 1 276 ? 49.54078 24.72700 7.34661 1.000 40.89133 276 ARG A O 1
ATOM 2015 N N . VAL A 1 277 ? 48.74160 23.00884 8.57441 1.000 40.36660 277 VAL A N 1
ATOM 2016 C CA . VAL A 1 277 ? 47.34666 23.32438 8.27964 1.000 38.91502 277 VAL A CA 1
ATOM 2017 C C . VAL A 1 277 ? 46.93438 24.60003 9.00335 1.000 40.36499 277 VAL A C 1
ATOM 2018 O O . VAL A 1 277 ? 46.30135 25.48912 8.41964 1.000 38.62856 277 VAL A O 1
ATOM 2022 N N . ILE A 1 278 ? 47.30206 24.71631 10.28135 1.000 38.70649 278 ILE A N 1
ATOM 2023 C CA . ILE A 1 278 ? 46.96559 25.91315 11.04603 1.000 39.83387 278 ILE A CA 1
ATOM 2024 C C . ILE A 1 278 ? 47.60640 27.14887 10.42222 1.000 44.75362 278 ILE A C 1
ATOM 2025 O O . ILE A 1 278 ? 46.97277 28.20412 10.31513 1.000 40.44848 278 ILE A O 1
ATOM 2030 N N . GLN A 1 279 ? 48.86140 27.03204 9.97633 1.000 45.42945 279 GLN A N 1
ATOM 2031 C CA . GLN A 1 279 ? 49.53225 28.17635 9.35808 1.000 47.80406 279 GLN A CA 1
ATOM 2032 C C . GLN A 1 279 ? 48.77837 28.67085 8.12687 1.000 47.22563 279 GLN A C 1
ATOM 2033 O O . GLN A 1 279 ? 48.70863 29.88007 7.87761 1.000 50.74523 279 GLN A O 1
ATOM 2039 N N . VAL A 1 280 ? 48.20530 27.75343 7.34536 1.000 43.68548 280 VAL A N 1
ATOM 2040 C CA . VAL A 1 280 ? 47.44363 28.14775 6.16778 1.000 43.95302 280 VAL A CA 1
ATOM 2041 C C . VAL A 1 280 ? 46.12996 28.81431 6.56479 1.000 46.72505 280 VAL A C 1
ATOM 2042 O O . VAL A 1 280 ? 45.63971 29.71434 5.86616 1.000 45.32206 280 VAL A O 1
ATOM 2046 N N . VAL A 1 281 ? 45.52227 28.37922 7.66808 1.000 44.38194 281 VAL A N 1
ATOM 2047 C CA . VAL A 1 281 ? 44.34731 29.07800 8.17961 1.000 46.77216 281 VAL A CA 1
ATOM 2048 C C . VAL A 1 281 ? 44.69614 30.53529 8.46971 1.000 45.11162 281 VAL A C 1
ATOM 2049 O O . VAL A 1 281 ? 43.98846 31.45958 8.05090 1.000 46.93519 281 VAL A O 1
ATOM 2053 N N . LYS A 1 282 ? 45.82354 30.75567 9.15124 1.000 42.15943 282 LYS A N 1
ATOM 2054 C CA . LYS A 1 282 ? 46.27554 32.10843 9.46680 1.000 46.40151 282 LYS A CA 1
ATOM 2055 C C . LYS A 1 282 ? 46.48985 32.94239 8.20662 1.000 49.32254 282 LYS A C 1
ATOM 2056 O O . LYS A 1 282 ? 46.02543 34.08413 8.11694 1.000 48.61447 282 LYS A O 1
ATOM 2062 N N . ASP A 1 283 ? 47.20840 32.39260 7.22569 1.000 50.07575 283 ASP A N 1
ATOM 2063 C CA . ASP A 1 283 ? 47.58972 33.15438 6.04053 1.000 49.74856 283 ASP A CA 1
ATOM 2064 C C . ASP A 1 283 ? 46.42955 33.44146 5.09451 1.000 50.73941 283 ASP A C 1
ATOM 2065 O O . ASP A 1 283 ? 46.60296 34.23175 4.16108 1.000 57.56793 283 ASP A O 1
ATOM 2070 N N . THR A 1 284 ? 45.26964 32.81568 5.27873 1.000 50.20009 284 THR A N 1
ATOM 2071 C CA . THR A 1 284 ? 44.14599 32.99056 4.36463 1.000 47.94540 284 THR A CA 1
ATOM 2072 C C . THR A 1 284 ? 42.91968 33.56982 5.06871 1.000 49.05215 284 THR A C 1
ATOM 2073 O O . THR A 1 284 ? 41.78965 33.37621 4.62086 1.000 52.47499 284 THR A O 1
ATOM 2077 N N . SER A 1 285 ? 43.12859 34.29592 6.15967 1.000 49.39836 285 SER A N 1
ATOM 2078 C CA . SER A 1 285 ? 42.05276 34.92613 6.91516 1.000 52.18615 285 SER A CA 1
ATOM 2079 C C . SER A 1 285 ? 42.15567 36.44968 6.82906 1.000 51.96397 285 SER A C 1
ATOM 2080 O O . SER A 1 285 ? 43.25170 37.01530 6.91496 1.000 53.91081 285 SER A O 1
ATOM 2083 N N . ASP A 1 286 ? 41.00918 37.10891 6.64840 1.000 52.04200 286 ASP A N 1
ATOM 2084 C CA . ASP A 1 286 ? 40.96203 38.56660 6.57663 1.000 50.68683 286 ASP A CA 1
ATOM 2085 C C . ASP A 1 286 ? 41.22400 39.18315 7.95231 1.000 56.68825 286 ASP A C 1
ATOM 2086 O O . ASP A 1 286 ? 40.91295 38.59453 8.99138 1.000 55.01249 286 ASP A O 1
ATOM 2091 N N . ALA A 1 287 ? 41.76616 40.40568 7.94230 1.000 58.29417 287 ALA A N 1
ATOM 2092 C CA . ALA A 1 287 ? 42.45167 40.96928 9.10901 1.000 59.30794 287 ALA A CA 1
ATOM 2093 C C . ALA A 1 287 ? 41.62431 40.88682 10.39340 1.000 65.98569 287 ALA A C 1
ATOM 2094 O O . ALA A 1 287 ? 42.06199 40.31190 11.39981 1.000 67.31043 287 ALA A O 1
ATOM 2096 N N . GLY A 1 288 ? 40.43810 41.48026 10.39226 1.000 63.91734 288 GLY A N 1
ATOM 2097 C CA . GLY A 1 288 ? 39.68000 41.54727 11.62482 1.000 57.58629 288 GLY A CA 1
ATOM 2098 C C . GLY A 1 288 ? 38.57881 40.51422 11.72593 1.000 62.17219 288 GLY A C 1
ATOM 2099 O O . GLY A 1 288 ? 37.64843 40.67388 12.52004 1.000 60.96434 288 GLY A O 1
ATOM 2100 N N . ALA A 1 289 ? 38.66293 39.45539 10.92369 1.000 61.61030 289 ALA A N 1
ATOM 2101 C CA . ALA A 1 289 ? 37.63606 38.42276 10.95447 1.000 59.30179 289 ALA A CA 1
ATOM 2102 C C . ALA A 1 289 ? 37.56660 37.78715 12.33936 1.000 57.30522 289 ALA A C 1
ATOM 2103 O O . ALA A 1 289 ? 38.58547 37.62452 13.01543 1.000 59.55958 289 ALA A O 1
ATOM 2105 N N . GLN A 1 290 ? 36.35129 37.46364 12.78127 1.000 58.39734 290 GLN A N 1
ATOM 2106 C CA . GLN A 1 290 ? 36.18777 36.82096 14.08065 1.000 59.16192 290 GLN A CA 1
ATOM 2107 C C . GLN A 1 290 ? 36.62985 35.36335 13.97684 1.000 56.97548 290 GLN A C 1
ATOM 2108 O O . GLN A 1 290 ? 36.24420 34.65242 13.04247 1.000 59.17623 290 GLN A O 1
ATOM 2114 N N . ALA A 1 291 ? 37.47133 34.92552 14.91289 1.000 51.92915 291 ALA A N 1
ATOM 2115 C CA . ALA A 1 291 ? 38.13556 33.63735 14.76071 1.000 54.08600 291 ALA A CA 1
ATOM 2116 C C . ALA A 1 291 ? 38.22305 32.93248 16.10086 1.000 46.73014 291 ALA A C 1
ATOM 2117 O O . ALA A 1 291 ? 38.29156 33.59438 17.14229 1.000 47.89528 291 ALA A O 1
ATOM 2119 N N . PRO A 1 292 ? 38.23065 31.59967 16.10879 1.000 45.75348 292 PRO A N 1
ATOM 2120 C CA . PRO A 1 292 ? 38.57247 30.85748 17.32128 1.000 41.32389 292 PRO A CA 1
ATOM 2121 C C . PRO A 1 292 ? 40.07383 30.88911 17.54335 1.000 43.46320 292 PRO A C 1
ATOM 2122 O O . PRO A 1 292 ? 40.84327 31.35408 16.70081 1.000 43.96504 292 PRO A O 1
ATOM 2126 N N . GLN A 1 293 ? 40.48536 30.36410 18.69114 1.000 36.08599 293 GLN A N 1
ATOM 2127 C CA . GLN A 1 293 ? 41.90692 30.15733 18.91144 1.000 42.60840 293 GLN A CA 1
ATOM 2128 C C . GLN A 1 293 ? 42.43352 29.08250 17.96499 1.000 44.16221 293 GLN A C 1
ATOM 2129 O O . GLN A 1 293 ? 41.74385 28.10806 17.64741 1.000 39.50219 293 GLN A O 1
ATOM 2135 N N . LEU A 1 294 ? 43.67338 29.26615 17.52006 1.000 40.35542 294 LEU A N 1
ATOM 2136 C CA . LEU A 1 294 ? 44.30937 28.37009 16.56425 1.000 41.23310 294 LEU A CA 1
ATOM 2137 C C . LEU A 1 294 ? 45.48490 27.68174 17.23806 1.000 42.00467 294 LEU A C 1
ATOM 2138 O O . LEU A 1 294 ? 46.36172 28.34614 17.79527 1.000 43.55578 294 LEU A O 1
ATOM 2143 N N . LEU A 1 295 ? 45.50725 26.35191 17.17787 1.000 38.93832 295 LEU A N 1
ATOM 2144 C CA . LEU A 1 295 ? 46.50558 25.56423 17.89143 1.000 33.20325 295 LEU A CA 1
ATOM 2145 C C . LEU A 1 295 ? 47.01767 24.47471 16.96512 1.000 38.20143 295 LEU A C 1
ATOM 2146 O O . LEU A 1 295 ? 46.26497 23.55700 16.61829 1.000 34.22578 295 LEU A O 1
ATOM 2151 N N . GLY A 1 296 ? 48.28344 24.58239 16.55736 1.000 38.21607 296 GLY A N 1
ATOM 2152 C CA . GLY A 1 296 ? 48.93044 23.49595 15.82394 1.000 38.75134 296 GLY A CA 1
ATOM 2153 C C . GLY A 1 296 ? 49.33090 22.38566 16.78394 1.000 38.66889 296 GLY A C 1
ATOM 2154 O O . GLY A 1 296 ? 49.84956 22.63697 17.86943 1.000 38.12969 296 GLY A O 1
ATOM 2155 N N . MET A 1 297 ? 49.05077 21.14237 16.38621 1.000 35.98650 297 MET A N 1
ATOM 2156 C CA . MET A 1 297 ? 49.22285 20.01724 17.30270 1.000 38.29506 297 MET A CA 1
ATOM 2157 C C . MET A 1 297 ? 49.10626 18.71316 16.52661 1.000 36.99731 297 MET A C 1
ATOM 2158 O O . MET A 1 297 ? 48.76997 18.69227 15.34109 1.000 35.46607 297 MET A O 1
ATOM 2163 N N . ASP A 1 298 ? 49.38143 17.62219 17.22575 1.000 35.02924 298 ASP A N 1
ATOM 2164 C CA . ASP A 1 298 ? 49.32476 16.26976 16.68113 1.000 36.12220 298 ASP A CA 1
ATOM 2165 C C . ASP A 1 298 ? 48.36337 15.49260 17.57338 1.000 36.33368 298 ASP A C 1
ATOM 2166 O O . ASP A 1 298 ? 48.64778 15.29123 18.76116 1.000 36.22575 298 ASP A O 1
ATOM 2171 N N . PHE A 1 299 ? 47.20750 15.08574 17.03139 1.000 34.05178 299 PHE A N 1
ATOM 2172 C CA . PHE A 1 299 ? 46.23500 14.43616 17.90730 1.000 33.57596 299 PHE A CA 1
ATOM 2173 C C . PHE A 1 299 ? 46.60072 12.98585 18.22992 1.000 31.54446 299 PHE A C 1
ATOM 2174 O O . PHE A 1 299 ? 45.84930 12.31083 18.94021 1.000 34.42019 299 PHE A O 1
ATOM 2182 N N . ASN A 1 300 ? 47.75019 12.50760 17.76711 1.000 33.17043 300 ASN A N 1
ATOM 2183 C CA . ASN A 1 300 ? 48.29122 11.25852 18.28025 1.000 35.90581 300 ASN A CA 1
ATOM 2184 C C . ASN A 1 300 ? 49.06992 11.45494 19.57293 1.000 40.73408 300 ASN A C 1
ATOM 2185 O O . ASN A 1 300 ? 49.51550 10.46271 20.16550 1.000 40.80593 300 ASN A O 1
ATOM 2190 N N . GLN A 1 301 ? 49.23758 12.69638 20.02261 1.000 37.68046 301 GLN A N 1
ATOM 2191 C CA . GLN A 1 301 ? 49.92264 13.01367 21.27492 1.000 42.25915 301 GLN A CA 1
ATOM 2192 C C . GLN A 1 301 ? 48.97160 13.73705 22.22487 1.000 39.41332 301 GLN A C 1
ATOM 2193 O O . GLN A 1 301 ? 47.83510 14.07268 21.87213 1.000 38.19467 301 GLN A O 1
ATOM 2199 N N . GLU A 1 302 ? 49.46744 13.98618 23.44120 1.000 41.63130 302 GLU A N 1
ATOM 2200 C CA . GLU A 1 302 ? 48.66000 14.56302 24.51654 1.000 40.94006 302 GLU A CA 1
ATOM 2201 C C . GLU A 1 302 ? 47.84505 15.75225 24.02583 1.000 40.85213 302 GLU A C 1
ATOM 2202 O O . GLU A 1 302 ? 48.35943 16.63404 23.33410 1.000 46.75867 302 GLU A O 1
ATOM 2208 N N . GLN A 1 303 ? 46.56156 15.74283 24.36594 1.000 39.12042 303 GLN A N 1
ATOM 2209 C CA . GLN A 1 303 ? 45.66984 16.83878 24.03763 1.000 38.06719 303 GLN A CA 1
ATOM 2210 C C . GLN A 1 303 ? 46.04051 18.06259 24.86754 1.000 40.68739 303 GLN A C 1
ATOM 2211 O O . GLN A 1 303 ? 46.11319 17.96709 26.09902 1.000 43.94565 303 GLN A O 1
ATOM 2217 N N . PRO A 1 304 ? 46.29035 19.21405 24.24710 1.000 39.09760 304 PRO A N 1
ATOM 2218 C CA . PRO A 1 304 ? 46.76396 20.37335 25.02307 1.000 42.49832 304 PRO A CA 1
ATOM 2219 C C . PRO A 1 304 ? 45.67489 21.13534 25.76345 1.000 40.44295 304 PRO A C 1
ATOM 2220 O O . PRO A 1 304 ? 45.97525 21.80038 26.75810 1.000 45.57623 304 PRO A O 1
ATOM 2224 N N . VAL A 1 305 ? 44.42917 21.08683 25.29870 1.000 38.62176 305 VAL A N 1
ATOM 2225 C CA . VAL A 1 305 ? 43.34177 21.84571 25.90763 1.000 38.30167 305 VAL A CA 1
ATOM 2226 C C . VAL A 1 305 ? 42.58380 20.93322 26.86603 1.000 43.56328 305 VAL A C 1
ATOM 2227 O O . VAL A 1 305 ? 41.93010 19.97450 26.43786 1.000 36.15890 305 VAL A O 1
ATOM 2231 N N . LYS A 1 306 ? 42.63596 21.24618 28.15868 1.000 39.71739 306 LYS A N 1
ATOM 2232 C CA . LYS A 1 306 ? 42.04121 20.40193 29.18558 1.000 37.49859 306 LYS A CA 1
ATOM 2233 C C . LYS A 1 306 ? 40.69203 20.95360 29.62890 1.000 44.28544 306 LYS A C 1
ATOM 2234 O O . LYS A 1 306 ? 40.50701 22.17064 29.73651 1.000 44.22434 306 LYS A O 1
ATOM 2240 N N . GLY A 1 307 ? 39.74428 20.04871 29.87196 1.000 41.17843 307 GLY A N 1
ATOM 2241 C CA . GLY A 1 307 ? 38.48928 20.42867 30.48870 1.000 35.68155 307 GLY A CA 1
ATOM 2242 C C . GLY A 1 307 ? 37.54368 21.22372 29.63257 1.000 44.47623 307 GLY A C 1
ATOM 2243 O O . GLY A 1 307 ? 36.66205 21.90213 30.17766 1.000 39.02941 307 GLY A O 1
ATOM 2244 N N . ALA A 1 308 ? 37.68538 21.16878 28.30579 1.000 36.36396 308 ALA A N 1
ATOM 2245 C CA . ALA A 1 308 ? 36.71465 21.83710 27.46343 1.000 37.83185 308 ALA A CA 1
ATOM 2246 C C . ALA A 1 308 ? 35.34819 21.19386 27.64446 1.000 33.01795 308 ALA A C 1
ATOM 2247 O O . ALA A 1 308 ? 35.22162 20.07356 28.13850 1.000 40.69172 308 ALA A O 1
ATOM 2249 N N . VAL A 1 309 ? 34.31267 21.92543 27.24950 1.000 35.75030 309 VAL A N 1
ATOM 2250 C CA . VAL A 1 309 ? 32.95774 21.39253 27.36357 1.000 38.62676 309 VAL A CA 1
ATOM 2251 C C . VAL A 1 309 ? 32.71744 20.31663 26.31172 1.000 36.82804 309 VAL A C 1
ATOM 2252 O O . VAL A 1 309 ? 32.11994 19.27465 26.59975 1.000 31.84312 309 VAL A O 1
ATOM 2256 N N . VAL A 1 310 ? 33.15763 20.56089 25.07327 1.000 32.25985 310 VAL A N 1
ATOM 2257 C CA . VAL A 1 310 ? 32.95224 19.63014 23.96120 1.000 32.98237 310 VAL A CA 1
ATOM 2258 C C . VAL A 1 310 ? 34.26685 19.47074 23.21219 1.000 36.43664 310 VAL A C 1
ATOM 2259 O O . VAL A 1 310 ? 34.93243 20.46731 22.90179 1.000 34.21734 310 VAL A O 1
ATOM 2263 N N . TYR A 1 311 ? 34.65187 18.22110 22.95297 1.000 32.45219 311 TYR A N 1
ATOM 2264 C CA . TYR A 1 311 ? 35.68085 17.88677 21.97709 1.000 27.87234 311 TYR A CA 1
ATOM 2265 C C . TYR A 1 311 ? 34.99632 17.26985 20.76492 1.000 31.50568 311 TYR A C 1
ATOM 2266 O O . TYR A 1 311 ? 34.17596 16.35619 20.90235 1.000 33.01835 311 TYR A O 1
ATOM 2275 N N . LEU A 1 312 ? 35.29288 17.79799 19.58951 1.000 29.86890 312 LEU A N 1
ATOM 2276 C CA . LEU A 1 312 ? 34.74363 17.29042 18.34381 1.000 30.78667 312 LEU A CA 1
ATOM 2277 C C . LEU A 1 312 ? 35.87769 16.67962 17.53088 1.000 30.37123 312 LEU A C 1
ATOM 2278 O O . LEU A 1 312 ? 36.94273 17.29049 17.39863 1.000 30.97576 312 LEU A O 1
ATOM 2283 N N . ILE A 1 313 ? 35.66537 15.47149 17.00970 1.000 26.89051 313 ILE A N 1
ATOM 2284 C CA . ILE A 1 313 ? 36.62378 14.84587 16.10425 1.000 27.27614 313 ILE A CA 1
ATOM 2285 C C . ILE A 1 313 ? 35.83172 14.30343 14.92040 1.000 26.62956 313 ILE A C 1
ATOM 2286 O O . ILE A 1 313 ? 35.20570 13.23682 14.99761 1.000 26.09039 313 ILE A O 1
ATOM 2291 N N . ARG A 1 314 ? 35.81873 15.06431 13.83346 1.000 25.54859 314 ARG A N 1
ATOM 2292 C CA . ARG A 1 314 ? 34.93189 14.82776 12.69977 1.000 27.71223 314 ARG A CA 1
ATOM 2293 C C . ARG A 1 314 ? 35.75255 14.35326 11.50906 1.000 27.06435 314 ARG A C 1
ATOM 2294 O O . ARG A 1 314 ? 36.68334 15.04150 11.08256 1.000 26.26085 314 ARG A O 1
ATOM 2302 N N . ARG A 1 315 ? 35.39127 13.18979 10.96659 1.000 27.21002 315 ARG A N 1
ATOM 2303 C CA . ARG A 1 315 ? 36.00448 12.65467 9.74799 1.000 28.54817 315 ARG A CA 1
ATOM 2304 C C . ARG A 1 315 ? 37.51311 12.50796 9.89528 1.000 28.39636 315 ARG A C 1
ATOM 2305 O O . ARG A 1 315 ? 38.27074 12.71777 8.94387 1.000 29.41189 315 ARG A O 1
ATOM 2313 N N . CYS A 1 316 ? 37.95660 12.13883 11.09473 1.000 28.42998 316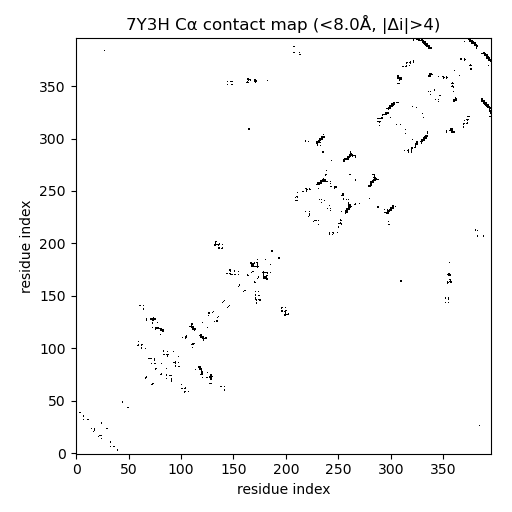 CYS A N 1
ATOM 2314 C CA . CYS A 1 316 ? 39.35859 11.82146 11.31616 1.000 27.56099 316 CYS A CA 1
ATOM 2315 C C . CYS A 1 316 ? 39.59119 10.34390 11.57819 1.000 26.78366 316 CYS A C 1
ATOM 2316 O O . CYS A 1 316 ? 40.48866 9.75164 10.96336 1.000 28.46789 316 CYS A O 1
ATOM 2319 N N . LEU A 1 317 ? 38.75729 9.71403 12.41582 1.000 24.65648 317 LEU A N 1
ATOM 2320 C CA . LEU A 1 317 ? 39.04525 8.34623 12.85630 1.000 23.89255 317 LEU A CA 1
ATOM 2321 C C . LEU A 1 317 ? 38.98802 7.34371 11.70832 1.000 25.40206 317 LEU A C 1
ATOM 2322 O O . LEU A 1 317 ? 39.62257 6.28363 11.78516 1.000 25.26362 317 LEU A O 1
ATOM 2327 N N . HIS A 1 318 ? 38.23449 7.64292 10.64640 1.000 24.24370 318 HIS A N 1
ATOM 2328 C CA . HIS A 1 318 ? 38.10234 6.65119 9.58225 1.000 23.84577 318 HIS A CA 1
ATOM 2329 C C . HIS A 1 318 ? 39.38689 6.48179 8.78962 1.000 23.13547 318 HIS A C 1
ATOM 2330 O O . HIS A 1 318 ? 39.46945 5.55566 7.97877 1.000 26.51817 318 HIS A O 1
ATOM 2337 N N . ASP A 1 319 ? 40.39186 7.33543 8.99923 1.000 24.04071 319 ASP A N 1
ATOM 2338 C CA . ASP A 1 319 ? 41.66277 7.15622 8.30649 1.000 27.51411 319 ASP A CA 1
ATOM 2339 C C . ASP A 1 319 ? 42.59478 6.15839 8.99749 1.000 30.17282 319 ASP A C 1
ATOM 2340 O O . ASP A 1 319 ? 43.67414 5.88929 8.46049 1.000 28.40599 319 ASP A O 1
ATOM 2345 N N . TYR A 1 320 ? 42.21386 5.58093 10.14127 1.000 25.70304 320 TYR A N 1
ATOM 2346 C CA . TYR A 1 320 ? 43.17735 4.89240 11.00286 1.000 26.38495 320 TYR A CA 1
ATOM 2347 C C . TYR A 1 320 ? 42.66916 3.53948 11.49431 1.000 27.07869 320 TYR A C 1
ATOM 2348 O O . TYR A 1 320 ? 41.46960 3.26128 11.51693 1.000 25.45318 320 TYR A O 1
ATOM 2357 N N . SER A 1 321 ? 43.61856 2.69987 11.90445 1.000 25.82312 321 SER A N 1
ATOM 2358 C CA . SER A 1 321 ? 43.31352 1.40913 12.51112 1.000 23.56737 321 SER A CA 1
ATOM 2359 C C . SER A 1 321 ? 42.64315 1.59666 13.87505 1.000 28.65097 321 SER A C 1
ATOM 2360 O O . SER A 1 321 ? 42.68263 2.67460 14.47453 1.000 23.59616 321 SER A O 1
ATOM 2363 N N . ASP A 1 322 ? 42.02440 0.51661 14.36388 1.000 27.24459 322 ASP A N 1
ATOM 2364 C CA . ASP A 1 322 ? 41.45531 0.52369 15.71784 1.000 30.36616 322 ASP A CA 1
ATOM 2365 C C . ASP A 1 322 ? 42.48697 0.93439 16.75651 1.000 26.32652 322 ASP A C 1
ATOM 2366 O O . ASP A 1 322 ? 42.19904 1.73641 17.65111 1.000 26.60546 322 ASP A O 1
ATOM 2371 N N . GLU A 1 323 ? 43.70789 0.40605 16.65053 1.000 29.80643 323 GLU A N 1
ATOM 2372 C CA . GLU A 1 323 ? 44.69620 0.67925 17.69411 1.000 33.03815 323 GLU A CA 1
ATOM 2373 C C . GLU A 1 323 ? 45.08401 2.15058 17.71266 1.000 30.79924 323 GLU A C 1
ATOM 2374 O O . GLU A 1 323 ? 45.21900 2.75314 18.78677 1.000 27.69009 323 GLU A O 1
ATOM 2380 N N . GLN A 1 324 ? 45.25309 2.74974 16.53537 1.000 25.13228 324 GLN A N 1
ATOM 2381 C CA . GLN A 1 324 ? 45.59360 4.16558 16.48012 1.000 28.98902 324 GLN A CA 1
ATOM 2382 C C . GLN A 1 324 ? 44.42355 5.02781 16.95642 1.000 27.05616 324 GLN A C 1
ATOM 2383 O O . GLN A 1 324 ? 44.62496 6.02639 17.66649 1.000 26.47747 324 GLN A O 1
ATOM 2389 N N . CYS A 1 325 ? 43.19005 4.65551 16.58370 1.000 25.35970 325 CYS A N 1
ATOM 2390 C CA . CYS A 1 325 ? 42.00685 5.36182 17.09736 1.000 27.56346 325 CYS A CA 1
ATOM 2391 C C . CYS A 1 325 ? 41.92267 5.29984 18.61430 1.000 25.83781 325 CYS A C 1
ATOM 2392 O O . CYS A 1 325 ? 41.46227 6.25401 19.25534 1.000 24.45374 325 CYS A O 1
ATOM 2395 N N . VAL A 1 326 ? 42.27313 4.15696 19.20101 1.000 26.10019 326 VAL A N 1
ATOM 2396 C CA . VAL A 1 326 ? 42.23464 4.07619 20.66001 1.000 29.36857 326 VAL A CA 1
ATOM 2397 C C . VAL A 1 326 ? 43.23916 5.04644 21.26455 1.000 26.93703 326 VAL A C 1
ATOM 2398 O O . VAL A 1 326 ? 42.94935 5.71946 22.26236 1.000 27.77994 326 VAL A O 1
ATOM 2402 N N . ARG A 1 327 ? 44.42027 5.15692 20.65283 1.000 27.71040 327 ARG A N 1
ATOM 2403 C CA . ARG A 1 327 ? 45.43099 6.10203 21.12438 1.000 31.64492 327 ARG A CA 1
ATOM 2404 C C . ARG A 1 327 ? 44.90487 7.52997 21.06765 1.000 31.36298 327 ARG A C 1
ATOM 2405 O O . ARG A 1 327 ? 44.98638 8.27642 22.05165 1.000 25.98028 327 ARG A O 1
ATOM 2413 N N . ILE A 1 328 ? 44.37401 7.92613 19.90538 1.000 27.70708 328 ILE A N 1
ATOM 2414 C CA . ILE A 1 328 ? 43.81963 9.26952 19.71750 1.000 28.64774 328 ILE A CA 1
ATOM 2415 C C . ILE A 1 328 ? 42.72982 9.56294 20.75066 1.000 27.91811 328 ILE A C 1
ATOM 2416 O O . ILE A 1 328 ? 42.73708 10.61034 21.41569 1.000 27.77470 328 ILE A O 1
ATOM 2421 N N . LEU A 1 329 ? 41.75190 8.66702 20.86757 1.000 24.24782 329 LEU A N 1
ATOM 2422 C CA . LEU A 1 329 ? 40.64168 8.90511 21.78597 1.000 26.18614 329 LEU A CA 1
ATOM 2423 C C . LEU A 1 329 ? 41.08550 8.89975 23.24272 1.000 26.53415 329 LEU A C 1
ATOM 2424 O O . LEU A 1 329 ? 40.50412 9.62039 24.06538 1.000 27.25269 329 LEU A O 1
ATOM 2429 N N . GLY A 1 330 ? 42.06301 8.06742 23.59153 1.000 26.49414 330 GLY A N 1
ATOM 2430 C CA . GLY A 1 330 ? 42.53606 8.04509 24.96150 1.000 31.72788 330 GLY A CA 1
ATOM 2431 C C . GLY A 1 330 ? 43.10714 9.38294 25.38938 1.000 33.51003 330 GLY A C 1
ATOM 2432 O O . GLY A 1 330 ? 42.93322 9.80022 26.53229 1.000 32.37271 330 GLY A O 1
ATOM 2433 N N . HIS A 1 331 ? 43.77565 10.08464 24.46517 1.000 28.99731 331 HIS A N 1
ATOM 2434 C CA . HIS A 1 331 ? 44.29711 11.41447 24.77619 1.000 32.91958 331 HIS A CA 1
ATOM 2435 C C . HIS A 1 331 ? 43.17118 12.39312 25.04865 1.000 29.41397 331 HIS A C 1
ATOM 2436 O O . HIS A 1 331 ? 43.28327 13.25601 25.92776 1.000 31.80265 331 HIS A O 1
ATOM 2443 N N . LEU A 1 332 ? 42.07401 12.28062 24.30197 1.000 28.77036 332 LEU A N 1
ATOM 2444 C CA . LEU A 1 332 ? 40.93927 13.17205 24.52170 1.000 27.25842 332 LEU A CA 1
ATOM 2445 C C . LEU A 1 332 ? 40.22001 12.82718 25.81911 1.000 30.39318 332 LEU A C 1
ATOM 2446 O O . LEU A 1 332 ? 39.83385 13.72425 26.57919 1.000 30.20178 332 LEU A O 1
ATOM 2451 N N . ALA A 1 333 ? 40.03474 11.53187 26.08750 1.000 28.92311 333 ALA A N 1
ATOM 2452 C CA . ALA A 1 333 ? 39.45908 11.10439 27.36272 1.000 31.71154 333 ALA A CA 1
ATOM 2453 C C . ALA A 1 333 ? 40.25951 11.63884 28.54559 1.000 34.01770 333 ALA A C 1
ATOM 2454 O O . ALA A 1 333 ? 39.68671 12.04192 29.56115 1.000 34.45663 333 ALA A O 1
ATOM 2456 N N . ALA A 1 334 ? 41.58717 11.62589 28.44346 1.000 35.55934 334 ALA A N 1
ATOM 2457 C CA . ALA A 1 334 ? 42.40229 12.09067 29.56160 1.000 40.77171 334 ALA A CA 1
ATOM 2458 C C . ALA A 1 334 ? 42.21910 13.58849 29.78781 1.000 42.28374 334 ALA A C 1
ATOM 2459 O O . ALA A 1 334 ? 42.13663 14.04874 30.93662 1.000 39.68486 334 ALA A O 1
ATOM 2461 N N . ALA A 1 335 ? 42.11037 14.35601 28.70141 1.000 37.82966 335 ALA A N 1
ATOM 2462 C CA . ALA A 1 335 ? 41.94027 15.80048 28.80615 1.000 35.59449 335 ALA A CA 1
ATOM 2463 C C . ALA A 1 335 ? 40.53208 16.18787 29.22845 1.000 38.52730 335 ALA A C 1
ATOM 2464 O O . ALA A 1 335 ? 40.33189 17.28877 29.75122 1.000 38.03467 335 ALA A O 1
ATOM 2466 N N . MET A 1 336 ? 39.54926 15.32335 28.99039 1.000 33.54089 336 MET A N 1
ATOM 2467 C CA . MET A 1 336 ? 38.15914 15.64151 29.28525 1.000 33.63036 336 MET A CA 1
ATOM 2468 C C . MET A 1 336 ? 37.90932 15.69542 30.79279 1.000 35.33395 336 MET A C 1
ATOM 2469 O O . MET A 1 336 ? 38.57607 15.02144 31.58255 1.000 36.45010 336 MET A O 1
ATOM 2474 N N . ALA A 1 337 ? 36.92496 16.50370 31.18132 1.000 38.86007 337 ALA A N 1
ATOM 2475 C CA . ALA A 1 337 ? 36.38239 16.48805 32.52936 1.000 38.58395 337 ALA A CA 1
ATOM 2476 C C . ALA A 1 337 ? 35.14362 15.59157 32.57868 1.000 38.11491 337 ALA A C 1
ATOM 2477 O O . ALA A 1 337 ? 34.67773 15.06438 31.56411 1.000 34.92378 337 ALA A O 1
ATOM 2479 N N . ALA A 1 338 ? 34.58077 15.43465 33.77768 1.000 36.68152 338 ALA A N 1
ATOM 2480 C CA . ALA A 1 338 ? 33.46788 14.51252 33.97331 1.000 35.61750 338 ALA A CA 1
ATOM 2481 C C . ALA A 1 338 ? 32.20843 14.95528 33.24488 1.000 37.08184 338 ALA A C 1
ATOM 2482 O O . ALA A 1 338 ? 31.41773 14.10724 32.82082 1.000 41.13498 338 ALA A O 1
ATOM 2484 N N . ASP A 1 339 ? 31.98474 16.25550 33.09919 1.000 35.91671 339 ASP A N 1
ATOM 2485 C CA . ASP A 1 339 ? 30.82577 16.74324 32.36260 1.000 40.66688 339 ASP A CA 1
ATOM 2486 C C . ASP A 1 339 ? 31.11713 17.01061 30.88233 1.000 35.27904 339 ASP A C 1
ATOM 2487 O O . ASP A 1 339 ? 30.22301 17.46595 30.15822 1.000 37.03019 339 ASP A O 1
ATOM 2492 N N . SER A 1 340 ? 32.33312 16.72802 30.41721 1.000 37.66188 340 SER A N 1
ATOM 2493 C CA . SER A 1 340 ? 32.69661 16.91892 29.01913 1.000 32.42692 340 SER A CA 1
ATOM 2494 C C . SER A 1 340 ? 32.00357 15.89237 28.12812 1.000 35.18866 340 SER A C 1
ATOM 2495 O O . SER A 1 340 ? 31.60463 14.80949 28.56380 1.000 33.62222 340 SER A O 1
ATOM 2498 N N . VAL A 1 341 ? 31.86965 16.24532 26.85425 1.000 33.03072 341 VAL A N 1
ATOM 2499 C CA . VAL A 1 341 ? 31.31594 15.35647 25.84377 1.000 30.55660 341 VAL A CA 1
ATOM 2500 C C . VAL A 1 341 ? 32.29475 15.30729 24.67270 1.000 33.74668 341 VAL A C 1
ATOM 2501 O O . VAL A 1 341 ? 32.91272 16.31851 24.32035 1.000 32.01781 341 VAL A O 1
ATOM 2505 N N . LEU A 1 342 ? 32.46739 14.12018 24.10086 1.000 27.83646 342 LEU A N 1
ATOM 2506 C CA . LEU A 1 342 ? 33.22245 13.93317 22.87009 1.000 28.48933 342 LEU A CA 1
ATOM 2507 C C . LEU A 1 342 ? 32.26019 13.55324 21.76063 1.000 29.71643 342 LEU A C 1
ATOM 2508 O O . LEU A 1 342 ? 31.45945 12.62907 21.92102 1.000 29.13395 342 LEU A O 1
ATOM 2513 N N . LEU A 1 343 ? 32.31170 14.27907 20.65277 1.000 29.51568 343 LEU A N 1
ATOM 2514 C CA . LEU A 1 343 ? 31.45446 14.01563 19.51264 1.000 27.90078 343 LEU A CA 1
ATOM 2515 C C . LEU A 1 343 ? 32.31596 13.46687 18.38238 1.000 29.95452 343 LEU A C 1
ATOM 2516 O O . LEU A 1 343 ? 33.21746 14.15623 17.89014 1.000 28.70320 343 LEU A O 1
ATOM 2521 N N . ILE A 1 344 ? 32.04245 12.23005 17.97896 1.000 26.82852 344 ILE A N 1
ATOM 2522 C CA . ILE A 1 344 ? 32.71143 11.60910 16.83597 1.000 22.88951 344 ILE A CA 1
ATOM 2523 C C . ILE A 1 344 ? 31.80284 11.77374 15.62502 1.000 25.85148 344 ILE A C 1
ATOM 2524 O O . ILE A 1 344 ? 30.66278 11.29314 15.63073 1.000 28.39341 344 ILE A O 1
ATOM 2529 N N . GLY A 1 345 ? 32.29154 12.46381 14.59941 1.000 25.24379 345 GLY A N 1
ATOM 2530 C CA . GLY A 1 345 ? 31.51222 12.66849 13.38261 1.000 25.42851 345 GLY A CA 1
ATOM 2531 C C . GLY A 1 345 ? 31.97729 11.70647 12.31234 1.000 26.99646 345 GLY A C 1
ATOM 2532 O O . GLY A 1 345 ? 33.06415 11.89427 11.76515 1.000 27.24629 345 GLY A O 1
ATOM 2533 N N . GLU A 1 346 ? 31.20720 10.64880 12.05302 1.000 25.53449 346 GLU A N 1
ATOM 2534 C CA . GLU A 1 346 ? 31.60335 9.60910 11.10418 1.000 28.59812 346 GLU A CA 1
ATOM 2535 C C . GLU A 1 346 ? 30.34529 8.93848 10.58390 1.000 28.18374 346 GLU A C 1
ATOM 2536 O O . GLU A 1 346 ? 29.31142 8.92863 11.25552 1.000 26.69662 346 GLU A O 1
ATOM 2542 N N . THR A 1 347 ? 30.45972 8.34442 9.39676 1.000 25.95591 347 THR A N 1
ATOM 2543 C CA . THR A 1 347 ? 29.51099 7.31323 8.98808 1.000 23.83057 347 THR A CA 1
ATOM 2544 C C . THR A 1 347 ? 29.46365 6.19757 10.02853 1.000 28.66031 347 THR A C 1
ATOM 2545 O O . THR A 1 347 ? 30.49742 5.72963 10.52123 1.000 25.80125 347 THR A O 1
ATOM 2549 N N . VAL A 1 348 ? 28.25848 5.75659 10.35760 1.000 26.69406 348 VAL A N 1
ATOM 2550 C CA . VAL A 1 348 ? 28.06719 4.56309 11.15949 1.000 25.59744 348 VAL A CA 1
ATOM 2551 C C . VAL A 1 348 ? 27.46644 3.50946 10.23677 1.000 26.88154 348 VAL A C 1
ATOM 2552 O O . VAL A 1 348 ? 26.28310 3.58330 9.87689 1.000 28.32429 348 VAL A O 1
ATOM 2556 N N . LEU A 1 349 ? 28.28465 2.53833 9.83370 1.000 25.36778 349 LEU A N 1
ATOM 2557 C CA . LEU A 1 349 ? 27.80137 1.47655 8.95707 1.000 24.41926 349 LEU A CA 1
ATOM 2558 C C . LEU A 1 349 ? 26.65132 0.72006 9.60082 1.000 27.27015 349 LEU A C 1
ATOM 2559 O O . LEU A 1 349 ? 26.69914 0.39043 10.78419 1.000 27.42303 349 LEU A O 1
ATOM 2564 N N . THR A 1 350 ? 25.61366 0.44569 8.81379 1.000 29.46077 350 THR A N 1
ATOM 2565 C CA . THR A 1 350 ? 24.67146 -0.59433 9.18989 1.000 31.11857 350 THR A CA 1
ATOM 2566 C C . THR A 1 350 ? 25.29066 -1.95451 8.89520 1.000 29.90609 350 THR A C 1
ATOM 2567 O O . THR A 1 350 ? 26.28913 -2.06500 8.17378 1.000 28.16910 350 THR A O 1
ATOM 2571 N N . ASN A 1 351 ? 24.71844 -2.99485 9.49418 1.000 26.80818 351 ASN A N 1
ATOM 2572 C CA . ASN A 1 351 ? 25.16649 -4.36463 9.24574 1.000 30.27736 351 ASN A CA 1
ATOM 2573 C C . ASN A 1 351 ? 24.01954 -5.14118 8.61847 1.000 30.34881 351 ASN A C 1
ATOM 2574 O O . ASN A 1 351 ? 23.10498 -5.57871 9.33549 1.000 30.15411 351 ASN A O 1
ATOM 2579 N N . PRO A 1 352 ? 24.01874 -5.35892 7.29043 1.000 30.58177 352 PRO A N 1
ATOM 2580 C CA . PRO A 1 352 ? 25.05350 -4.96064 6.32695 1.000 28.88491 352 PRO A CA 1
ATOM 2581 C C . PRO A 1 352 ? 24.96380 -3.48336 5.92345 1.000 28.84759 352 PRO A C 1
ATOM 2582 O O . PRO A 1 352 ? 23.91673 -2.85376 6.12227 1.000 28.96937 352 PRO A O 1
ATOM 2586 N N . PRO A 1 353 ? 26.04586 -2.93715 5.37024 1.000 27.89771 353 PRO A N 1
ATOM 2587 C CA . PRO A 1 353 ? 26.06857 -1.51510 5.02012 1.000 24.74614 353 PRO A CA 1
ATOM 2588 C C . PRO A 1 353 ? 25.36039 -1.22956 3.70111 1.000 28.30742 353 PRO A C 1
ATOM 2589 O O . PRO A 1 353 ? 25.13573 -2.11218 2.87311 1.000 28.75435 353 PRO A O 1
ATOM 2593 N N . SER A 1 354 ? 25.02645 0.04578 3.52090 1.000 27.15182 354 SER A N 1
ATOM 2594 C CA . SER A 1 354 ? 24.50046 0.55724 2.26070 1.000 30.52905 354 SER A CA 1
ATOM 2595 C C . SER A 1 354 ? 25.54643 0.47700 1.14982 1.000 28.84427 354 SER A C 1
ATOM 2596 O O . SER A 1 354 ? 26.75458 0.35961 1.39239 1.000 26.02521 354 SER A O 1
ATOM 2599 N N . ARG A 1 355 ? 25.06500 0.56332 -0.09847 1.000 23.30686 355 ARG A N 1
ATOM 2600 C CA . ARG A 1 355 ? 25.97382 0.57254 -1.24408 1.000 29.16584 355 ARG A CA 1
ATOM 2601 C C . ARG A 1 355 ? 27.02255 1.67525 -1.16138 1.000 26.55140 355 ARG A C 1
ATOM 2602 O O . ARG A 1 355 ? 28.22475 1.36606 -1.30350 1.000 25.43485 355 ARG A O 1
ATOM 2610 N N . PRO A 1 356 ? 26.66783 2.94976 -0.94397 1.000 25.88281 356 PRO A N 1
ATOM 2611 C CA . PRO A 1 356 ? 27.70673 3.98403 -0.96617 1.000 28.55786 356 PRO A CA 1
ATOM 2612 C C . PRO A 1 356 ? 28.68866 3.87451 0.17904 1.000 26.39110 356 PRO A C 1
ATOM 2613 O O . PRO A 1 356 ? 29.84916 4.25145 -0.00254 1.000 26.71229 356 PRO A O 1
ATOM 2617 N N . THR A 1 357 ? 28.26241 3.41628 1.35703 1.000 25.69134 357 THR A N 1
ATOM 2618 C CA . THR A 1 357 ? 29.20204 3.33852 2.47001 1.000 27.96225 357 THR A CA 1
ATOM 2619 C C . THR A 1 357 ? 30.10648 2.12350 2.35041 1.000 25.83522 357 THR A C 1
ATOM 2620 O O . THR A 1 357 ? 31.27255 2.18322 2.75345 1.000 26.88386 357 THR A O 1
ATOM 2624 N N . ALA A 1 358 ? 29.60771 1.02506 1.77381 1.000 26.57916 358 ALA A N 1
ATOM 2625 C CA . ALA A 1 358 ? 30.49375 -0.09136 1.48355 1.000 27.08668 358 ALA A CA 1
ATOM 2626 C C . ALA A 1 358 ? 31.50401 0.29434 0.42013 1.000 25.56694 358 ALA A C 1
ATOM 2627 O O . ALA A 1 358 ? 32.67587 -0.09586 0.49425 1.000 23.99336 358 ALA A O 1
ATOM 2629 N N . MET A 1 359 ? 31.06478 1.04352 -0.59543 1.000 27.09265 359 MET A N 1
ATOM 2630 C CA . MET A 1 359 ? 32.00634 1.56743 -1.57689 1.000 25.21975 359 MET A CA 1
ATOM 2631 C C . MET A 1 359 ? 33.10954 2.37454 -0.90243 1.000 23.58471 359 MET A C 1
ATOM 2632 O O . MET A 1 359 ? 34.29891 2.14932 -1.15462 1.000 21.95602 359 MET A O 1
ATOM 2637 N N . MET A 1 360 ? 32.72808 3.34130 -0.05466 1.000 23.09686 360 MET A N 1
ATOM 2638 C CA . MET A 1 360 ? 33.72662 4.17987 0.60503 1.000 24.88806 360 MET A CA 1
ATOM 2639 C C . MET A 1 360 ? 34.61508 3.36105 1.53426 1.000 22.64188 360 MET A C 1
ATOM 2640 O O . MET A 1 360 ? 35.81025 3.64887 1.67495 1.000 24.03370 360 MET A O 1
ATOM 2645 N N . ASP A 1 361 ? 34.05208 2.33616 2.18008 1.000 23.32985 361 ASP A N 1
ATOM 2646 C CA . ASP A 1 361 ? 34.86375 1.48202 3.04903 1.000 25.17422 361 ASP A CA 1
ATOM 2647 C C . ASP A 1 361 ? 36.05284 0.89337 2.29049 1.000 24.53428 361 ASP A C 1
ATOM 2648 O O . ASP A 1 361 ? 37.17852 0.84421 2.80744 1.000 22.43030 361 ASP A O 1
ATOM 2653 N N . ILE A 1 362 ? 35.82270 0.41251 1.07216 1.000 23.45005 362 ILE A N 1
ATOM 2654 C CA . ILE A 1 362 ? 36.92634 -0.16583 0.31843 1.000 21.27762 362 ILE A CA 1
ATOM 2655 C C . ILE A 1 362 ? 37.83609 0.93163 -0.23265 1.000 21.55697 362 ILE A C 1
ATOM 2656 O O . ILE A 1 362 ? 39.05768 0.75881 -0.30014 1.000 23.41525 362 ILE A O 1
ATOM 2661 N N . LEU A 1 363 ? 37.28026 2.07343 -0.65523 1.000 21.52011 363 LEU A N 1
ATOM 2662 C CA . LEU A 1 363 ? 38.17067 3.16253 -1.06456 1.000 21.76656 363 LEU A CA 1
ATOM 2663 C C . LEU A 1 363 ? 39.09278 3.56215 0.08704 1.000 27.01846 363 LEU A C 1
ATOM 2664 O O . LEU A 1 363 ? 40.29125 3.79554 -0.11614 1.000 23.92939 363 LEU A O 1
ATOM 2669 N N . LEU A 1 364 ? 38.55410 3.63999 1.31134 1.000 23.98476 364 LEU A N 1
ATOM 2670 C CA . LEU A 1 364 ? 39.39366 3.97508 2.46214 1.000 23.20773 364 LEU A CA 1
ATOM 2671 C C . LEU A 1 364 ? 40.47398 2.92368 2.69686 1.000 23.23966 364 LEU A C 1
ATOM 2672 O O . LEU A 1 364 ? 41.57704 3.25610 3.14657 1.000 25.49454 364 LEU A O 1
ATOM 2677 N N . ALA A 1 365 ? 40.16664 1.64413 2.45483 1.000 22.70662 365 ALA A N 1
ATOM 2678 C CA . ALA A 1 365 ? 41.20429 0.61508 2.57375 1.000 25.76744 365 ALA A CA 1
ATOM 2679 C C . ALA A 1 365 ? 42.43026 0.93861 1.71761 1.000 24.13427 365 ALA A C 1
ATOM 2680 O O . ALA A 1 365 ? 43.56699 0.66615 2.13344 1.000 25.35473 365 ALA A O 1
ATOM 2682 N N . THR A 1 366 ? 42.23441 1.52912 0.52610 1.000 25.71684 366 THR A N 1
ATOM 2683 C CA . THR A 1 366 ? 43.39044 1.84029 -0.33195 1.000 27.16491 366 THR A CA 1
ATOM 2684 C C . THR A 1 366 ? 44.33254 2.86447 0.28975 1.000 28.39649 366 THR A C 1
ATOM 2685 O O . THR A 1 366 ? 45.46962 2.99453 -0.17779 1.000 29.55093 366 THR A O 1
ATOM 2689 N N . ILE A 1 367 ? 43.89379 3.60762 1.30852 1.000 27.49065 367 ILE A N 1
ATOM 2690 C CA . ILE A 1 367 ? 44.72953 4.59812 1.97532 1.000 29.56736 367 ILE A CA 1
ATOM 2691 C C . ILE A 1 367 ? 44.94589 4.26777 3.45276 1.000 33.12708 367 ILE A C 1
ATOM 2692 O O . ILE A 1 367 ? 45.49078 5.08399 4.19858 1.000 32.88820 367 ILE A O 1
ATOM 2697 N N . GLY A 1 368 ? 44.54078 3.08309 3.88880 1.000 27.92871 368 GLY A N 1
ATOM 2698 C CA . GLY A 1 368 ? 44.81660 2.64845 5.24138 1.000 27.29212 368 GLY A CA 1
ATOM 2699 C C . GLY A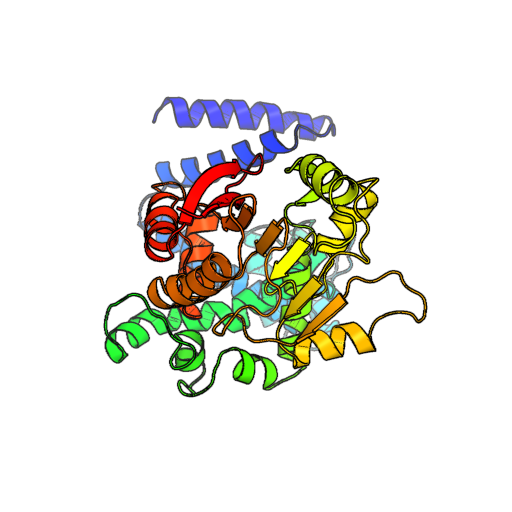 1 368 ? 43.71373 2.91198 6.23348 1.000 27.58885 368 GLY A C 1
ATOM 2700 O O . GLY A 1 368 ? 43.97461 2.90172 7.44062 1.000 29.49676 368 GLY A O 1
ATOM 2701 N N . GLY A 1 369 ? 42.49000 3.16119 5.77131 1.000 24.31350 369 GLY A N 1
ATOM 2702 C CA . GLY A 1 369 ? 41.39949 3.43554 6.69173 1.000 23.48579 369 GLY A CA 1
ATOM 2703 C C . GLY A 1 369 ? 40.23167 2.48462 6.54146 1.000 21.60105 369 GLY A C 1
ATOM 2704 O O . GLY A 1 369 ? 40.31993 1.49206 5.79581 1.000 24.80827 369 GLY A O 1
ATOM 2705 N N . LYS A 1 370 ? 39.12296 2.78883 7.21205 1.000 24.01065 370 LYS A N 1
ATOM 2706 C CA . LYS A 1 370 ? 37.91786 1.97179 7.14293 1.000 23.53178 370 LYS A CA 1
ATOM 2707 C C . LYS A 1 370 ? 36.73828 2.74541 7.71471 1.000 24.15116 370 LYS A C 1
ATOM 2708 O O . LYS A 1 370 ? 36.89734 3.63752 8.55439 1.000 22.86436 370 LYS A O 1
ATOM 2714 N N . GLU A 1 371 ? 35.54658 2.36060 7.26984 1.000 22.59643 371 GLU A N 1
ATOM 2715 C CA . GLU A 1 371 ? 34.30916 2.69956 7.95088 1.000 25.27737 371 GLU A CA 1
ATOM 2716 C C . GLU A 1 371 ? 33.98382 1.64680 9.01417 1.000 23.73842 371 GLU A C 1
ATOM 2717 O O . GLU A 1 371 ? 34.44502 0.50010 8.95124 1.000 23.88974 371 GLU A O 1
ATOM 2723 N N . ARG A 1 372 ? 33.11645 2.02464 9.95497 1.000 22.36264 372 ARG A N 1
ATOM 2724 C CA . ARG A 1 372 ? 32.83939 1.18552 11.11767 1.000 24.85329 372 ARG A CA 1
ATOM 2725 C C . ARG A 1 372 ? 31.35874 1.15064 11.46661 1.000 21.26749 372 ARG A C 1
ATOM 2726 O O . ARG A 1 372 ? 30.66496 2.16251 11.36530 1.000 22.33448 372 ARG A O 1
ATOM 2734 N N . THR A 1 373 ? 30.90463 -0.00668 11.93504 1.000 23.60805 373 THR A N 1
ATOM 2735 C CA . THR A 1 373 ? 29.60724 -0.14684 12.59111 1.000 26.76732 373 THR A CA 1
ATOM 2736 C C . THR A 1 373 ? 29.62658 0.51133 13.97223 1.000 25.88653 373 THR A C 1
ATOM 2737 O O . THR A 1 373 ? 30.67753 0.87675 14.50656 1.000 23.69125 373 THR A O 1
ATOM 2741 N N . ILE A 1 374 ? 28.43892 0.63923 14.56689 1.000 26.45402 374 ILE A N 1
ATOM 2742 C CA . ILE A 1 374 ? 28.38595 1.17019 15.92432 1.000 27.83251 374 ILE A CA 1
ATOM 2743 C C . ILE A 1 374 ? 29.03438 0.19772 16.90061 1.000 29.40504 374 ILE A C 1
ATOM 2744 O O . ILE A 1 374 ? 29.59942 0.62276 17.91141 1.000 26.07150 374 ILE A O 1
ATOM 2749 N N . ASP A 1 375 ? 29.03387 -1.10326 16.59229 1.000 28.16443 375 ASP A N 1
ATOM 2750 C CA . ASP A 1 375 ? 29.71944 -2.06046 17.46366 1.000 29.32712 375 ASP A CA 1
ATOM 2751 C C . ASP A 1 375 ? 31.22797 -1.84855 17.42618 1.000 27.28530 375 ASP A C 1
ATOM 2752 O O . ASP A 1 375 ? 31.90181 -1.93682 18.46206 1.000 28.21087 375 ASP A O 1
ATOM 2757 N N . ALA A 1 376 ? 31.77325 -1.56364 16.24165 1.000 26.49125 376 ALA A N 1
ATOM 2758 C CA . ALA A 1 376 ? 33.20921 -1.33069 16.12319 1.000 27.39154 376 ALA A CA 1
ATOM 2759 C C . ALA A 1 376 ? 33.60887 -0.02521 16.79725 1.000 25.02344 376 ALA A C 1
ATOM 2760 O O . ALA A 1 376 ? 34.64389 0.03585 17.47397 1.000 26.01741 376 ALA A O 1
ATOM 2762 N N . PHE A 1 377 ? 32.79439 1.02332 16.64646 1.000 23.83242 377 PHE A N 1
ATOM 2763 C CA . PHE A 1 377 ? 33.02754 2.25426 17.40344 1.000 26.15940 377 PHE A CA 1
ATOM 2764 C C . PHE A 1 377 ? 32.94584 2.00756 18.90752 1.000 25.89168 377 PHE A C 1
ATOM 2765 O O . PHE A 1 377 ? 33.75529 2.54286 19.67396 1.000 27.89004 377 PHE A O 1
ATOM 2773 N N . GLY A 1 378 ? 31.98548 1.19202 19.35006 1.000 29.23772 378 GLY A N 1
ATOM 2774 C CA . GLY A 1 378 ? 31.86058 0.92819 20.78164 1.000 28.50952 378 GLY A CA 1
ATOM 2775 C C . GLY A 1 378 ? 33.09910 0.26900 21.34921 1.000 27.91246 378 GLY A C 1
ATOM 2776 O O . GLY A 1 378 ? 33.55591 0.61395 22.44472 1.000 27.54758 378 GLY A O 1
ATOM 2777 N N . ALA A 1 379 ? 33.68917 -0.65729 20.59484 1.000 27.19284 379 ALA A N 1
ATOM 2778 C CA . ALA A 1 379 ? 34.88778 -1.33739 21.07732 1.000 26.47459 379 ALA A CA 1
ATOM 2779 C C . ALA A 1 379 ? 36.04088 -0.36329 21.23888 1.000 28.48577 379 ALA A C 1
ATOM 2780 O O . ALA A 1 379 ? 36.76924 -0.40657 22.23971 1.000 28.49872 379 ALA A O 1
ATOM 2782 N N . VAL A 1 380 ? 36.23379 0.51089 20.24627 1.000 25.77827 380 VAL A N 1
ATOM 2783 C CA . VAL A 1 380 ? 37.31585 1.48416 20.27117 1.000 23.45631 380 VAL A CA 1
ATOM 2784 C C . VAL A 1 380 ? 37.07480 2.53181 21.36141 1.000 25.41221 380 VAL A C 1
ATOM 2785 O O . VAL A 1 380 ? 37.98174 2.85862 22.14636 1.000 25.16294 380 VAL A O 1
ATOM 2789 N N . VAL A 1 381 ? 35.84258 3.03701 21.45774 1.000 24.72370 381 VAL A N 1
ATOM 2790 C CA . VAL A 1 381 ? 35.49567 4.02803 22.47777 1.000 25.28026 381 VAL A CA 1
ATOM 2791 C C . VAL A 1 381 ? 35.71640 3.46642 23.88321 1.000 28.49598 381 VAL A C 1
ATOM 2792 O O . VAL A 1 381 ? 36.26785 4.14903 24.76487 1.000 25.62438 381 VAL A O 1
ATOM 2796 N N . GLY A 1 382 ? 35.30046 2.21797 24.12015 1.000 26.32009 382 GLY A N 1
ATOM 2797 C CA . GLY A 1 382 ? 35.45600 1.64017 25.45756 1.000 28.07988 382 GLY A CA 1
ATOM 2798 C C . GLY A 1 382 ? 36.91286 1.43922 25.83485 1.000 29.33817 382 GLY A C 1
ATOM 2799 O O . GLY A 1 382 ? 37.32031 1.68823 26.98010 1.000 27.27588 382 GLY A O 1
ATOM 2800 N N . ARG A 1 383 ? 37.72690 1.01473 24.86454 1.000 25.67528 383 ARG A N 1
ATOM 2801 C CA . ARG A 1 383 ? 39.15223 0.82575 25.09194 1.000 26.70311 383 ARG A CA 1
ATOM 2802 C C . ARG A 1 383 ? 39.84355 2.13030 25.43987 1.000 29.76250 383 ARG A C 1
ATOM 2803 O O . ARG A 1 383 ? 40.86765 2.12338 26.13724 1.000 28.07159 383 ARG A O 1
ATOM 2811 N N . ALA A 1 384 ? 39.31129 3.25376 24.97247 1.000 26.53353 384 ALA A N 1
ATOM 2812 C CA . ALA A 1 384 ? 39.85949 4.55454 25.32571 1.000 30.02477 384 ALA A CA 1
ATOM 2813 C C . ALA A 1 384 ? 39.29152 5.09994 26.63626 1.000 29.36506 384 ALA A C 1
ATOM 2814 O O . ALA A 1 384 ? 39.57411 6.24770 26.99375 1.000 30.66427 384 ALA A O 1
ATOM 2816 N N . GLY A 1 385 ? 38.52347 4.30335 27.37388 1.000 30.32041 385 GLY A N 1
ATOM 2817 C CA . GLY A 1 385 ? 37.98424 4.77369 28.63622 1.000 30.82799 385 GLY A CA 1
ATOM 2818 C C . GLY A 1 385 ? 36.79085 5.68529 28.47711 1.000 29.27851 385 GLY A C 1
ATOM 2819 O O . GLY A 1 385 ? 36.56756 6.56139 29.31436 1.000 27.81311 385 GLY A O 1
ATOM 2820 N N . LEU A 1 386 ? 36.04366 5.53526 27.39010 1.000 26.27790 386 LEU A N 1
ATOM 2821 C CA . LEU A 1 386 ? 34.85569 6.32027 27.10682 1.000 27.84272 386 LEU A CA 1
ATOM 2822 C C . LEU A 1 386 ? 33.66936 5.37717 27.00607 1.000 26.06071 386 LEU A C 1
ATOM 2823 O O . LEU A 1 386 ? 33.83132 4.15833 26.92568 1.000 30.44907 386 LEU A O 1
ATOM 2828 N N . ARG A 1 387 ? 32.46394 5.94042 26.99860 1.000 25.37064 387 ARG A N 1
ATOM 2829 C CA . ARG A 1 387 ? 31.27116 5.16250 26.69617 1.000 29.59451 387 ARG A CA 1
ATOM 2830 C C . ARG A 1 387 ? 30.34628 5.97463 25.79334 1.000 30.33763 387 ARG A C 1
ATOM 2831 O O . ARG A 1 387 ? 30.27426 7.20078 25.88858 1.000 29.09743 387 ARG A O 1
ATOM 2839 N N . ILE A 1 388 ? 29.62512 5.27306 24.92436 1.000 26.91439 388 ILE A N 1
ATOM 2840 C CA . ILE A 1 388 ? 28.69731 5.91946 24.00104 1.000 28.04669 388 ILE A CA 1
ATOM 2841 C C . ILE A 1 388 ? 27.39761 6.20759 24.73876 1.000 30.40309 388 ILE A C 1
ATOM 2842 O O . ILE A 1 388 ? 26.73763 5.28890 25.23813 1.000 31.85473 388 ILE A O 1
ATOM 2847 N N . LYS A 1 389 ? 27.04631 7.49265 24.83094 1.000 27.83111 389 LYS A N 1
ATOM 2848 C CA . LYS A 1 389 ? 25.82264 7.94144 25.48511 1.000 34.80841 389 LYS A CA 1
ATOM 2849 C C . LYS A 1 389 ? 24.66416 8.06128 24.49943 1.000 37.05294 389 LYS A C 1
ATOM 2850 O O . LYS A 1 389 ? 23.50517 7.84070 24.87105 1.000 33.58750 389 LYS A O 1
ATOM 2856 N N . GLY A 1 390 ? 24.95172 8.36471 23.24280 1.000 30.61980 390 GLY A N 1
ATOM 2857 C CA . GLY A 1 390 ? 23.89953 8.49745 22.24983 1.000 32.97612 390 GLY A CA 1
ATOM 2858 C C . GLY A 1 390 ? 24.48697 8.69913 20.86984 1.000 32.34289 390 GLY A C 1
ATOM 2859 O O . GLY A 1 390 ? 25.68832 8.93123 20.70720 1.000 28.17710 390 GLY A O 1
ATOM 2860 N N . VAL A 1 391 ? 23.61578 8.59002 19.86922 1.000 29.36169 391 VAL A N 1
ATOM 2861 C CA . VAL A 1 391 ? 23.98530 8.77579 18.46464 1.000 33.03954 391 VAL A CA 1
ATOM 2862 C C . VAL A 1 391 ? 22.89035 9.59613 17.80104 1.000 37.01928 391 VAL A C 1
ATOM 2863 O O . VAL A 1 391 ? 21.70799 9.25933 17.90853 1.000 35.98811 391 VAL A O 1
ATOM 2867 N N . CYS A 1 392 ? 23.27364 10.68346 17.13798 1.000 33.14385 392 CYS A N 1
ATOM 2868 C CA . CYS A 1 392 ? 22.38341 11.40026 16.22580 1.000 38.47652 392 CYS A CA 1
ATOM 2869 C C . CYS A 1 392 ? 22.76608 11.04396 14.79677 1.000 39.61396 392 CYS A C 1
ATOM 2870 O O . CYS A 1 392 ? 23.87610 11.36168 14.35670 1.000 36.16789 392 CYS A O 1
ATOM 2873 N N . LYS A 1 393 ? 21.84335 10.39818 14.07454 1.000 43.19985 393 LYS A N 1
ATOM 2874 C CA . LYS A 1 393 ? 22.03599 9.99061 12.68527 1.000 42.58229 393 LYS A CA 1
ATOM 2875 C C . LYS A 1 393 ? 21.32498 10.96807 11.75365 1.000 47.24800 393 LYS A C 1
ATOM 2876 O O . LYS A 1 393 ? 20.12819 11.24212 11.91744 1.000 47.86220 393 LYS A O 1
ATOM 2882 N N . GLN A 1 394 ? 22.06853 11.48317 10.77683 1.000 48.93084 394 GLN A N 1
ATOM 2883 C CA . GLN A 1 394 ? 21.50005 12.32241 9.73311 1.000 52.65163 394 GLN A CA 1
ATOM 2884 C C . GLN A 1 394 ? 20.28393 11.65625 9.10144 1.000 52.42120 394 GLN A C 1
ATOM 2885 O O . GLN A 1 394 ? 20.21991 10.43053 8.96377 1.000 51.54582 394 GLN A O 1
ATOM 2891 N N . GLU A 1 395 ? 19.31021 12.46867 8.70572 1.000 57.14742 395 GLU A N 1
ATOM 2892 C CA . GLU A 1 395 ? 18.21111 11.92783 7.92309 1.000 54.94609 395 GLU A CA 1
ATOM 2893 C C . GLU A 1 395 ? 18.71720 11.55024 6.53653 1.000 52.54918 395 GLU A C 1
ATOM 2894 O O . GLU A 1 395 ? 19.52811 12.26131 5.93733 1.000 55.20557 395 GLU A O 1
ATOM 2900 N N . GLY A 1 396 ? 18.26528 10.40304 6.04257 1.000 52.81557 396 GLY A N 1
ATOM 2901 C CA . GLY A 1 396 ? 18.59388 10.01215 4.68863 1.000 54.48618 396 GLY A CA 1
ATOM 2902 C C . GLY A 1 396 ? 20.00094 9.50686 4.46893 1.000 53.48818 396 GLY A C 1
ATOM 2903 O O . GLY A 1 396 ? 20.42079 9.37209 3.31791 1.000 50.09950 396 GLY A O 1
ATOM 2904 N N . GLY A 1 397 ? 20.74371 9.21468 5.53086 1.000 47.65121 397 GLY A N 1
ATOM 2905 C CA . GLY A 1 397 ? 22.07154 8.66499 5.37207 1.000 44.92798 397 GLY A CA 1
ATOM 2906 C C . GLY A 1 397 ? 22.56432 8.05194 6.66584 1.000 40.78660 397 GLY A C 1
ATOM 2907 O O . GLY A 1 397 ? 21.81565 7.90562 7.63074 1.000 40.61375 397 GLY A O 1
ATOM 2908 N N . ASP A 1 398 ? 23.84637 7.69965 6.67818 1.000 36.95505 398 ASP A N 1
ATOM 2909 C CA . ASP A 1 398 ? 24.44056 7.04734 7.83595 1.000 35.27689 398 ASP A CA 1
ATOM 2910 C C . ASP A 1 398 ? 25.48095 7.89795 8.55292 1.000 32.67184 398 ASP A C 1
ATOM 2911 O O . ASP A 1 398 ? 26.03190 7.44409 9.56288 1.000 28.55851 398 ASP A O 1
ATOM 2916 N N . PHE A 1 399 ? 25.77906 9.10389 8.06798 1.000 31.33074 399 PHE A N 1
ATOM 2917 C CA . PHE A 1 399 ? 26.72830 9.95202 8.77972 1.000 34.18674 399 PHE A CA 1
ATOM 2918 C C . PHE A 1 399 ? 26.10788 10.41152 10.08921 1.000 32.16751 399 PHE A C 1
ATOM 2919 O O . PHE A 1 399 ? 24.97737 10.90509 10.11558 1.000 31.13707 399 PHE A O 1
ATOM 2927 N N . SER A 1 400 ? 26.84462 10.23653 11.18241 1.000 28.67537 400 SER A N 1
ATOM 2928 C CA . SER A 1 400 ? 26.28128 10.40781 12.50724 1.000 29.60792 400 SER A CA 1
ATOM 2929 C C . SER A 1 400 ? 27.25590 11.17809 13.37417 1.000 29.74763 400 SER A C 1
ATOM 2930 O O . SER A 1 400 ? 28.44121 11.29452 13.05951 1.000 28.61422 400 SER A O 1
ATOM 2933 N N . TYR A 1 401 ? 26.74114 11.69226 14.48165 1.000 29.14893 401 TYR A N 1
ATOM 2934 C CA . TYR A 1 401 ? 27.57374 12.20884 15.55436 1.000 29.65044 401 TYR A CA 1
ATOM 2935 C C . TYR A 1 401 ? 27.37860 11.28700 16.74868 1.000 28.16085 401 TYR A C 1
ATOM 2936 O O . TYR A 1 401 ? 26.25530 11.11353 17.23737 1.000 28.59684 401 TYR A O 1
ATOM 2945 N N . ILE A 1 402 ? 28.46196 10.65385 17.16743 1.000 27.36493 402 ILE A N 1
ATOM 2946 C CA . ILE A 1 402 ? 28.44991 9.71959 18.28118 1.000 26.39124 402 ILE A CA 1
ATOM 2947 C C . ILE A 1 402 ? 28.86357 10.48382 19.52770 1.000 25.56197 402 ILE A C 1
ATOM 2948 O O . ILE A 1 402 ? 29.98737 10.99681 19.61048 1.000 25.60568 402 ILE A O 1
ATOM 2953 N N . GLU A 1 403 ? 27.94868 10.57922 20.48878 1.000 29.49894 403 GLU A N 1
ATOM 2954 C CA . GLU A 1 403 ? 28.18532 11.33712 21.71273 1.000 28.36178 403 GLU A CA 1
ATOM 2955 C C . GLU A 1 403 ? 28.77121 10.42324 22.77656 1.000 27.23656 403 GLU A C 1
ATOM 2956 O O . GLU A 1 403 ? 28.11577 9.47430 23.22721 1.000 30.18843 403 GLU A O 1
ATOM 2962 N N . CYS A 1 404 ? 29.99876 10.71589 23.18675 1.000 28.33266 404 CYS A N 1
ATOM 2963 C CA . CYS A 1 404 ? 30.70660 9.88680 24.15019 1.000 27.00614 404 CYS A CA 1
ATOM 2964 C C . CYS A 1 404 ? 31.04668 10.69258 25.39769 1.000 31.40953 404 CYS A C 1
ATOM 2965 O O . CYS A 1 404 ? 31.19981 11.91539 25.34014 1.000 28.20508 404 CYS A O 1
ATOM 2968 N N . VAL A 1 405 ? 31.12303 9.99452 26.53606 1.000 27.17076 405 VAL A N 1
ATOM 2969 C CA . VAL A 1 405 ? 31.51170 10.59839 27.80598 1.000 33.05188 405 VAL A CA 1
ATOM 2970 C C . VAL A 1 405 ? 32.52194 9.69067 28.49754 1.000 32.68057 405 VAL A C 1
ATOM 2971 O O . VAL A 1 405 ? 32.66379 8.50688 28.17071 1.000 28.48439 405 VAL A O 1
ATOM 2975 N N . LYS A 1 406 ? 33.25904 10.27530 29.44477 1.000 31.74603 406 LYS A N 1
ATOM 2976 C CA . LYS A 1 406 ? 34.22988 9.50497 30.20683 1.000 33.27234 406 LYS A CA 1
ATOM 2977 C C . LYS A 1 406 ? 33.52978 8.34504 30.89717 1.000 31.37041 406 LYS A C 1
ATOM 2978 O O . LYS A 1 406 ? 32.43369 8.49836 31.43076 1.000 33.25507 406 LYS A O 1
ATOM 2984 N N . ALA A 1 407 ? 34.16550 7.18156 30.88534 1.000 32.13608 407 ALA A N 1
ATOM 2985 C CA . ALA A 1 407 ? 33.59200 6.01157 31.53018 1.000 33.51356 407 ALA A CA 1
ATOM 2986 C C . ALA A 1 407 ? 33.70420 6.10457 33.05919 1.000 36.94841 407 ALA A C 1
ATOM 2987 O O . ALA A 1 407 ? 32.88390 5.50706 33.77081 1.000 39.94819 407 ALA A O 1
#